Protein AF-0000000072264069 (afdb_homodimer)

Secondary structure (DSSP, 8-state):
--EEEEEEEEEETTEEEEEEEEEEE-TT-EEEEE--TTSSHHHHHHHHHTSS--SEEEEEETTEE-TT--HHHHTEEEE-TTTT--TTS-HHHHHHHHHHTS-GGGPPPHHHHHHHHHHHHHHTT-TT-TT--GGGS-HHHHHHHHHHHHHHT--SEEEEESTTTTS-HHHHHHHHHHHHHHHHHH--EEEEEES-HHHHHHH-SEEEEEETTEEEEEE-HHHHHHS-SSHHHHHHSS--EEEEEEEETTEEEETTEEEEEE-TTS-SEEEEEEE-TTSEEEESS-TT-EEEEEEEEEEETTEEEEEEEETTTTEEEEEEEETT----TT-EEEEEESS-EEEETTS------------/--EEEEEEEEEETTEEEEEEEEEEE-TT-EEEEE--TTSSHHHHHHHHHTSS--SEEEEEETTEE-TT--HHHHTEEEE-TTTT--TTS-HHHHHHHHHHTS-GGGPPPHHHHHHHHHHHHHHTT-TT-TT--GGGS-HHHHHHHHHHHHHHT--SEEEEESTTTTS-HHHHHHHHHHHHHHHHHH--EEEEEES-HHHHHHH-SEEEEEETTEEEEEE-HHHHHHS-SSHHHHHHSS--EEEEEEEETTEEEETTEEEEEE-TTS-SEEEEEEE-TTSEEEESS-TT-EEEEEEEEEEETTEEEEEEEETTTTEEEEEEEETT----TT-EEEEEESS-EEEETTS------------

InterPro domains:
  IPR003439 ABC transporter-like, ATP-binding domain [PF00005] (18-164)
  IPR003439 ABC transporter-like, ATP-binding domain [PS50893] (3-237)
  IPR003593 AAA+ ATPase domain [SM00382] (27-214)
  IPR005666 Sulphate transport system permease protein 1 [TIGR00968] (4-243)
  IPR005666 Sulphate transport system permease protein 1 [cd03296] (1-239)
  IPR008995 Molybdate/tungstate binding, C-terminal [SSF50331] (242-338)
  IPR017871 ABC transporter-like, conserved site [PS00211] (137-151)
  IPR024765 TOBE-like domain [PF12857] (285-338)
  IPR027417 P-loop containing nucleoside triphosphate hydrolase [G3DSA:3.40.50.300] (3-255)
  IPR027417 P-loop containing nucleoside triphosphate hydrolase [SSF52540] (3-246)
  IPR050093 ABC Transporter, Small Molecule Importer [PTHR42781] (2-338)

Foldseek 3Di:
DKKWWAQFWADDPPATQAGGETDIFDQLFEEEEAEDPSLNLVVVLCQQQQVDATPDTFMDDVPDTCRNPHNVRQQEQEAEQQLPFDQPDFLLCSQLVVLCPDDPVRRDDPVVSSVLSQVLCVLLPNHPRRGPGPVPDDLLRSLSSSVSSSPSSPGQEYEYEASCVPDDDVSSVVVLVSVQVSSVVSSHHYYYYDHDLCSRLVRGQKYFYGGSNYTQDIDHSCCLAQPPPAPVSPVSRAHKWKAKWWDDPQFTGHPHDTLQDGRNPDDTDIKMKMAHQAQKAWDPDRPNWWKFFWADWDDDPQWIKTWTQTDPVRDITIHTDGNPDPRDHGDMIIIDGPDMDIDHDVSDDPPDPPDPPDD/DKKWWAQFWADDPPATQAGGETDIFDQLFEEEEAEDPSLNLVVVLCQQQQVDATPDTFMDDVPDTCRNPHNVRQQEQEAEQQLPFDQPDFLLCSQLVVLCPDDPVRRDDPVVSSVLSQVLCVLLPNHPRRGPGPVPDDLLRSLSSSVSSSPSSPGQEYEYEASCVVDDPVSSVVVLVSVQVSSVVSSHHYYYYDHDLCSRLVRGQKYFYGGSNYTQDIDHSCCLAQPPPAPCSPVSRAHKWKAKWWDDPQFTGHPHDTLQDGRNPDDTDIKMKIAHQAQKAWDPDRPNWWKFFWADWDDDPQWIKTWTQTDPVRDITIHTDGNPDPRDHGDMIIIDGPDIDIDHDVSDDPPDPPPPPDD

Solvent-accessible surface area (backbone atoms only — not comparable to full-atom values): 37730 Å² total; per-residue (Å²): 79,32,37,38,36,45,46,29,21,32,58,56,90,90,44,73,40,30,59,53,34,64,49,76,43,54,57,42,34,39,35,20,38,33,35,55,85,80,14,30,54,66,59,52,52,31,39,75,44,26,80,39,68,61,72,36,59,43,33,24,52,61,92,40,78,42,53,84,36,42,35,75,76,61,36,48,15,65,33,47,63,81,39,75,68,57,68,90,32,29,43,36,49,48,21,25,40,65,47,68,70,39,58,75,93,76,33,66,52,73,66,53,39,51,50,50,25,51,52,37,30,48,72,60,70,45,68,89,44,47,80,38,37,55,86,77,44,54,73,68,52,42,45,39,48,29,48,36,26,27,49,60,66,63,38,49,34,39,37,30,39,32,77,56,72,91,53,39,63,67,59,35,53,52,48,50,53,47,51,48,52,51,38,71,72,70,41,49,13,31,40,34,34,40,58,51,62,67,59,37,30,48,62,24,61,30,34,37,36,28,49,81,11,28,74,75,48,74,34,35,41,66,45,48,63,76,56,42,90,43,72,63,46,40,54,66,49,56,69,57,24,65,43,74,30,33,32,52,94,38,30,35,22,48,84,94,36,62,34,69,42,81,32,85,93,49,73,70,40,57,26,35,39,37,32,38,26,72,39,52,42,79,40,99,57,68,82,38,28,51,54,25,36,28,72,40,76,31,50,48,84,84,26,22,38,32,35,26,36,28,67,93,85,50,45,68,36,49,37,45,42,60,56,81,50,76,79,41,77,70,35,77,49,27,29,38,68,75,50,72,48,76,44,53,59,70,73,60,69,80,78,73,83,75,76,79,73,81,121,78,33,37,37,37,45,46,28,22,31,60,55,90,91,45,73,39,31,60,54,34,64,49,76,42,54,57,42,34,40,34,23,37,34,36,56,86,80,13,29,53,68,61,51,53,31,39,74,44,27,80,39,67,61,72,37,58,43,32,25,53,61,91,42,78,41,52,84,36,43,34,76,77,61,36,49,16,66,32,47,65,81,38,75,69,57,69,89,31,30,44,37,50,49,21,26,40,64,48,69,70,38,58,76,91,76,32,65,51,73,67,54,39,51,49,50,26,52,52,38,31,47,74,60,70,46,69,88,45,46,79,38,36,56,87,80,45,53,72,68,52,42,46,40,47,29,49,34,24,27,48,59,67,61,38,50,35,39,39,30,37,32,78,54,72,92,52,41,64,66,58,34,54,52,48,51,52,49,51,49,52,51,38,71,71,69,42,50,12,31,41,34,35,40,57,50,63,65,58,37,32,48,62,26,62,30,34,37,35,28,49,79,12,27,75,76,46,74,34,36,41,65,44,47,64,76,55,42,90,42,72,64,46,39,54,66,48,58,68,56,22,62,43,74,30,35,33,50,95,38,29,36,22,50,84,94,35,63,34,70,41,80,33,85,92,49,74,70,41,56,25,35,40,36,33,39,27,72,39,52,42,79,41,98,58,69,84,38,28,48,55,27,36,28,72,40,76,33,51,47,84,84,26,22,40,32,33,26,36,27,70,92,85,51,44,68,37,50,36,46,42,61,56,79,51,76,80,42,76,70,34,76,48,27,29,39,67,76,52,74,48,78,42,54,58,71,74,58,70,81,78,72,83,74,78,78,74,79,123

Structure (mmCIF, N/CA/C/O backbone):
data_AF-0000000072264069-model_v1
#
loop_
_entity.id
_entity.type
_entity.pdbx_description
1 polymer 'ATP/GTP-binding site motif A (P-loop):ABC transporter:AAA ATPase'
#
loop_
_atom_site.group_PDB
_atom_site.id
_atom_site.type_symbol
_atom_site.label_atom_id
_atom_site.label_alt_id
_atom_site.label_comp_id
_atom_site.label_asym_id
_atom_site.label_entity_id
_atom_site.label_seq_id
_atom_site.pdbx_PDB_ins_code
_atom_site.Cartn_x
_atom_site.Cartn_y
_atom_site.Cartn_z
_atom_site.occupancy
_atom_site.B_iso_or_equiv
_atom_site.auth_seq_id
_atom_site.auth_comp_id
_atom_site.auth_asym_id
_atom_site.auth_atom_id
_atom_site.pdbx_PDB_model_num
ATOM 1 N N . MET A 1 1 ? -9.226 23.768 16.88 1 85.71 1 MET A N 1
ATOM 2 C CA . MET A 1 1 ? -8.175 23.964 17.875 1 85.71 1 MET A CA 1
ATOM 3 C C . MET A 1 1 ? -6.794 23.821 17.244 1 85.71 1 MET A C 1
ATOM 5 O O . MET A 1 1 ? -6.553 22.89 16.473 1 85.71 1 MET A O 1
ATOM 9 N N . GLU A 1 2 ? -6.02 24.771 17.57 1 92.21 2 GLU A N 1
ATOM 10 C CA . GLU A 1 2 ? -4.636 24.765 17.107 1 92.21 2 GLU A CA 1
ATOM 11 C C . GLU A 1 2 ? -3.741 23.971 18.055 1 92.21 2 GLU A C 1
ATOM 13 O O . GLU A 1 2 ? -3.901 24.043 19.275 1 92.21 2 GLU A O 1
ATOM 18 N N . VAL A 1 3 ? -2.882 23.197 17.49 1 95.49 3 VAL A N 1
ATOM 19 C CA . VAL A 1 3 ? -1.9 22.454 18.272 1 95.49 3 VAL A CA 1
ATOM 20 C C . VAL A 1 3 ? -0.491 22.911 17.902 1 95.49 3 VAL A C 1
ATOM 22 O O . VAL A 1 3 ? -0.148 22.991 16.72 1 95.49 3 VAL A O 1
ATOM 25 N N . ARG A 1 4 ? 0.291 23.231 18.936 1 96.54 4 ARG A N 1
ATOM 26 C CA . ARG A 1 4 ? 1.659 23.677 18.693 1 96.54 4 ARG A CA 1
ATOM 27 C C . ARG A 1 4 ? 2.661 22.8 19.436 1 96.54 4 ARG A C 1
ATOM 29 O O . ARG A 1 4 ? 2.582 22.657 20.658 1 96.54 4 ARG A O 1
ATOM 36 N N . VAL A 1 5 ? 3.506 22.169 18.7 1 96.46 5 VAL A N 1
ATOM 37 C CA . VAL A 1 5 ? 4.647 21.429 19.228 1 96.46 5 VAL A CA 1
ATOM 38 C C . VAL A 1 5 ? 5.901 22.297 19.162 1 96.46 5 VAL A C 1
ATOM 40 O O . VAL A 1 5 ? 6.319 22.715 18.08 1 96.46 5 VAL A O 1
ATOM 43 N N . ALA A 1 6 ? 6.504 22.564 20.305 1 96.32 6 ALA A N 1
ATOM 44 C CA . ALA A 1 6 ? 7.615 23.511 20.355 1 96.32 6 ALA A CA 1
ATOM 45 C C . ALA A 1 6 ? 8.886 22.838 20.866 1 96.32 6 ALA A C 1
ATOM 47 O O . ALA A 1 6 ? 9.074 22.69 22.076 1 96.32 6 ALA A O 1
ATOM 48 N N . GLY A 1 7 ? 9.794 22.523 19.903 1 95.85 7 GLY A N 1
ATOM 49 C CA . GLY A 1 7 ? 11.113 22.015 20.246 1 95.85 7 GLY A CA 1
ATOM 50 C C . GLY A 1 7 ? 11.066 20.725 21.044 1 95.85 7 GLY A C 1
ATOM 51 O O . GLY A 1 7 ? 11.791 20.572 22.029 1 95.85 7 GLY A O 1
ATOM 52 N N . VAL A 1 8 ? 10.308 19.853 20.713 1 94.25 8 VAL A N 1
ATOM 53 C CA . VAL A 1 8 ? 10.065 18.655 21.51 1 94.25 8 VAL A CA 1
ATOM 54 C C . VAL A 1 8 ? 11.159 17.624 21.238 1 94.25 8 VAL A C 1
ATOM 56 O O . VAL A 1 8 ? 11.508 17.369 20.083 1 94.25 8 VAL A O 1
ATOM 59 N N . ARG A 1 9 ? 11.713 17.174 22.257 1 94.31 9 ARG A N 1
ATOM 60 C CA . ARG A 1 9 ? 12.675 16.076 22.255 1 94.31 9 ARG A CA 1
ATOM 61 C C . ARG A 1 9 ? 12.186 14.917 23.116 1 94.31 9 ARG A C 1
ATOM 63 O O . ARG A 1 9 ? 11.58 15.13 24.168 1 94.31 9 ARG A O 1
ATOM 70 N N . LYS A 1 10 ? 12.361 13.731 22.627 1 92.29 10 LYS A N 1
ATOM 71 C CA . LYS A 1 10 ? 12.005 12.541 23.393 1 92.29 10 LYS A CA 1
ATOM 72 C C . LYS A 1 10 ? 13.122 11.502 23.347 1 92.29 10 LYS A C 1
ATOM 74 O O . LYS A 1 10 ? 13.594 11.138 22.268 1 92.29 10 LYS A O 1
ATOM 79 N N . GLU A 1 11 ? 13.526 11.127 24.432 1 89.25 11 GLU A N 1
ATOM 80 C CA . GLU A 1 11 ? 14.53 10.078 24.584 1 89.25 11 GLU A CA 1
ATOM 81 C C . GLU A 1 11 ? 14 8.926 25.433 1 89.25 11 GLU A C 1
ATOM 83 O O . GLU A 1 11 ? 13.406 9.149 26.49 1 89.25 11 GLU A O 1
ATOM 88 N N . PHE A 1 12 ? 14.008 7.726 24.781 1 82.92 12 PHE A N 1
ATOM 89 C CA . PHE A 1 12 ? 13.738 6.53 25.57 1 82.92 12 PHE A CA 1
ATOM 90 C C . PHE A 1 12 ? 15.036 5.909 26.073 1 82.92 12 PHE A C 1
ATOM 92 O O . PHE A 1 12 ? 15.819 5.372 25.287 1 82.92 12 PHE A O 1
ATOM 99 N N . ALA A 1 13 ? 15.16 5.922 27.29 1 75.39 13 ALA A N 1
ATOM 100 C CA . ALA A 1 13 ? 16.434 5.479 27.85 1 75.39 13 ALA A CA 1
ATOM 101 C C . ALA A 1 13 ? 17.609 6.08 27.083 1 75.39 13 ALA A C 1
ATOM 103 O O . ALA A 1 13 ? 17.791 7.299 27.071 1 75.39 13 ALA A O 1
ATOM 104 N N . ARG A 1 14 ? 18.302 5.331 26.197 1 63.97 14 ARG A N 1
ATOM 105 C CA . ARG A 1 14 ? 19.476 5.852 25.504 1 63.97 14 ARG A CA 1
ATOM 106 C C . ARG A 1 14 ? 19.208 6.002 24.01 1 63.97 14 ARG A C 1
ATOM 108 O O . ARG A 1 14 ? 20.112 6.339 23.242 1 63.97 14 ARG A O 1
ATOM 115 N N . PHE A 1 15 ? 17.88 5.879 23.71 1 76.22 15 PHE A N 1
ATOM 116 C CA . PHE A 1 15 ? 17.599 5.962 22.281 1 76.22 15 PHE A CA 1
ATOM 117 C C . PHE A 1 15 ? 16.747 7.186 21.967 1 76.22 15 PHE A C 1
ATOM 119 O O . PHE A 1 15 ? 15.603 7.283 22.415 1 76.22 15 PHE A O 1
ATOM 126 N N . PRO A 1 16 ? 17.398 8.187 21.393 1 81.42 16 PRO A N 1
ATOM 127 C CA . PRO A 1 16 ? 16.607 9.353 20.992 1 81.42 16 PRO A CA 1
ATOM 128 C C . PRO A 1 16 ? 15.593 9.03 19.897 1 81.42 16 PRO A C 1
ATOM 130 O O . PRO A 1 16 ? 15.96 8.484 18.853 1 81.42 16 PRO A O 1
ATOM 133 N N . ALA A 1 17 ? 14.348 9.321 20.205 1 88.39 17 ALA A N 1
ATOM 134 C CA . ALA A 1 17 ? 13.285 9.053 19.24 1 88.39 17 ALA A CA 1
ATOM 135 C C . ALA A 1 17 ? 12.931 10.31 18.451 1 88.39 17 ALA A C 1
ATOM 137 O O . ALA A 1 17 ? 12.661 10.241 17.25 1 88.39 17 ALA A O 1
ATOM 138 N N . LEU A 1 18 ? 12.979 11.494 19.084 1 94.1 18 LEU A N 1
ATOM 139 C CA . LEU A 1 18 ? 12.693 12.772 18.442 1 94.1 18 LEU A CA 1
ATOM 140 C C . LEU A 1 18 ? 13.769 13.8 18.775 1 94.1 18 LEU A C 1
ATOM 142 O O . LEU A 1 18 ? 14.227 13.878 19.917 1 94.1 18 LEU A O 1
ATOM 146 N N . HIS A 1 19 ? 14.178 14.556 17.763 1 94.21 19 HIS A N 1
ATOM 147 C CA . HIS A 1 19 ? 15.268 15.517 17.891 1 94.21 19 HIS A CA 1
ATOM 148 C C . HIS A 1 19 ? 14.784 16.938 17.626 1 94.21 19 HIS A C 1
ATOM 150 O O . HIS A 1 19 ? 14.954 17.461 16.522 1 94.21 19 HIS A O 1
ATOM 156 N N . ASN A 1 20 ? 14.194 17.58 18.624 1 93.23 20 ASN A N 1
ATOM 157 C CA . ASN A 1 20 ? 13.813 18.987 18.572 1 93.23 20 ASN A CA 1
ATOM 158 C C . ASN A 1 20 ? 12.796 19.252 17.465 1 93.23 20 ASN A C 1
ATOM 160 O O . ASN A 1 20 ? 13.029 20.087 16.589 1 93.23 20 ASN A O 1
ATOM 164 N N . VAL A 1 21 ? 11.687 18.656 17.592 1 95.87 21 VAL A N 1
ATOM 165 C CA . VAL A 1 21 ? 10.637 18.729 16.582 1 95.87 21 VAL A CA 1
ATOM 166 C C . VAL A 1 21 ? 9.694 19.888 16.9 1 95.87 21 VAL A C 1
ATOM 168 O O . VAL A 1 21 ? 9.217 20.016 18.03 1 95.87 21 VAL A O 1
ATOM 171 N N . SER A 1 22 ? 9.503 20.783 15.961 1 97.73 22 SER A N 1
ATOM 172 C CA . SER A 1 22 ? 8.531 21.867 16.061 1 97.73 22 SER A CA 1
ATOM 173 C C . SER A 1 22 ? 7.515 21.805 14.926 1 97.73 22 SER A C 1
ATOM 175 O O . SER A 1 22 ? 7.879 21.577 13.771 1 97.73 22 SER A O 1
ATOM 177 N N . LEU A 1 23 ? 6.285 21.946 15.272 1 97.37 23 LEU A N 1
ATOM 178 C CA . LEU A 1 23 ? 5.206 21.816 14.299 1 97.37 23 LEU A CA 1
ATOM 179 C C . LEU A 1 23 ? 3.956 22.55 14.772 1 97.37 23 LEU A C 1
ATOM 181 O O . LEU A 1 23 ? 3.596 22.478 15.949 1 97.37 23 LEU A O 1
ATOM 185 N N . THR A 1 24 ? 3.361 23.297 13.942 1 97.46 24 THR A N 1
ATOM 186 C CA . THR A 1 24 ? 2.083 23.94 14.226 1 97.46 24 THR A CA 1
ATOM 187 C C . THR A 1 24 ? 0.975 23.347 13.361 1 97.46 24 THR A C 1
ATOM 189 O O . THR A 1 24 ? 1.097 23.295 12.135 1 97.46 24 THR A O 1
ATOM 192 N N . ILE A 1 25 ? -0.011 22.885 13.965 1 96.82 25 ILE A N 1
ATOM 193 C CA . ILE A 1 25 ? -1.193 22.348 13.298 1 96.82 25 ILE A CA 1
ATOM 194 C C . ILE A 1 25 ? -2.346 23.342 13.413 1 96.82 25 ILE A C 1
ATOM 196 O O . ILE A 1 25 ? -2.756 23.702 14.519 1 96.82 25 ILE A O 1
ATOM 200 N N . GLN A 1 26 ? -2.88 23.715 12.32 1 96.41 26 GLN A N 1
ATOM 201 C CA . GLN A 1 26 ? -3.927 24.73 12.299 1 96.41 26 GLN A CA 1
ATOM 202 C C . GLN A 1 26 ? -5.279 24.134 12.684 1 96.41 26 GLN A C 1
ATOM 204 O O . GLN A 1 26 ? -5.509 22.937 12.504 1 96.41 26 GLN A O 1
ATOM 209 N N . SER A 1 27 ? -6.145 25.037 13.199 1 95.23 27 SER A N 1
ATOM 210 C CA . SER A 1 27 ? -7.495 24.611 13.554 1 95.23 27 SER A CA 1
ATOM 211 C C . SER A 1 27 ? -8.247 24.086 12.336 1 95.23 27 SER A C 1
ATOM 213 O O . SER A 1 27 ? -8.274 24.735 11.289 1 95.23 27 SER A O 1
ATOM 215 N N . GLY A 1 28 ? -8.774 22.877 12.491 1 95.04 28 GLY A N 1
ATOM 216 C CA . GLY A 1 28 ? -9.583 22.294 11.433 1 95.04 28 GLY A CA 1
ATOM 217 C C . GLY A 1 28 ? -8.756 21.676 10.321 1 95.04 28 GLY A C 1
ATOM 218 O O . GLY A 1 28 ? -9.301 21.235 9.307 1 95.04 28 GLY A O 1
ATOM 219 N N . GLU A 1 29 ? -7.502 21.574 10.555 1 96.57 29 GLU A N 1
ATOM 220 C CA . GLU A 1 29 ? -6.593 21.035 9.548 1 96.57 29 GLU A CA 1
ATOM 221 C C . GLU A 1 29 ? -6.521 19.513 9.628 1 96.57 29 GLU A C 1
ATOM 223 O O . GLU A 1 29 ? -6.588 18.939 10.717 1 96.57 29 GLU A O 1
ATOM 228 N N . LEU A 1 30 ? -6.456 18.869 8.476 1 96.75 30 LEU A N 1
ATOM 229 C CA . LEU A 1 30 ? -6.118 17.453 8.378 1 96.75 30 LEU A CA 1
ATOM 230 C C . LEU A 1 30 ? -4.657 17.27 7.982 1 96.75 30 LEU A C 1
ATOM 232 O O . LEU A 1 30 ? -4.296 17.465 6.819 1 96.75 30 LEU A O 1
ATOM 236 N N . ILE A 1 31 ? -3.828 16.897 8.952 1 97.79 31 ILE A N 1
ATOM 237 C CA . ILE A 1 31 ? -2.391 16.852 8.706 1 97.79 31 ILE A CA 1
ATOM 238 C C . ILE A 1 31 ? -1.89 15.415 8.831 1 97.79 31 ILE A C 1
ATOM 240 O O . ILE A 1 31 ? -2.334 14.67 9.708 1 97.79 31 ILE A O 1
ATOM 244 N N . ALA A 1 32 ? -0.949 15.002 7.966 1 97.75 32 ALA A N 1
ATOM 245 C CA . ALA A 1 32 ? -0.39 13.653 7.961 1 97.75 32 ALA A CA 1
ATOM 246 C C . ALA A 1 32 ? 1.064 13.66 8.424 1 97.75 32 ALA A C 1
ATOM 248 O O . ALA A 1 32 ? 1.866 14.473 7.959 1 97.75 32 ALA A O 1
ATOM 249 N N . LEU A 1 33 ? 1.369 12.885 9.368 1 97.76 33 LEU A N 1
ATOM 250 C CA . LEU A 1 33 ? 2.753 12.552 9.686 1 97.76 33 LEU A CA 1
ATOM 251 C C . LEU A 1 33 ? 3.226 11.355 8.867 1 97.76 33 LEU A C 1
ATOM 253 O O . LEU A 1 33 ? 2.755 10.234 9.07 1 97.76 33 LEU A O 1
ATOM 257 N N . LEU A 1 34 ? 4.122 11.615 7.988 1 95.96 34 LEU A N 1
ATOM 258 C CA . LEU A 1 34 ? 4.578 10.621 7.023 1 95.96 34 LEU A CA 1
ATOM 259 C C . LEU A 1 34 ? 6.069 10.346 7.19 1 95.96 34 LEU A C 1
ATOM 261 O O . LEU A 1 34 ? 6.858 11.274 7.382 1 95.96 34 LEU A O 1
ATOM 265 N N . GLY A 1 35 ? 6.444 9.122 7.14 1 92.76 35 GLY A N 1
ATOM 266 C CA . GLY A 1 35 ? 7.839 8.727 7.255 1 92.76 35 GLY A CA 1
ATOM 267 C C . GLY A 1 35 ? 8.029 7.225 7.341 1 92.76 35 GLY A C 1
ATOM 268 O O . GLY A 1 35 ? 7.061 6.48 7.503 1 92.76 35 GLY A O 1
ATOM 269 N N . PRO A 1 36 ? 9.28 6.813 7.203 1 88.74 36 PRO A N 1
ATOM 270 C CA . PRO A 1 36 ? 9.575 5.385 7.339 1 88.74 36 PRO A CA 1
ATOM 271 C C . PRO A 1 36 ? 9.35 4.868 8.758 1 88.74 36 PRO A C 1
ATOM 273 O O . PRO A 1 36 ? 9.099 5.657 9.673 1 88.74 36 PRO A O 1
ATOM 276 N N . SER A 1 37 ? 9.337 3.568 8.83 1 82.66 37 SER A N 1
ATOM 277 C CA . SER A 1 37 ? 9.233 2.976 10.16 1 82.66 37 SER A CA 1
ATOM 278 C C . SER A 1 37 ? 10.363 3.452 11.067 1 82.66 37 SER A C 1
ATOM 280 O O . SER A 1 37 ? 11.513 3.552 10.634 1 82.66 37 SER A O 1
ATOM 282 N N . GLY A 1 38 ? 10.047 3.784 12.207 1 81.72 38 GLY A N 1
ATOM 283 C CA . GLY A 1 38 ? 11.053 4.195 13.174 1 81.72 38 GLY A CA 1
ATOM 284 C C . GLY A 1 38 ? 11.41 5.666 13.075 1 81.72 38 GLY A C 1
ATOM 285 O O . GLY A 1 38 ? 12.354 6.125 13.721 1 81.72 38 GLY A O 1
ATOM 286 N N . SER A 1 39 ? 10.671 6.418 12.318 1 90.23 39 SER A N 1
ATOM 287 C CA . SER A 1 39 ? 11.028 7.817 12.106 1 90.23 39 SER A CA 1
ATOM 288 C C . SER A 1 39 ? 10.534 8.693 13.253 1 90.23 39 SER A C 1
ATOM 290 O O . SER A 1 39 ? 10.833 9.888 13.302 1 90.23 39 SER A O 1
ATOM 292 N N . GLY A 1 40 ? 9.713 8.157 14.11 1 92.27 40 GLY A N 1
ATOM 293 C CA . GLY A 1 40 ? 9.269 8.907 15.274 1 92.27 40 GLY A CA 1
ATOM 294 C C . GLY A 1 40 ? 7.829 9.375 15.169 1 92.27 40 GLY A C 1
ATOM 295 O O . GLY A 1 40 ? 7.336 10.086 16.047 1 92.27 40 GLY A O 1
ATOM 296 N N . LYS A 1 41 ? 7.114 8.994 14.122 1 94.57 41 LYS A N 1
ATOM 297 C CA . LYS A 1 41 ? 5.749 9.449 13.874 1 94.57 41 LYS A CA 1
ATOM 298 C C . LYS A 1 41 ? 4.832 9.098 15.042 1 94.57 41 LYS A C 1
ATOM 300 O O . LYS A 1 41 ? 4.14 9.966 15.577 1 94.57 41 LYS A O 1
ATOM 305 N N . THR A 1 42 ? 4.878 7.806 15.463 1 90.99 42 THR A N 1
ATOM 306 C CA . THR A 1 42 ? 4.023 7.329 16.545 1 90.99 42 THR A CA 1
ATOM 307 C C . THR A 1 42 ? 4.402 7.992 17.866 1 90.99 42 THR A C 1
ATOM 309 O O . THR A 1 42 ? 3.53 8.341 18.664 1 90.99 42 THR A O 1
ATOM 312 N N . THR A 1 43 ? 5.649 8.155 18.101 1 93.61 43 THR A N 1
ATOM 313 C CA . THR A 1 43 ? 6.102 8.84 19.306 1 93.61 43 THR A CA 1
ATOM 314 C C . THR A 1 43 ? 5.554 10.264 19.357 1 93.61 43 THR A C 1
ATOM 316 O O . THR A 1 43 ? 5.039 10.7 20.388 1 93.61 43 THR A O 1
ATOM 319 N N . LEU A 1 44 ? 5.668 10.951 18.246 1 95.93 44 LEU A N 1
ATOM 320 C CA . LEU A 1 44 ? 5.156 12.316 18.192 1 95.93 44 LEU A CA 1
ATOM 321 C C . LEU A 1 44 ? 3.651 12.342 18.431 1 95.93 44 LEU A C 1
ATOM 323 O O . LEU A 1 44 ? 3.152 13.176 19.19 1 95.93 44 LEU A O 1
ATOM 327 N N . LEU A 1 45 ? 2.935 11.418 17.796 1 95.75 45 LEU A N 1
ATOM 328 C CA . LEU A 1 45 ? 1.488 11.333 17.963 1 95.75 45 LEU A CA 1
ATOM 329 C C . LEU A 1 45 ? 1.124 11.082 19.423 1 95.75 45 LEU A C 1
ATOM 331 O O . LEU A 1 45 ? 0.205 11.71 19.954 1 95.75 45 LEU A O 1
ATOM 335 N N . ARG A 1 46 ? 1.835 10.224 20.099 1 94.77 46 ARG A N 1
ATOM 336 C CA . ARG A 1 46 ? 1.583 9.883 21.495 1 94.77 46 ARG A CA 1
ATOM 337 C C . ARG A 1 46 ? 1.907 11.057 22.413 1 94.77 46 ARG A C 1
ATOM 339 O O . ARG A 1 46 ? 1.257 11.244 23.444 1 94.77 46 ARG A O 1
ATOM 346 N N . LEU A 1 47 ? 2.891 11.796 22.074 1 95.51 47 LEU A N 1
ATOM 347 C CA . LEU A 1 47 ? 3.221 12.998 22.831 1 95.51 47 LEU A CA 1
ATOM 348 C C . LEU A 1 47 ? 2.099 14.027 22.733 1 95.51 47 LEU A C 1
ATOM 350 O O . LEU A 1 47 ? 1.717 14.632 23.737 1 95.51 47 LEU A O 1
ATOM 354 N N . ILE A 1 48 ? 1.559 14.202 21.537 1 95.79 48 ILE A N 1
ATOM 355 C CA . ILE A 1 48 ? 0.456 15.137 21.345 1 95.79 48 ILE A CA 1
ATOM 356 C C . ILE A 1 48 ? -0.765 14.664 22.132 1 95.79 48 ILE A C 1
ATOM 358 O O . ILE A 1 48 ? -1.454 15.468 22.764 1 95.79 48 ILE A O 1
ATOM 362 N N . ALA A 1 49 ? -0.958 13.387 22.153 1 94.59 49 ALA A N 1
ATOM 363 C CA . ALA A 1 49 ? -2.118 12.795 22.815 1 94.59 49 ALA A CA 1
ATOM 364 C C . ALA A 1 49 ? -1.981 12.87 24.333 1 94.59 49 ALA A C 1
ATOM 366 O O . ALA A 1 49 ? -2.975 12.782 25.058 1 94.59 49 ALA A O 1
ATOM 367 N N . GLY A 1 50 ? -0.754 12.92 24.821 1 93.92 50 GLY A N 1
ATOM 368 C CA . GLY A 1 50 ? -0.5 12.887 26.252 1 93.92 50 GLY A CA 1
ATOM 369 C C . GLY A 1 50 ? -0.266 11.486 26.784 1 93.92 50 GLY A C 1
ATOM 370 O O . GLY A 1 50 ? -0.302 11.262 27.996 1 93.92 50 GLY A O 1
ATOM 371 N N . LEU A 1 51 ? -0.066 10.511 25.92 1 92.84 51 LEU A N 1
ATOM 372 C CA . LEU A 1 51 ? 0.246 9.136 26.291 1 92.84 51 LEU A CA 1
ATOM 373 C C . LEU A 1 51 ? 1.729 8.983 26.612 1 92.84 51 LEU A C 1
ATOM 375 O O . LEU A 1 51 ? 2.145 7.971 27.182 1 92.84 51 LEU A O 1
ATOM 379 N N . GLU A 1 52 ? 2.531 9.96 26.192 1 91.04 52 GLU A N 1
ATOM 380 C CA . GLU A 1 52 ? 3.955 10.087 26.487 1 91.04 52 GLU A CA 1
ATOM 381 C C . GLU A 1 52 ? 4.307 11.512 26.902 1 91.04 52 GLU A C 1
ATOM 383 O O . GLU A 1 52 ? 3.628 12.464 26.512 1 91.04 52 GLU A O 1
ATOM 388 N N . THR A 1 53 ? 5.319 11.67 27.734 1 92.37 53 THR A N 1
ATOM 389 C CA . THR A 1 53 ? 5.783 12.984 28.164 1 92.37 53 THR A CA 1
ATOM 390 C C . THR A 1 53 ? 7.089 13.352 27.466 1 92.37 53 THR A C 1
ATOM 392 O O . THR A 1 53 ? 8 12.527 27.369 1 92.37 53 THR A O 1
ATOM 395 N N . PRO A 1 54 ? 7.118 14.494 26.997 1 93.41 54 PRO A N 1
ATOM 396 C CA . PRO A 1 54 ? 8.367 14.917 26.359 1 93.41 54 PRO A CA 1
ATOM 397 C C . PRO A 1 54 ? 9.525 15.033 27.348 1 93.41 54 PRO A C 1
ATOM 399 O O . PRO A 1 54 ? 9.313 15.366 28.517 1 93.41 54 PRO A O 1
ATOM 402 N N . THR A 1 55 ? 10.727 14.706 26.857 1 93.16 55 THR A N 1
ATOM 403 C CA . THR A 1 55 ? 11.926 14.941 27.652 1 93.16 55 THR A CA 1
ATOM 404 C C . THR A 1 55 ? 12.249 16.431 27.717 1 93.16 55 THR A C 1
ATOM 406 O O . THR A 1 55 ? 12.62 16.947 28.773 1 93.16 55 THR A O 1
ATOM 409 N N . GLU A 1 56 ? 12.107 17.064 26.618 1 94.47 56 GLU A N 1
ATOM 410 C CA . GLU A 1 56 ? 12.259 18.511 26.489 1 94.47 56 GLU A CA 1
ATOM 411 C C . GLU A 1 56 ? 11.23 19.089 25.521 1 94.47 56 GLU A C 1
ATOM 413 O O . GLU A 1 56 ? 10.659 18.362 24.706 1 94.47 56 GLU A O 1
ATOM 418 N N . GLY A 1 57 ? 10.957 20.311 25.719 1 95.16 57 GLY A N 1
ATOM 419 C CA . GLY A 1 57 ? 10.015 20.987 24.841 1 95.16 57 GLY A CA 1
ATOM 420 C C . GLY A 1 57 ? 8.609 21.047 25.408 1 95.16 57 GLY A C 1
ATOM 421 O O . GLY A 1 57 ? 8.375 20.637 26.547 1 95.16 57 GLY A O 1
ATOM 422 N N . MET A 1 58 ? 7.708 21.689 24.571 1 96.47 58 MET A N 1
ATOM 423 C CA . MET A 1 58 ? 6.351 21.909 25.063 1 96.47 58 MET A CA 1
ATOM 424 C C . MET A 1 58 ? 5.326 21.659 23.962 1 96.47 58 MET A C 1
ATOM 426 O O . MET A 1 58 ? 5.641 21.777 22.777 1 96.47 58 MET A O 1
ATOM 430 N N . ILE A 1 59 ? 4.186 21.317 24.408 1 96.18 59 ILE A N 1
ATOM 431 C CA . ILE A 1 59 ? 3.045 21.133 23.517 1 96.18 59 ILE A CA 1
ATOM 432 C C . ILE A 1 59 ? 1.884 22.012 23.978 1 96.18 59 ILE A C 1
ATOM 434 O O . ILE A 1 59 ? 1.524 22.008 25.157 1 96.18 59 ILE A O 1
ATOM 438 N N . PHE A 1 60 ? 1.318 22.689 23.032 1 96.04 60 PHE A N 1
ATOM 439 C CA . PHE A 1 60 ? 0.252 23.627 23.364 1 96.04 60 PHE A CA 1
ATOM 440 C C . PHE A 1 60 ? -1.029 23.279 22.614 1 96.04 60 PHE A C 1
ATOM 442 O O . PHE A 1 60 ? -0.984 22.898 21.442 1 96.04 60 PHE A O 1
ATOM 449 N N . PHE A 1 61 ? -2.119 23.336 23.264 1 94.49 61 PHE A N 1
ATOM 450 C CA . PHE A 1 61 ? -3.454 23.376 22.68 1 94.49 61 PHE A CA 1
ATOM 451 C C . PHE A 1 61 ? -4.044 24.778 22.774 1 94.49 61 PHE A C 1
ATOM 453 O O . PHE A 1 61 ? -4.461 25.211 23.851 1 94.49 61 PHE A O 1
ATOM 460 N N . GLY A 1 62 ? -4.016 25.415 21.648 1 91.73 62 GLY A N 1
ATOM 461 C CA . GLY A 1 62 ? -4.243 26.847 21.762 1 91.73 62 GLY A CA 1
ATOM 462 C C . GLY A 1 62 ? -3.18 27.556 22.581 1 91.73 62 GLY A C 1
ATOM 463 O O . GLY A 1 62 ? -1.985 27.407 22.318 1 91.73 62 GLY A O 1
ATOM 464 N N . ASP A 1 63 ? -3.659 28.231 23.607 1 91 63 ASP A N 1
ATOM 465 C CA . ASP A 1 63 ? -2.732 28.963 24.464 1 91 63 ASP A CA 1
ATOM 466 C C . ASP A 1 63 ? -2.415 28.173 25.732 1 91 63 ASP A C 1
ATOM 468 O O . ASP A 1 63 ? -1.596 28.6 26.548 1 91 63 ASP A O 1
ATOM 472 N N . GLU A 1 64 ? -2.918 27 25.833 1 92.74 64 GLU A N 1
ATOM 473 C CA . GLU A 1 64 ? -2.765 26.215 27.054 1 92.74 64 GLU A CA 1
ATOM 474 C C . GLU A 1 64 ? -1.621 25.212 26.925 1 92.74 64 GLU A C 1
ATOM 476 O O . GLU A 1 64 ? -1.559 24.456 25.954 1 92.74 64 GLU A O 1
ATOM 481 N N . ASP A 1 65 ? -0.79 25.247 27.871 1 94.12 65 ASP A N 1
ATOM 482 C CA . ASP A 1 65 ? 0.285 24.262 27.938 1 94.12 65 ASP A CA 1
ATOM 483 C C . ASP A 1 65 ? -0.253 22.888 28.333 1 94.12 65 ASP A C 1
ATOM 485 O O . ASP A 1 65 ? -0.702 22.693 29.464 1 94.12 65 ASP A O 1
ATOM 489 N N . ALA A 1 66 ? -0.195 21.994 27.415 1 92.68 66 ALA A N 1
ATOM 490 C CA . ALA A 1 66 ? -0.735 20.655 27.634 1 92.68 66 ALA A CA 1
ATOM 491 C C . ALA A 1 66 ? 0.384 19.642 27.86 1 92.68 66 ALA A C 1
ATOM 493 O O . ALA A 1 66 ? 0.135 18.435 27.916 1 92.68 66 ALA A O 1
ATOM 494 N N . SER A 1 67 ? 1.567 20.062 28.084 1 92.02 67 SER A N 1
ATOM 495 C CA . SER A 1 67 ? 2.749 19.206 28.107 1 92.02 67 SER A CA 1
ATOM 496 C C . SER A 1 67 ? 2.638 18.139 29.192 1 92.02 67 SER A C 1
ATOM 498 O O . SER A 1 67 ? 3.173 17.038 29.044 1 92.02 67 SER A O 1
ATOM 500 N N . GLN A 1 68 ? 1.94 18.46 30.238 1 89.96 68 GLN A N 1
ATOM 501 C CA . GLN A 1 68 ? 1.868 17.527 31.357 1 89.96 68 GLN A CA 1
ATOM 502 C C . GLN A 1 68 ? 0.439 17.038 31.576 1 89.96 68 GLN A C 1
ATOM 504 O O . GLN A 1 68 ? 0.145 16.393 32.584 1 89.96 68 GLN A O 1
ATOM 509 N N . LYS A 1 69 ? -0.369 17.368 30.704 1 90.77 69 LYS A N 1
ATOM 510 C CA . LYS A 1 69 ? -1.761 16.946 30.826 1 90.77 69 LYS A CA 1
ATOM 511 C C . LYS A 1 69 ? -1.966 15.551 30.242 1 90.77 69 LYS A C 1
ATOM 513 O O . LYS A 1 69 ? -1.323 15.185 29.255 1 90.77 69 LYS A O 1
ATOM 518 N N . SER A 1 70 ? -2.861 14.824 30.828 1 87.64 70 SER A N 1
ATOM 519 C CA . SER A 1 70 ? -3.213 13.492 30.348 1 87.64 70 SER A CA 1
ATOM 520 C C . SER A 1 70 ? -4.128 13.567 29.13 1 87.64 70 SER A C 1
ATOM 522 O O . SER A 1 70 ? -4.544 14.654 28.726 1 87.64 70 SER A O 1
ATOM 524 N N . VAL A 1 71 ? -4.39 12.435 28.544 1 85.42 71 VAL A N 1
ATOM 525 C CA . VAL A 1 71 ? -5.243 12.32 27.366 1 85.42 71 VAL A CA 1
ATOM 526 C C . VAL A 1 71 ? -6.634 12.866 27.679 1 85.42 71 VAL A C 1
ATOM 528 O O . VAL A 1 71 ? -7.213 13.603 26.878 1 85.42 71 VAL A O 1
ATOM 531 N N . GLN A 1 72 ? -7.086 12.548 28.832 1 82.13 72 GLN A N 1
ATOM 532 C CA . GLN A 1 72 ? -8.421 12.964 29.248 1 82.13 72 GLN A CA 1
ATOM 533 C C . GLN A 1 72 ? -8.488 14.475 29.451 1 82.13 72 GLN A C 1
ATOM 535 O O . GLN A 1 72 ? -9.457 15.119 29.044 1 82.13 72 GLN A O 1
ATOM 540 N N . GLU A 1 73 ? -7.417 14.999 30.014 1 86.98 73 GLU A N 1
ATOM 541 C CA . GLU A 1 73 ? -7.374 16.432 30.286 1 86.98 73 GLU A CA 1
ATOM 542 C C . GLU A 1 73 ? -7.245 17.236 28.995 1 86.98 73 GLU A C 1
ATOM 544 O O . GLU A 1 73 ? -7.723 18.369 28.912 1 86.98 73 GLU A O 1
ATOM 549 N N . ARG A 1 74 ? -6.696 16.584 27.991 1 90.28 74 ARG A N 1
ATOM 550 C CA . ARG A 1 74 ? -6.495 17.24 26.703 1 90.28 74 ARG A CA 1
ATOM 551 C C . ARG A 1 74 ? -7.747 17.144 25.838 1 90.28 74 ARG A C 1
ATOM 553 O O . ARG A 1 74 ? -7.875 17.856 24.84 1 90.28 74 ARG A O 1
ATOM 560 N N . ASN A 1 75 ? -8.655 16.301 26.257 1 88.98 75 ASN A N 1
ATOM 561 C CA . ASN A 1 75 ? -9.86 16.025 25.481 1 88.98 75 ASN A CA 1
ATOM 562 C C . ASN A 1 75 ? -9.525 15.635 24.045 1 88.98 75 ASN A C 1
ATOM 564 O O . ASN A 1 75 ? -10.044 16.23 23.098 1 88.98 75 ASN A O 1
ATOM 568 N N . VAL A 1 76 ? -8.667 14.689 23.927 1 91.56 76 VAL A N 1
ATOM 569 C CA . VAL A 1 76 ? -8.223 14.219 22.619 1 91.56 76 VAL A CA 1
ATOM 570 C C . VAL A 1 76 ? -8.89 12.883 22.296 1 91.56 76 VAL A C 1
ATOM 572 O O . VAL A 1 76 ? -9.085 12.049 23.183 1 91.56 76 VAL A O 1
ATOM 575 N N . GLY A 1 77 ? -9.357 12.746 21.043 1 92.25 77 GLY A N 1
ATOM 576 C CA . GLY A 1 77 ? -9.766 11.449 20.527 1 92.25 77 GLY A CA 1
ATOM 577 C C . GLY A 1 77 ? -8.631 10.68 19.878 1 92.25 77 GLY A C 1
ATOM 578 O O . GLY A 1 77 ? -7.884 11.231 19.067 1 92.25 77 GLY A O 1
ATOM 579 N N . PHE A 1 78 ? -8.498 9.436 20.276 1 92.52 78 PHE A N 1
ATOM 580 C CA . PHE A 1 78 ? -7.385 8.635 19.781 1 92.52 78 PHE A CA 1
ATOM 581 C C . PHE A 1 78 ? -7.885 7.325 19.183 1 92.52 78 PHE A C 1
ATOM 583 O O . PHE A 1 78 ? -8.669 6.61 19.809 1 92.52 78 PHE A O 1
ATOM 590 N N . VAL A 1 79 ? -7.442 7.141 17.923 1 91.49 79 VAL A N 1
ATOM 591 C CA . VAL A 1 79 ? -7.703 5.86 17.275 1 91.49 79 VAL A CA 1
ATOM 592 C C . VAL A 1 79 ? -6.396 5.088 17.109 1 91.49 79 VAL A C 1
ATOM 594 O O . VAL A 1 79 ? -5.494 5.529 16.392 1 91.49 79 VAL A O 1
ATOM 597 N N . PHE A 1 80 ? -6.372 3.886 17.669 1 86.84 80 PHE A N 1
ATOM 598 C CA . PHE A 1 80 ? -5.174 3.055 17.648 1 86.84 80 PHE A CA 1
ATOM 599 C C . PHE A 1 80 ? -5.091 2.256 16.353 1 86.84 80 PHE A C 1
ATOM 601 O O . PHE A 1 80 ? -6.104 2.044 15.683 1 86.84 80 PHE A O 1
ATOM 608 N N . GLN A 1 81 ? -3.91 1.749 16.017 1 79.98 81 GLN A N 1
ATOM 609 C CA . GLN A 1 81 ? -3.648 0.973 14.809 1 79.98 81 GLN A CA 1
ATOM 610 C C . GLN A 1 81 ? -4.533 -0.268 14.749 1 79.98 81 GLN A C 1
ATOM 612 O O . GLN A 1 81 ? -5.067 -0.605 13.69 1 79.98 81 GLN A O 1
ATOM 617 N N . HIS A 1 82 ? -4.812 -0.967 15.751 1 80.63 82 HIS A N 1
ATOM 618 C CA . HIS A 1 82 ? -5.664 -2.15 15.778 1 80.63 82 HIS A CA 1
ATOM 619 C C . HIS A 1 82 ? -7.046 -1.822 16.333 1 80.63 82 HIS A C 1
ATOM 621 O O . HIS A 1 82 ? -7.775 -2.719 16.763 1 80.63 82 HIS A O 1
ATOM 627 N N . TYR A 1 83 ? -7.413 -0.569 16.341 1 85.98 83 TYR A N 1
ATOM 628 C CA . TYR A 1 83 ? -8.718 0.009 16.641 1 85.98 83 TYR A CA 1
ATOM 629 C C . TYR A 1 83 ? -9.052 -0.136 18.12 1 85.98 83 TYR A C 1
ATOM 631 O O . TYR A 1 83 ? -9.796 0.674 18.678 1 85.98 83 TYR A O 1
ATOM 639 N N . ALA A 1 84 ? -8.508 -1.181 18.758 1 86.69 84 ALA A N 1
ATOM 640 C CA . ALA A 1 84 ? -8.654 -1.393 20.196 1 86.69 84 ALA A CA 1
ATOM 641 C C . ALA A 1 84 ? -10.121 -1.337 20.613 1 86.69 84 ALA A C 1
ATOM 643 O O . ALA A 1 84 ? -10.47 -0.67 21.589 1 86.69 84 ALA A O 1
ATOM 644 N N . LEU A 1 85 ? -10.996 -1.943 19.845 1 92.45 85 LEU A N 1
ATOM 645 C CA . LEU A 1 85 ? -12.4 -2.012 20.232 1 92.45 85 LEU A CA 1
ATOM 646 C C . LEU A 1 85 ? -12.605 -3.018 21.359 1 92.45 85 LEU A C 1
ATOM 648 O O . LEU A 1 85 ? -11.93 -4.049 21.407 1 92.45 85 LEU A O 1
ATOM 652 N N . PHE A 1 86 ? -13.526 -2.665 22.257 1 93.22 86 PHE A N 1
ATOM 653 C CA . PHE A 1 86 ? -13.87 -3.605 23.317 1 93.22 86 PHE A CA 1
ATOM 654 C C . PHE A 1 86 ? -14.67 -4.778 22.761 1 93.22 86 PHE A C 1
ATOM 656 O O . PHE A 1 86 ? -15.822 -4.613 22.354 1 93.22 86 PHE A O 1
ATOM 663 N N . ARG A 1 87 ? -14.137 -5.913 22.829 1 92.04 87 ARG A N 1
ATOM 664 C CA . ARG A 1 87 ? -14.687 -7.094 22.17 1 92.04 87 ARG A CA 1
ATOM 665 C C . ARG A 1 87 ? -16.008 -7.511 22.807 1 92.04 87 ARG A C 1
ATOM 667 O O . ARG A 1 87 ? -16.852 -8.127 22.152 1 92.04 87 ARG A O 1
ATOM 674 N N . HIS A 1 88 ? -16.194 -7.171 24.044 1 93.39 88 HIS A N 1
ATOM 675 C CA . HIS A 1 88 ? -17.351 -7.647 24.794 1 93.39 88 HIS A CA 1
ATOM 676 C C . HIS A 1 88 ? -18.463 -6.604 24.812 1 93.39 88 HIS A C 1
ATOM 678 O O . HIS A 1 88 ? -19.459 -6.764 25.522 1 93.39 88 HIS A O 1
ATOM 684 N N . MET A 1 89 ? -18.302 -5.527 24.12 1 95.51 89 MET A N 1
ATOM 685 C CA . MET A 1 89 ? -19.311 -4.474 24.033 1 95.51 89 MET A CA 1
ATOM 686 C C . MET A 1 89 ? -19.89 -4.39 22.625 1 95.51 89 MET A C 1
ATOM 688 O O . MET A 1 89 ? -19.205 -4.697 21.648 1 95.51 89 MET A O 1
ATOM 692 N N . THR A 1 90 ? -21.1 -4.019 22.638 1 96.28 90 THR A N 1
ATOM 693 C CA . THR A 1 90 ? -21.727 -3.78 21.343 1 96.28 90 THR A CA 1
ATOM 694 C C . THR A 1 90 ? -21.121 -2.553 20.667 1 96.28 90 THR A C 1
ATOM 696 O O . THR A 1 90 ? -20.39 -1.787 21.299 1 96.28 90 THR A O 1
ATOM 699 N N . VAL A 1 91 ? -21.435 -2.454 19.455 1 96.44 91 VAL A N 1
ATOM 700 C CA . VAL A 1 91 ? -20.968 -1.305 18.687 1 96.44 91 VAL A CA 1
ATOM 701 C C . VAL A 1 91 ? -21.428 -0.013 19.359 1 96.44 91 VAL A C 1
ATOM 703 O O . VAL A 1 91 ? -20.628 0.901 19.574 1 96.44 91 VAL A O 1
ATOM 706 N N . ALA A 1 92 ? -22.685 0.046 19.729 1 96.28 92 ALA A N 1
ATOM 707 C CA . ALA A 1 92 ? -23.229 1.237 20.375 1 96.28 92 ALA A CA 1
ATOM 708 C C . ALA A 1 92 ? -22.541 1.499 21.712 1 96.28 92 ALA A C 1
ATOM 710 O O . ALA A 1 92 ? -22.243 2.647 22.05 1 96.28 92 ALA A O 1
ATOM 711 N N . ASP A 1 93 ? -22.257 0.473 22.435 1 95.54 93 ASP A N 1
ATOM 712 C CA . ASP A 1 93 ? -21.6 0.611 23.731 1 95.54 93 ASP A CA 1
ATOM 713 C C . ASP A 1 93 ? -20.154 1.074 23.568 1 95.54 93 ASP A C 1
ATOM 715 O O . ASP A 1 93 ? -19.641 1.828 24.398 1 95.54 93 ASP A O 1
ATOM 719 N N . ASN A 1 94 ? -19.548 0.519 22.572 1 96.53 94 ASN A N 1
ATOM 720 C CA . ASN A 1 94 ? -18.196 0.976 22.269 1 96.53 94 ASN A CA 1
ATOM 721 C C . ASN A 1 94 ? -18.153 2.483 22.037 1 96.53 94 ASN A C 1
ATOM 723 O O . ASN A 1 94 ? -17.322 3.182 22.62 1 96.53 94 ASN A O 1
ATOM 727 N N . ILE A 1 95 ? -19.054 2.946 21.252 1 95.75 95 ILE A N 1
ATOM 728 C CA . ILE A 1 95 ? -19.086 4.352 20.865 1 95.75 95 ILE A CA 1
ATOM 729 C C . ILE A 1 95 ? -19.428 5.213 22.079 1 95.75 95 ILE A C 1
ATOM 731 O O . ILE A 1 95 ? -18.845 6.282 22.273 1 95.75 95 ILE A O 1
ATOM 735 N N . GLY A 1 96 ? -20.322 4.737 22.918 1 94.25 96 GLY A N 1
ATOM 736 C CA . GLY A 1 96 ? -20.775 5.521 24.056 1 94.25 96 GLY A CA 1
ATOM 737 C C . GLY A 1 96 ? -19.868 5.396 25.266 1 94.25 96 GLY A C 1
ATOM 738 O O . GLY A 1 96 ? -20.074 6.072 26.276 1 94.25 96 GLY A O 1
ATOM 739 N N . PHE A 1 97 ? -18.87 4.625 25.175 1 92.02 97 PHE A N 1
ATOM 740 C CA . PHE A 1 97 ? -18.064 4.273 26.338 1 92.02 97 PHE A CA 1
ATOM 741 C C . PHE A 1 97 ? -17.439 5.517 26.96 1 92.02 97 PHE A C 1
ATOM 743 O O . PHE A 1 97 ? -17.481 5.695 28.179 1 92.02 97 PHE A O 1
ATOM 750 N N . GLY A 1 98 ? -16.873 6.346 26.136 1 89.22 98 GLY A N 1
ATOM 751 C CA . GLY A 1 98 ? -16.219 7.547 26.628 1 89.22 98 GLY A CA 1
ATOM 752 C C . GLY A 1 98 ? -17.154 8.467 27.39 1 89.22 98 GLY A C 1
ATOM 753 O O . GLY A 1 98 ? -16.738 9.142 28.334 1 89.22 98 GLY A O 1
ATOM 754 N N . LEU A 1 99 ? -18.373 8.478 26.998 1 91.31 99 LEU A N 1
ATOM 755 C CA . LEU A 1 99 ? -19.372 9.294 27.681 1 91.31 99 LEU A CA 1
ATOM 756 C C . LEU A 1 99 ? -19.81 8.638 28.986 1 91.31 99 LEU A C 1
ATOM 758 O O . LEU A 1 99 ? -20.048 9.325 29.981 1 91.31 99 LEU A O 1
ATOM 762 N N . LYS A 1 100 ? -19.809 7.354 28.983 1 90.22 100 LYS A N 1
ATOM 763 C CA . LYS A 1 100 ? -20.269 6.587 30.137 1 90.22 100 LYS A CA 1
ATOM 764 C C . LYS A 1 100 ? -19.283 6.693 31.296 1 90.22 100 LYS A C 1
ATOM 766 O O . LYS A 1 100 ? -19.676 6.618 32.462 1 90.22 100 LYS A O 1
ATOM 771 N N . VAL A 1 101 ? -18.046 6.912 30.961 1 87.39 101 VAL A N 1
ATOM 772 C CA . VAL A 1 101 ? -17.025 6.843 32.002 1 87.39 101 VAL A CA 1
ATOM 773 C C . VAL A 1 101 ? -16.709 8.248 32.51 1 87.39 101 VAL A C 1
ATOM 775 O O . VAL A 1 101 ? -15.832 8.426 33.358 1 87.39 101 VAL A O 1
ATOM 778 N N . ARG A 1 102 ? -17.377 9.256 32.03 1 86.59 102 ARG A N 1
ATOM 779 C CA . ARG A 1 102 ? -17.208 10.612 32.543 1 86.59 102 ARG A CA 1
ATOM 780 C C . ARG A 1 102 ? -17.652 10.705 33.999 1 86.59 102 ARG A C 1
ATOM 782 O O . ARG A 1 102 ? -18.478 9.91 34.454 1 86.59 102 ARG A O 1
ATOM 789 N N . PRO A 1 103 ? -17.046 11.685 34.622 1 82.92 103 PRO A N 1
ATOM 790 C CA . PRO A 1 103 ? -17.498 11.891 36 1 82.92 103 PRO A CA 1
ATOM 791 C C . PRO A 1 103 ? -18.984 12.232 36.088 1 82.92 103 PRO A C 1
ATOM 793 O O . PRO A 1 103 ? -19.543 12.821 35.159 1 82.92 103 PRO A O 1
ATOM 796 N N . GLY A 1 104 ? -19.571 11.794 37.182 1 78.67 104 GLY A N 1
ATOM 797 C CA . GLY A 1 104 ? -21.003 11.886 37.417 1 78.67 104 GLY A CA 1
ATOM 798 C C . GLY A 1 104 ? -21.576 13.251 37.085 1 78.67 104 GLY A C 1
ATOM 799 O O . GLY A 1 104 ? -22.629 13.351 36.453 1 78.67 104 GLY A O 1
ATOM 800 N N . GLY A 1 105 ? -20.917 14.261 37.481 1 81.36 105 GLY A N 1
ATOM 801 C CA . GLY A 1 105 ? -21.436 15.601 37.261 1 81.36 105 GLY A CA 1
ATOM 802 C C . GLY A 1 105 ? -21.468 15.996 35.796 1 81.36 105 GLY A C 1
ATOM 803 O O . GLY A 1 105 ? -22.245 16.866 35.399 1 81.36 105 GLY A O 1
ATOM 804 N N . THR A 1 106 ? -20.736 15.4 34.946 1 83.9 106 THR A N 1
ATOM 805 C CA . THR A 1 106 ? -20.636 15.785 33.543 1 83.9 106 THR A CA 1
ATOM 806 C C . THR A 1 106 ? -21.086 14.644 32.636 1 83.9 106 THR A C 1
ATOM 808 O O . THR A 1 106 ? -21.099 14.785 31.411 1 83.9 106 THR A O 1
ATOM 811 N N . ARG A 1 107 ? -21.537 13.569 33.281 1 88.98 107 ARG A N 1
ATOM 812 C CA . ARG A 1 107 ? -21.968 12.403 32.516 1 88.98 107 ARG A CA 1
ATOM 813 C C . ARG A 1 107 ? -23.38 12.595 31.973 1 88.98 107 ARG A C 1
ATOM 815 O O . ARG A 1 107 ? -24.303 12.911 32.726 1 88.98 107 ARG A O 1
ATOM 822 N N . PRO A 1 108 ? -23.516 12.451 30.764 1 91.51 108 PRO A N 1
ATOM 823 C CA . PRO A 1 108 ? -24.867 12.533 30.204 1 91.51 108 PRO A CA 1
ATOM 824 C C . PRO A 1 108 ? -25.751 11.359 30.619 1 91.51 108 PRO A C 1
ATOM 826 O O . PRO A 1 108 ? -25.248 10.352 31.125 1 91.51 108 PRO A O 1
ATOM 829 N N . SER A 1 109 ? -27.021 11.539 30.452 1 92.92 109 SER A N 1
ATOM 830 C CA . SER A 1 109 ? -27.964 10.466 30.753 1 92.92 109 SER A CA 1
ATOM 831 C C . SER A 1 109 ? -27.788 9.292 29.796 1 92.92 109 SER A C 1
ATOM 833 O O . SER A 1 109 ? -27.205 9.442 28.721 1 92.92 109 SER A O 1
ATOM 835 N N . THR A 1 110 ? -28.258 8.169 30.239 1 92.11 110 THR A N 1
ATOM 836 C CA . THR A 1 110 ? -28.189 6.964 29.42 1 92.11 110 THR A CA 1
ATOM 837 C C . THR A 1 110 ? -28.882 7.181 28.078 1 92.11 110 THR A C 1
ATOM 839 O O . THR A 1 110 ? -28.399 6.721 27.042 1 92.11 110 THR A O 1
ATOM 842 N N . ALA A 1 111 ? -29.916 7.899 28.113 1 93.64 111 ALA A N 1
ATOM 843 C CA . ALA A 1 111 ? -30.667 8.182 26.893 1 93.64 111 ALA A CA 1
ATOM 844 C C . ALA A 1 111 ? -29.863 9.068 25.946 1 93.64 111 ALA A C 1
ATOM 846 O O . ALA A 1 111 ? -29.875 8.86 24.73 1 93.64 111 ALA A O 1
ATOM 847 N N . GLU A 1 112 ? -29.205 9.974 26.545 1 93.43 112 GLU A N 1
ATOM 848 C CA . GLU A 1 112 ? -28.393 10.885 25.743 1 93.43 112 GLU A CA 1
ATOM 849 C C . GLU A 1 112 ? -27.195 10.163 25.133 1 93.43 112 GLU A C 1
ATOM 851 O O . GLU A 1 112 ? -26.817 10.433 23.991 1 93.43 112 GLU A O 1
ATOM 856 N N . ILE A 1 113 ? -26.616 9.313 25.884 1 94.72 113 ILE A N 1
ATOM 857 C CA . ILE A 1 113 ? -25.479 8.536 25.401 1 94.72 113 ILE A CA 1
ATOM 858 C C . ILE A 1 113 ? -25.909 7.672 24.218 1 94.72 113 ILE A C 1
ATOM 860 O O . ILE A 1 113 ? -25.215 7.613 23.2 1 94.72 113 ILE A O 1
ATOM 864 N N . ARG A 1 114 ? -27.042 7.063 24.337 1 93.62 114 ARG A N 1
ATOM 865 C CA . ARG A 1 114 ? -27.56 6.216 23.268 1 93.62 114 ARG A CA 1
ATOM 866 C C . ARG A 1 114 ? -27.878 7.038 22.024 1 93.62 114 ARG A C 1
ATOM 868 O O . ARG A 1 114 ? -27.578 6.621 20.903 1 93.62 114 ARG A O 1
ATOM 875 N N . ARG A 1 115 ? -28.471 8.122 22.26 1 94.28 115 ARG A N 1
ATOM 876 C CA . ARG A 1 115 ? -28.796 9.006 21.145 1 94.28 115 ARG A CA 1
ATOM 877 C C . ARG A 1 115 ? -27.536 9.432 20.399 1 94.28 115 ARG A C 1
ATOM 879 O O . ARG A 1 115 ? -27.487 9.373 19.169 1 94.28 115 ARG A O 1
ATOM 886 N N . ARG A 1 116 ? -26.588 9.845 21.178 1 93.99 116 ARG A N 1
ATOM 887 C CA . ARG A 1 116 ? -25.326 10.28 20.587 1 93.99 116 ARG A CA 1
ATOM 888 C C . ARG A 1 116 ? -24.662 9.143 19.817 1 93.99 116 ARG A C 1
ATOM 890 O O . ARG A 1 116 ? -24.135 9.353 18.722 1 93.99 116 ARG A O 1
ATOM 897 N N . ALA A 1 117 ? -24.653 7.986 20.361 1 94.69 117 ALA A N 1
ATOM 898 C CA . ALA A 1 117 ? -24.07 6.813 19.714 1 94.69 117 ALA A CA 1
ATOM 899 C C . ALA A 1 117 ? -24.756 6.525 18.381 1 94.69 117 ALA A C 1
ATOM 901 O O . ALA A 1 117 ? -24.09 6.251 17.38 1 94.69 117 ALA A O 1
ATOM 902 N N . LEU A 1 118 ? -26.056 6.64 18.359 1 94.57 118 LEU A N 1
ATOM 903 C CA . LEU A 1 118 ? -26.819 6.362 17.147 1 94.57 118 LEU A CA 1
ATOM 904 C C . LEU A 1 118 ? -26.566 7.43 16.088 1 94.57 118 LEU A C 1
ATOM 906 O O . LEU A 1 118 ? -26.462 7.12 14.899 1 94.57 118 LEU A O 1
ATOM 910 N N . GLU A 1 119 ? -26.461 8.635 16.544 1 93.98 119 GLU A N 1
ATOM 911 C CA . GLU A 1 119 ? -26.148 9.733 15.634 1 93.98 119 GLU A CA 1
ATOM 912 C C . GLU A 1 119 ? -24.796 9.522 14.959 1 93.98 119 GLU A C 1
ATOM 914 O O . GLU A 1 119 ? -24.661 9.724 13.75 1 93.98 119 GLU A O 1
ATOM 919 N N . LEU A 1 120 ? -23.875 9.135 15.716 1 93.38 120 LEU A N 1
ATOM 920 C CA . LEU A 1 120 ? -22.529 8.929 15.194 1 93.38 120 LEU A CA 1
ATOM 921 C C . LEU A 1 120 ? -22.483 7.715 14.273 1 93.38 120 LEU A C 1
ATOM 923 O O . LEU A 1 120 ? -21.76 7.715 13.274 1 93.38 120 LEU A O 1
ATOM 927 N N . LEU A 1 121 ? -23.229 6.71 14.609 1 94.44 121 LEU A N 1
ATOM 928 C CA . LEU A 1 121 ? -23.319 5.54 13.743 1 94.44 121 LEU A CA 1
ATOM 929 C C . LEU A 1 121 ? -23.858 5.922 12.368 1 94.44 121 LEU A C 1
ATOM 931 O O . LEU A 1 121 ? -23.392 5.408 11.349 1 94.44 121 LEU A O 1
ATOM 935 N N . ASP A 1 122 ? -24.781 6.782 12.422 1 93 122 ASP A N 1
ATOM 936 C CA . ASP A 1 122 ? -25.337 7.28 11.168 1 93 122 ASP A CA 1
ATOM 937 C C . ASP A 1 122 ? -24.301 8.091 10.392 1 93 122 ASP A C 1
ATOM 939 O O . ASP A 1 122 ? -24.165 7.933 9.177 1 93 122 ASP A O 1
ATOM 943 N N . LEU A 1 123 ? -23.619 8.861 11.101 1 89.2 123 LEU A N 1
ATOM 944 C CA . LEU A 1 123 ? -22.596 9.706 10.495 1 89.2 123 LEU A CA 1
ATOM 945 C C . LEU A 1 123 ? -21.528 8.861 9.809 1 89.2 123 LEU A C 1
ATOM 947 O O . LEU A 1 123 ? -21.059 9.208 8.723 1 89.2 123 LEU A O 1
ATOM 951 N N . VAL A 1 124 ? -21.176 7.7 10.441 1 89.06 124 VAL A N 1
ATOM 952 C CA . VAL A 1 124 ? -20.116 6.866 9.884 1 89.06 124 VAL A CA 1
ATOM 953 C C . VAL A 1 124 ? -20.722 5.792 8.983 1 89.06 124 VAL A C 1
ATOM 955 O O . VAL A 1 124 ? -20.057 4.811 8.643 1 89.06 124 VAL A O 1
ATOM 958 N N . GLN A 1 125 ? -22.009 5.812 8.703 1 89.07 125 GLN A N 1
ATOM 959 C CA . GLN A 1 125 ? -22.73 4.985 7.74 1 89.07 125 GLN A CA 1
ATOM 960 C C . GLN A 1 125 ? -22.776 3.528 8.192 1 89.07 125 GLN A C 1
ATOM 962 O O . GLN A 1 125 ? -22.502 2.62 7.405 1 89.07 125 GLN A O 1
ATOM 967 N N . LEU A 1 126 ? -23.045 3.321 9.435 1 91.97 126 LEU A N 1
ATOM 968 C CA . LEU A 1 126 ? -23.163 1.977 9.988 1 91.97 126 LEU A CA 1
ATOM 969 C C . LEU A 1 126 ? -24.494 1.8 10.711 1 91.97 126 LEU A C 1
ATOM 971 O O . LEU A 1 126 ? -24.594 1.009 11.652 1 91.97 126 LEU A O 1
ATOM 975 N N . SER A 1 127 ? -25.457 2.597 10.236 1 92.54 127 SER A N 1
ATOM 976 C CA . SER A 1 127 ? -26.783 2.487 10.836 1 92.54 127 SER A CA 1
ATOM 977 C C . SER A 1 127 ? -27.291 1.05 10.793 1 92.54 127 SER A C 1
ATOM 979 O O . SER A 1 127 ? -27.12 0.355 9.789 1 92.54 127 SER A O 1
ATOM 981 N N . GLY A 1 128 ? -27.84 0.57 11.893 1 91.06 128 GLY A N 1
ATOM 982 C CA . GLY A 1 128 ? -28.399 -0.772 11.941 1 91.06 128 GLY A CA 1
ATOM 983 C C . GLY A 1 128 ? -27.455 -1.79 12.553 1 91.06 128 GLY A C 1
ATOM 984 O O . GLY A 1 128 ? -27.846 -2.929 12.813 1 91.06 128 GLY A O 1
ATOM 985 N N . LEU A 1 129 ? -26.293 -1.431 12.848 1 93.46 129 LEU A N 1
ATOM 986 C CA . LEU A 1 129 ? -25.316 -2.385 13.361 1 93.46 129 LEU A CA 1
ATOM 987 C C . LEU A 1 129 ? -25.048 -2.146 14.843 1 93.46 129 LEU A C 1
ATOM 989 O O . LEU A 1 129 ? -24.066 -2.651 15.391 1 93.46 129 LEU A O 1
ATOM 993 N N . GLU A 1 130 ? -25.899 -1.389 15.478 1 94.6 130 GLU A N 1
ATOM 994 C CA . GLU A 1 130 ? -25.687 -0.915 16.842 1 94.6 130 GLU A CA 1
ATOM 995 C C . GLU A 1 130 ? -25.521 -2.081 17.813 1 94.6 130 GLU A C 1
ATOM 997 O O . GLU A 1 130 ? -24.757 -1.99 18.776 1 94.6 130 GLU A O 1
ATOM 1002 N N . LYS A 1 131 ? -26.179 -3.152 17.517 1 94.94 131 LYS A N 1
ATOM 1003 C CA . LYS A 1 131 ? -26.22 -4.256 18.472 1 94.94 131 LYS A CA 1
ATOM 1004 C C . LYS A 1 131 ? -25.16 -5.304 18.148 1 94.94 131 LYS A C 1
ATOM 1006 O O . LYS A 1 131 ? -24.981 -6.266 18.897 1 94.94 131 LYS A O 1
ATOM 1011 N N . ARG A 1 132 ? -24.439 -5.095 17.144 1 94.82 132 ARG A N 1
ATOM 1012 C CA . ARG A 1 132 ? -23.406 -6.048 16.751 1 94.82 132 ARG A CA 1
ATOM 1013 C C . ARG A 1 132 ? -22.161 -5.893 17.617 1 94.82 132 ARG A C 1
ATOM 1015 O O . ARG A 1 132 ? -21.977 -4.865 18.271 1 94.82 132 ARG A O 1
ATOM 1022 N N . TYR A 1 133 ? -21.432 -6.94 17.644 1 94.9 133 TYR A N 1
ATOM 1023 C CA . TYR A 1 133 ? -20.138 -6.929 18.317 1 94.9 133 TYR A CA 1
ATOM 1024 C C . TYR A 1 133 ? -19.002 -6.778 17.312 1 94.9 133 TYR A C 1
ATOM 1026 O O . TYR A 1 133 ? -19.163 -7.093 16.131 1 94.9 133 TYR A O 1
ATOM 1034 N N . PRO A 1 134 ? -17.816 -6.288 17.742 1 92.21 134 PRO A N 1
ATOM 1035 C CA . PRO A 1 134 ? -16.691 -6.034 16.838 1 92.21 134 PRO A CA 1
ATOM 1036 C C . PRO A 1 134 ? -16.318 -7.256 16.002 1 92.21 134 PRO A C 1
ATOM 1038 O O . PRO A 1 134 ? -15.956 -7.12 14.831 1 92.21 134 PRO A O 1
ATOM 1041 N N . ALA A 1 135 ? -16.447 -8.372 16.498 1 88.26 135 ALA A N 1
ATOM 1042 C CA . ALA A 1 135 ? -16.081 -9.598 15.794 1 88.26 135 ALA A CA 1
ATOM 1043 C C . ALA A 1 135 ? -16.99 -9.831 14.591 1 88.26 135 ALA A C 1
ATOM 1045 O O . ALA A 1 135 ? -16.649 -10.597 13.686 1 88.26 135 ALA A O 1
ATOM 1046 N N . GLN A 1 136 ? -18.1 -9.224 14.563 1 89.35 136 GLN A N 1
ATOM 1047 C CA . GLN A 1 136 ? -19.097 -9.411 13.514 1 89.35 136 GLN A CA 1
ATOM 1048 C C . GLN A 1 136 ? -18.969 -8.339 12.436 1 89.35 136 GLN A C 1
ATOM 1050 O O . GLN A 1 136 ? -19.792 -8.27 11.521 1 89.35 136 GLN A O 1
ATOM 1055 N N . LEU A 1 137 ? -17.987 -7.519 12.62 1 88.83 137 LEU A N 1
ATOM 1056 C CA . LEU A 1 137 ? -17.806 -6.399 11.702 1 88.83 137 LEU A CA 1
ATOM 1057 C C . LEU A 1 137 ? -16.627 -6.649 10.767 1 88.83 137 LEU A C 1
ATOM 1059 O O . LEU A 1 137 ? -15.693 -7.372 11.119 1 88.83 137 LEU A O 1
ATOM 1063 N N . SER A 1 138 ? -16.702 -6.09 9.56 1 82.43 138 SER A N 1
ATOM 1064 C CA . SER A 1 138 ? -15.55 -6.064 8.664 1 82.43 138 SER A CA 1
ATOM 1065 C C . SER A 1 138 ? -14.478 -5.104 9.169 1 82.43 138 SER A C 1
ATOM 1067 O O . SER A 1 138 ? -14.726 -4.313 10.081 1 82.43 138 SER A O 1
ATOM 1069 N N . GLY A 1 139 ? -13.268 -5.22 8.67 1 81.07 139 GLY A N 1
ATOM 1070 C CA . GLY A 1 139 ? -12.182 -4.324 9.035 1 81.07 139 GLY A CA 1
ATOM 1071 C C . GLY A 1 139 ? -12.542 -2.858 8.885 1 81.07 139 GLY A C 1
ATOM 1072 O O . GLY A 1 139 ? -12.297 -2.058 9.79 1 81.07 139 GLY A O 1
ATOM 1073 N N . GLY A 1 140 ? -13.145 -2.563 7.729 1 84.97 140 GLY A N 1
ATOM 1074 C CA . GLY A 1 140 ? -13.565 -1.192 7.488 1 84.97 140 GLY A CA 1
ATOM 1075 C C . GLY A 1 140 ? -14.625 -0.713 8.462 1 84.97 140 GLY A C 1
ATOM 1076 O O . GLY A 1 140 ? -14.607 0.444 8.889 1 84.97 140 GLY A O 1
ATOM 1077 N N . GLN A 1 141 ? -15.511 -1.611 8.794 1 89.04 141 GLN A N 1
ATOM 1078 C CA . GLN A 1 141 ? -16.554 -1.274 9.757 1 89.04 141 GLN A CA 1
ATOM 1079 C C . GLN A 1 141 ? -15.965 -1.028 11.143 1 89.04 141 GLN A C 1
ATOM 1081 O O . GLN A 1 141 ? -16.361 -0.086 11.833 1 89.04 141 GLN A O 1
ATOM 1086 N N . ARG A 1 142 ? -15.031 -1.82 11.499 1 91.52 142 ARG A N 1
ATOM 1087 C CA . ARG A 1 142 ? -14.381 -1.639 12.793 1 91.52 142 ARG A CA 1
ATOM 1088 C C . ARG A 1 142 ? -13.692 -0.281 12.874 1 91.52 142 ARG A C 1
ATOM 1090 O O . ARG A 1 142 ? -13.749 0.389 13.907 1 91.52 142 ARG A O 1
ATOM 1097 N N . GLN A 1 143 ? -13.071 0.077 11.8 1 89.19 143 GLN A N 1
ATOM 1098 C CA . GLN A 1 143 ? -12.403 1.374 11.762 1 89.19 143 GLN A CA 1
ATOM 1099 C C . GLN A 1 143 ? -13.401 2.513 11.952 1 89.19 143 GLN A C 1
ATOM 1101 O O . GLN A 1 143 ? -13.13 3.467 12.683 1 89.19 143 GLN A O 1
ATOM 1106 N N . ARG A 1 144 ? -14.48 2.371 11.258 1 90.62 144 ARG A N 1
ATOM 1107 C CA . ARG A 1 144 ? -15.504 3.405 11.355 1 90.62 144 ARG A CA 1
ATOM 1108 C C . ARG A 1 144 ? -16.069 3.485 12.769 1 90.62 144 ARG A C 1
ATOM 1110 O O . ARG A 1 144 ? -16.315 4.578 13.284 1 90.62 144 ARG A O 1
ATOM 1117 N N . VAL A 1 145 ? -16.21 2.362 13.407 1 93.83 145 VAL A N 1
ATOM 1118 C CA . VAL A 1 145 ? -16.679 2.335 14.788 1 93.83 145 VAL A CA 1
ATOM 1119 C C . VAL A 1 145 ? -15.649 3.003 15.697 1 93.83 145 VAL A C 1
ATOM 1121 O O . VAL A 1 145 ? -16.008 3.781 16.585 1 93.83 145 VAL A O 1
ATOM 1124 N N . ALA A 1 146 ? -14.412 2.695 15.443 1 93.38 146 ALA A N 1
ATOM 1125 C CA . ALA A 1 146 ? -13.342 3.283 16.244 1 93.38 146 ALA A CA 1
ATOM 1126 C C . ALA A 1 146 ? -13.331 4.803 16.113 1 93.38 146 ALA A C 1
ATOM 1128 O O . ALA A 1 146 ? -13.133 5.516 17.099 1 93.38 146 ALA A O 1
ATOM 1129 N N . LEU A 1 147 ? -13.528 5.268 14.948 1 92.04 147 LEU A N 1
ATOM 1130 C CA . LEU A 1 147 ? -13.581 6.708 14.716 1 92.04 147 LEU A CA 1
ATOM 1131 C C . LEU A 1 147 ? -14.776 7.33 15.431 1 92.04 147 LEU A C 1
ATOM 1133 O O . LEU A 1 147 ? -14.647 8.377 16.07 1 92.04 147 LEU A O 1
ATOM 1137 N N . ALA A 1 148 ? -15.91 6.687 15.308 1 93.36 148 ALA A N 1
ATOM 1138 C CA . ALA A 1 148 ? -17.108 7.17 15.99 1 93.36 148 ALA A CA 1
ATOM 1139 C C . ALA A 1 148 ? -16.884 7.257 17.497 1 93.36 148 ALA A C 1
ATOM 1141 O O . ALA A 1 148 ? -17.284 8.233 18.135 1 93.36 148 ALA A O 1
ATOM 1142 N N . ARG A 1 149 ? -16.282 6.281 17.974 1 94.55 149 ARG A N 1
ATOM 1143 C CA . ARG A 1 149 ? -15.983 6.27 19.403 1 94.55 149 ARG A CA 1
ATOM 1144 C C . ARG A 1 149 ? -15.104 7.455 19.787 1 94.55 149 ARG A C 1
ATOM 1146 O O . ARG A 1 149 ? -15.362 8.127 20.788 1 94.55 149 ARG A O 1
ATOM 1153 N N . ALA A 1 150 ? -14.124 7.66 18.995 1 92.21 150 ALA A N 1
ATOM 1154 C CA . ALA A 1 150 ? -13.206 8.764 19.262 1 92.21 150 ALA A CA 1
ATOM 1155 C C . ALA A 1 150 ? -13.925 10.108 19.177 1 92.21 150 ALA A C 1
ATOM 1157 O O . ALA A 1 150 ? -13.591 11.045 19.906 1 92.21 150 ALA A O 1
ATOM 1158 N N . MET A 1 151 ? -14.952 10.225 18.384 1 93.08 151 MET A N 1
ATOM 1159 C CA . MET A 1 151 ? -15.661 11.48 18.154 1 93.08 151 MET A CA 1
ATOM 1160 C C . MET A 1 151 ? -16.744 11.694 19.208 1 93.08 151 MET A C 1
ATOM 1162 O O . MET A 1 151 ? -17.226 12.813 19.39 1 93.08 151 MET A O 1
ATOM 1166 N N . ALA A 1 152 ? -17.117 10.638 19.809 1 92.27 152 ALA A N 1
ATOM 1167 C CA . ALA A 1 152 ? -18.248 10.68 20.732 1 92.27 152 ALA A CA 1
ATOM 1168 C C . ALA A 1 152 ? -18.003 11.685 21.854 1 92.27 152 ALA A C 1
ATOM 1170 O O . ALA A 1 152 ? -18.934 12.35 22.314 1 92.27 152 ALA A O 1
ATOM 1171 N N . ILE A 1 153 ? -16.83 11.832 22.236 1 89.01 153 ILE A N 1
ATOM 1172 C CA . ILE A 1 153 ? -16.522 12.691 23.374 1 89.01 153 ILE A CA 1
ATOM 1173 C C . ILE A 1 153 ? -16.312 14.126 22.895 1 89.01 153 ILE A C 1
ATOM 1175 O O . ILE A 1 153 ? -15.9 14.992 23.67 1 89.01 153 ILE A O 1
ATOM 1179 N N . GLU A 1 154 ? -16.481 14.329 21.573 1 87.69 154 GLU A N 1
ATOM 1180 C CA . GLU A 1 154 ? -16.326 15.656 20.985 1 87.69 154 GLU A CA 1
ATOM 1181 C C . GLU A 1 154 ? -14.929 16.214 21.243 1 87.69 154 GLU A C 1
ATOM 1183 O O . GLU A 1 154 ? -14.783 17.286 21.833 1 87.69 154 GLU A O 1
ATOM 1188 N N . PRO A 1 155 ? -14.01 15.57 20.766 1 90.88 155 PRO A N 1
ATOM 1189 C CA . PRO A 1 155 ? -12.615 15.927 21.036 1 90.88 155 PRO A CA 1
ATOM 1190 C C . PRO A 1 155 ? -12.199 17.233 20.362 1 90.88 155 PRO A C 1
ATOM 1192 O O . PRO A 1 155 ? -12.814 17.646 19.376 1 90.88 155 PRO A O 1
ATOM 1195 N N . ARG A 1 156 ? -11.155 17.846 20.963 1 90.04 156 ARG A N 1
ATOM 1196 C CA . ARG A 1 156 ? -10.559 19.031 20.354 1 90.04 156 ARG A CA 1
ATOM 1197 C C . ARG A 1 156 ? -9.725 18.657 19.133 1 90.04 156 ARG A C 1
ATOM 1199 O O . ARG A 1 156 ? -9.661 19.415 18.163 1 90.04 156 ARG A O 1
ATOM 1206 N N . VAL A 1 157 ? -9.149 17.521 19.303 1 94.05 157 VAL A N 1
ATOM 1207 C CA . VAL A 1 157 ? -8.259 17.031 18.255 1 94.05 157 VAL A CA 1
ATOM 1208 C C . VAL A 1 157 ? -8.435 15.523 18.091 1 94.05 157 VAL A C 1
ATOM 1210 O O . VAL A 1 157 ? -8.602 14.801 19.076 1 94.05 157 VAL A O 1
ATOM 1213 N N . LEU A 1 158 ? -8.458 15.095 16.852 1 95.21 158 LEU A N 1
ATOM 1214 C CA . LEU A 1 158 ? -8.513 13.673 16.532 1 95.21 158 LEU A CA 1
ATOM 1215 C C . LEU A 1 158 ? -7.144 13.159 16.097 1 95.21 158 LEU A C 1
ATOM 1217 O O . LEU A 1 158 ? -6.505 13.748 15.222 1 95.21 158 LEU A O 1
ATOM 1221 N N . LEU A 1 159 ? -6.676 12.126 16.757 1 96.58 159 LEU A N 1
ATOM 1222 C CA . LEU A 1 159 ? -5.392 11.502 16.457 1 96.58 159 LEU A CA 1
ATOM 1223 C C . LEU A 1 159 ? -5.583 10.07 15.97 1 96.58 159 LEU A C 1
ATOM 1225 O O . LEU A 1 159 ? -6.199 9.253 16.659 1 96.58 159 LEU A O 1
ATOM 1229 N N . LEU A 1 160 ? -5.06 9.78 14.776 1 95.68 160 LEU A N 1
ATOM 1230 C CA . LEU A 1 160 ? -5.231 8.466 14.166 1 95.68 160 LEU A CA 1
ATOM 1231 C C . LEU A 1 160 ? -3.88 7.81 13.901 1 95.68 160 LEU A C 1
ATOM 1233 O O . LEU A 1 160 ? -3.058 8.35 13.157 1 95.68 160 LEU A O 1
ATOM 1237 N N . ASP A 1 161 ? -3.681 6.699 14.45 1 93.53 161 ASP A N 1
ATOM 1238 C CA . ASP A 1 161 ? -2.427 5.973 14.271 1 93.53 161 ASP A CA 1
ATOM 1239 C C . ASP A 1 161 ? -2.577 4.866 13.23 1 93.53 161 ASP A C 1
ATOM 1241 O O . ASP A 1 161 ? -3.064 3.777 13.541 1 93.53 161 ASP A O 1
ATOM 1245 N N . GLU A 1 162 ? -2.124 5.107 12.016 1 89.87 162 GLU A N 1
ATOM 1246 C CA . GLU A 1 162 ? -2.172 4.189 10.882 1 89.87 162 GLU A CA 1
ATOM 1247 C C . GLU A 1 162 ? -3.578 3.63 10.684 1 89.87 162 GLU A C 1
ATOM 1249 O O . GLU A 1 162 ? -3.765 2.412 10.628 1 89.87 162 GLU A O 1
ATOM 1254 N N . PRO A 1 163 ? -4.5 4.461 10.405 1 89.12 163 PRO A N 1
ATOM 1255 C CA . PRO A 1 163 ? -5.91 4.065 10.376 1 89.12 163 PRO A CA 1
ATOM 1256 C C . PRO A 1 163 ? -6.23 3.107 9.231 1 89.12 163 PRO A C 1
ATOM 1258 O O . PRO A 1 163 ? -7.254 2.419 9.265 1 89.12 163 PRO A O 1
ATOM 1261 N N . PHE A 1 164 ? -5.32 2.948 8.272 1 86.85 164 PHE A N 1
ATOM 1262 C CA . PHE A 1 164 ? -5.652 2.153 7.096 1 86.85 164 PHE A CA 1
ATOM 1263 C C . PHE A 1 164 ? -4.7 0.972 6.955 1 86.85 164 PHE A C 1
ATOM 1265 O O . PHE A 1 164 ? -4.724 0.266 5.944 1 86.85 164 PHE A O 1
ATOM 1272 N N . GLY A 1 165 ? -3.857 0.669 7.82 1 75.63 165 GLY A N 1
ATOM 1273 C CA . GLY A 1 165 ? -2.752 -0.27 7.712 1 75.63 165 GLY A CA 1
ATOM 1274 C C . GLY A 1 165 ? -3.205 -1.707 7.536 1 75.63 165 GLY A C 1
ATOM 1275 O O . GLY A 1 165 ? -2.534 -2.498 6.871 1 75.63 165 GLY A O 1
ATOM 1276 N N . ALA A 1 166 ? -4.235 -2.163 8.04 1 69.57 166 ALA A N 1
ATOM 1277 C CA . ALA A 1 166 ? -4.603 -3.576 8.078 1 69.57 166 ALA A CA 1
ATOM 1278 C C . ALA A 1 166 ? -5.66 -3.896 7.024 1 69.57 166 ALA A C 1
ATOM 1280 O O . ALA A 1 166 ? -6.216 -4.996 7.008 1 69.57 166 ALA A O 1
ATOM 1281 N N . LEU A 1 167 ? -5.871 -2.949 6.113 1 74.52 167 LEU A N 1
ATOM 1282 C CA . LEU A 1 167 ? -7.004 -3.089 5.205 1 74.52 167 LEU A CA 1
ATOM 1283 C C . LEU A 1 167 ? -6.529 -3.302 3.772 1 74.52 167 LEU A C 1
ATOM 1285 O O . LEU A 1 167 ? -5.386 -2.981 3.438 1 74.52 167 LEU A O 1
ATOM 1289 N N . ASP A 1 168 ? -7.325 -3.917 2.934 1 76.07 168 ASP A N 1
ATOM 1290 C CA . ASP A 1 168 ? -7.004 -4.102 1.522 1 76.07 168 ASP A CA 1
ATOM 1291 C C . ASP A 1 168 ? -7.158 -2.794 0.748 1 76.07 168 ASP A C 1
ATOM 1293 O O . ASP A 1 168 ? -7.683 -1.812 1.277 1 76.07 168 ASP A O 1
ATOM 1297 N N . ALA A 1 169 ? -6.707 -2.816 -0.474 1 75.03 169 ALA A N 1
ATOM 1298 C CA . ALA A 1 169 ? -6.575 -1.607 -1.283 1 75.03 169 ALA A CA 1
ATOM 1299 C C . ALA A 1 169 ? -7.935 -0.956 -1.522 1 75.03 169 ALA A C 1
ATOM 1301 O O . ALA A 1 169 ? 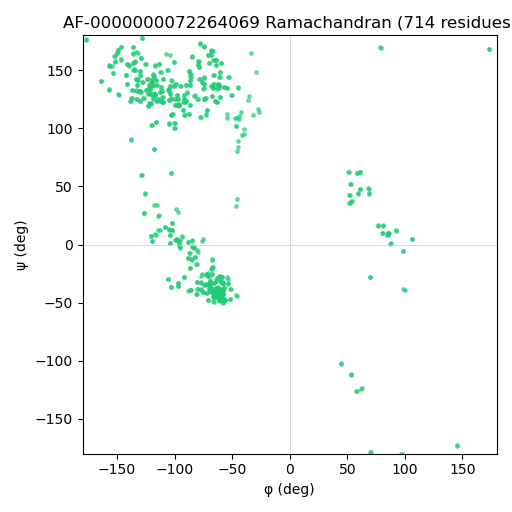-8.068 0.267 -1.433 1 75.03 169 ALA A O 1
ATOM 1302 N N . GLN A 1 170 ? -8.896 -1.73 -1.771 1 76.47 170 GLN A N 1
ATOM 1303 C CA . GLN A 1 170 ? -10.206 -1.177 -2.1 1 76.47 170 GLN A CA 1
ATOM 1304 C C . GLN A 1 170 ? -10.86 -0.547 -0.874 1 76.47 170 GLN A C 1
ATOM 1306 O O . GLN A 1 170 ? -11.382 0.568 -0.947 1 76.47 170 GLN A O 1
ATOM 1311 N N . VAL A 1 171 ? -10.833 -1.261 0.188 1 79.3 171 VAL A N 1
ATOM 1312 C CA . VAL A 1 171 ? -11.413 -0.754 1.428 1 79.3 171 VAL A CA 1
ATOM 1313 C C . VAL A 1 171 ? -10.667 0.502 1.872 1 79.3 171 VAL A C 1
ATOM 1315 O O . VAL A 1 171 ? -11.282 1.471 2.321 1 79.3 171 VAL A O 1
ATOM 1318 N N . ARG A 1 172 ? -9.378 0.471 1.644 1 84.75 172 ARG A N 1
ATOM 1319 C CA . ARG A 1 172 ? -8.568 1.634 1.994 1 84.75 172 ARG A CA 1
ATOM 1320 C C . ARG A 1 172 ? -9.025 2.871 1.228 1 84.75 172 ARG A C 1
ATOM 1322 O O . ARG A 1 172 ? -9.194 3.943 1.812 1 84.75 172 ARG A O 1
ATOM 1329 N N . LYS A 1 173 ? -9.18 2.664 -0.016 1 82.86 173 LYS A N 1
ATOM 1330 C CA . LYS A 1 173 ? -9.597 3.777 -0.865 1 82.86 173 LYS A CA 1
ATOM 1331 C C . LYS A 1 173 ? -10.939 4.343 -0.41 1 82.86 173 LYS A C 1
ATOM 1333 O O . LYS A 1 173 ? -11.101 5.56 -0.302 1 82.86 173 LYS A O 1
ATOM 1338 N N . GLU A 1 174 ? -11.81 3.488 -0.125 1 82.58 174 GLU A N 1
ATOM 1339 C CA . GLU A 1 174 ? -13.137 3.905 0.316 1 82.58 174 GLU A CA 1
ATOM 1340 C C . GLU A 1 174 ? -13.068 4.645 1.649 1 82.58 174 GLU A C 1
ATOM 1342 O O . GLU A 1 174 ? -13.727 5.671 1.831 1 82.58 174 GLU A O 1
ATOM 1347 N N . LEU A 1 175 ? -12.302 4.137 2.49 1 87.29 175 LEU A N 1
ATOM 1348 C CA . LEU A 1 175 ? -12.212 4.716 3.826 1 87.29 175 LEU A CA 1
ATOM 1349 C C . LEU A 1 175 ? -11.506 6.067 3.787 1 87.29 175 LEU A C 1
ATOM 1351 O O . LEU A 1 175 ? -11.829 6.964 4.569 1 87.29 175 LEU A O 1
ATOM 1355 N N . ARG A 1 176 ? -10.531 6.19 2.898 1 89.35 176 ARG A N 1
ATOM 1356 C CA . ARG A 1 176 ? -9.878 7.485 2.742 1 89.35 176 ARG A CA 1
ATOM 1357 C C . ARG A 1 176 ? -10.877 8.555 2.313 1 89.35 176 ARG A C 1
ATOM 1359 O O . ARG A 1 176 ? -10.892 9.656 2.867 1 89.35 176 ARG A O 1
ATOM 1366 N N . ARG A 1 177 ? -11.667 8.191 1.4 1 85.31 177 ARG A N 1
ATOM 1367 C CA . ARG A 1 177 ? -12.707 9.112 0.953 1 85.31 177 ARG A CA 1
ATOM 1368 C C . ARG A 1 177 ? -13.669 9.445 2.088 1 85.31 177 ARG A C 1
ATOM 1370 O O . ARG A 1 177 ? -14.019 10.61 2.29 1 85.31 177 ARG A O 1
ATOM 1377 N N . TRP A 1 178 ? -13.99 8.466 2.736 1 86.79 178 TRP A N 1
ATOM 1378 C CA . TRP A 1 178 ? -14.917 8.619 3.852 1 86.79 178 TRP A CA 1
ATOM 1379 C C . TRP A 1 178 ? -14.328 9.523 4.929 1 86.79 178 TRP A C 1
ATOM 1381 O O . TRP A 1 178 ? -15.009 10.415 5.441 1 86.79 178 TRP A O 1
ATOM 1391 N N . LEU A 1 179 ? -13.137 9.314 5.269 1 90.98 179 LEU A N 1
ATOM 1392 C CA . LEU A 1 179 ? -12.493 10.128 6.295 1 90.98 179 LEU A CA 1
ATOM 1393 C C . LEU A 1 179 ? -12.44 11.593 5.873 1 90.98 179 LEU A C 1
ATOM 1395 O O . LEU A 1 179 ? -12.668 12.487 6.691 1 90.98 179 LEU A O 1
ATOM 1399 N N . ARG A 1 180 ? -12.115 11.841 4.658 1 90.62 180 ARG A N 1
ATOM 1400 C CA . ARG A 1 180 ? -12.097 13.208 4.148 1 90.62 180 ARG A CA 1
ATOM 1401 C C . ARG A 1 180 ? -13.478 13.848 4.249 1 90.62 180 ARG A C 1
ATOM 1403 O O . ARG A 1 180 ? -13.604 15.003 4.662 1 90.62 180 ARG A O 1
ATOM 1410 N N . GLU A 1 181 ? -14.457 13.088 3.887 1 87.96 181 GLU A N 1
ATOM 1411 C CA . GLU A 1 181 ? -15.827 13.588 3.956 1 87.96 181 GLU A CA 1
ATOM 1412 C C . GLU A 1 181 ? -16.217 13.932 5.391 1 87.96 181 GLU A C 1
ATOM 1414 O O . GLU A 1 181 ? -16.817 14.979 5.643 1 87.96 181 GLU A O 1
ATOM 1419 N N . ILE A 1 182 ? -15.899 13.066 6.237 1 88.96 182 ILE A N 1
ATOM 1420 C CA . ILE A 1 182 ? -16.231 13.287 7.64 1 88.96 182 ILE A CA 1
ATOM 1421 C C . ILE A 1 182 ? -15.487 14.515 8.159 1 88.96 182 ILE A C 1
ATOM 1423 O O . ILE A 1 182 ? -16.05 15.322 8.902 1 88.96 182 ILE A O 1
ATOM 1427 N N . HIS A 1 183 ? -14.261 14.648 7.828 1 91.41 183 HIS A N 1
ATOM 1428 C CA . HIS A 1 183 ? -13.476 15.81 8.227 1 91.41 183 HIS A CA 1
ATOM 1429 C C . HIS A 1 183 ? -14.101 17.101 7.707 1 91.41 183 HIS A C 1
ATOM 1431 O O . HIS A 1 183 ? -14.207 18.085 8.444 1 91.41 183 HIS A O 1
ATOM 1437 N N . ASP A 1 184 ? -14.469 17.104 6.52 1 89.58 184 ASP A N 1
ATOM 1438 C CA . ASP A 1 184 ? -15.055 18.296 5.915 1 89.58 184 ASP A CA 1
ATOM 1439 C C . ASP A 1 184 ? -16.374 18.664 6.591 1 89.58 184 ASP A C 1
ATOM 1441 O O . ASP A 1 184 ? -16.699 19.845 6.728 1 89.58 184 ASP A O 1
ATOM 1445 N N . LYS A 1 185 ? -17.057 17.671 7.05 1 88.27 185 LYS A N 1
ATOM 1446 C CA . LYS A 1 185 ? -18.354 17.889 7.685 1 88.27 185 LYS A CA 1
ATOM 1447 C C . LYS A 1 185 ? -18.188 18.357 9.128 1 88.27 185 LYS A C 1
ATOM 1449 O O . LYS A 1 185 ? -18.951 19.199 9.605 1 88.27 185 LYS A O 1
ATOM 1454 N N . THR A 1 186 ? -17.252 17.835 9.83 1 90.1 186 THR A N 1
ATOM 1455 C CA . THR A 1 186 ? -17.143 18.084 11.264 1 90.1 186 THR A CA 1
ATOM 1456 C C . THR A 1 186 ? -16.142 19.202 11.544 1 90.1 186 THR A C 1
ATOM 1458 O O . THR A 1 186 ? -16.232 19.881 12.569 1 90.1 186 THR A O 1
ATOM 1461 N N . GLY A 1 187 ? -15.09 19.313 10.711 1 90.62 187 GLY A N 1
ATOM 1462 C CA . GLY A 1 187 ? -14.099 20.367 10.86 1 90.62 187 GLY A CA 1
ATOM 1463 C C . GLY A 1 187 ? -13.125 20.115 11.996 1 90.62 187 GLY A C 1
ATOM 1464 O O . GLY A 1 187 ? -12.452 21.037 12.46 1 90.62 187 GLY A O 1
ATOM 1465 N N . HIS A 1 188 ? -13.053 18.939 12.479 1 92.14 188 HIS A N 1
ATOM 1466 C CA . HIS A 1 188 ? -12.139 18.615 13.569 1 92.14 188 HIS A CA 1
ATOM 1467 C C . HIS A 1 188 ? -10.686 18.702 13.115 1 92.14 188 HIS A C 1
ATOM 1469 O O . HIS A 1 188 ? -10.356 18.302 11.996 1 92.14 188 HIS A O 1
ATOM 1475 N N . THR A 1 189 ? -9.879 19.311 13.993 1 95.59 189 THR A N 1
ATOM 1476 C CA . THR A 1 189 ? -8.442 19.189 13.776 1 95.59 189 THR A CA 1
ATOM 1477 C C . THR A 1 189 ? -8.002 17.731 13.878 1 95.59 189 THR A C 1
ATOM 1479 O O . THR A 1 189 ? -8.281 17.061 14.874 1 95.59 189 THR A O 1
ATOM 1482 N N . THR A 1 190 ? -7.373 17.227 12.8 1 96.51 190 THR A N 1
ATOM 1483 C CA . THR A 1 190 ? -7.066 15.802 12.742 1 96.51 190 THR A CA 1
ATOM 1484 C C . THR A 1 190 ? -5.61 15.579 12.342 1 96.51 190 THR A C 1
ATOM 1486 O O . THR A 1 190 ? -5.11 16.22 11.415 1 96.51 190 THR A O 1
ATOM 1489 N N . VAL A 1 191 ? -4.939 14.711 13.089 1 97.41 191 VAL A N 1
ATOM 1490 C CA . VAL A 1 191 ? -3.584 14.271 12.775 1 97.41 191 VAL A CA 1
ATOM 1491 C C . VAL A 1 191 ? -3.57 12.761 12.55 1 97.41 191 VAL A C 1
ATOM 1493 O O . VAL A 1 191 ? -4.073 11.999 13.379 1 97.41 191 VAL A O 1
ATOM 1496 N N . PHE A 1 192 ? -3.062 12.361 11.409 1 96.01 192 PHE A N 1
ATOM 1497 C CA . PHE A 1 192 ? -2.953 10.916 11.253 1 96.01 192 PHE A CA 1
ATOM 1498 C C . PHE A 1 192 ? -1.552 10.524 10.798 1 96.01 192 PHE A C 1
ATOM 1500 O O . PHE A 1 192 ? -0.885 11.287 10.097 1 96.01 192 PHE A O 1
ATOM 1507 N N . VAL A 1 193 ? -1.152 9.407 11.285 1 95.58 193 VAL A N 1
ATOM 1508 C CA . VAL A 1 193 ? 0.158 8.837 10.986 1 95.58 193 VAL A CA 1
ATOM 1509 C C . VAL A 1 193 ? 0.023 7.772 9.899 1 95.58 193 VAL A C 1
ATOM 1511 O O . VAL A 1 193 ? -0.916 6.972 9.919 1 95.58 193 VAL A O 1
ATOM 1514 N N . THR A 1 194 ? 0.967 7.812 8.997 1 92.09 194 THR A N 1
ATOM 1515 C CA . THR A 1 194 ? 0.981 6.779 7.966 1 92.09 194 THR A CA 1
ATOM 1516 C C . THR A 1 194 ? 2.38 6.625 7.374 1 92.09 194 THR A C 1
ATOM 1518 O O . THR A 1 194 ? 3.188 7.554 7.429 1 92.09 194 THR A O 1
ATOM 1521 N N . HIS A 1 195 ? 2.609 5.506 6.903 1 87.76 195 HIS A N 1
ATOM 1522 C CA . HIS A 1 195 ? 3.816 5.296 6.111 1 87.76 195 HIS A CA 1
ATOM 1523 C C . HIS A 1 195 ? 3.494 5.229 4.622 1 87.76 195 HIS A C 1
ATOM 1525 O O . HIS A 1 195 ? 4.396 5.083 3.793 1 87.76 195 HIS A O 1
ATOM 1531 N N . ASP A 1 196 ? 2.243 5.391 4.295 1 88.1 196 ASP A N 1
ATOM 1532 C CA . ASP A 1 196 ? 1.788 5.302 2.911 1 88.1 196 ASP A CA 1
ATOM 1533 C C . ASP A 1 196 ? 1.701 6.686 2.272 1 88.1 196 ASP A C 1
ATOM 1535 O O . ASP A 1 196 ? 0.884 7.514 2.68 1 88.1 196 ASP A O 1
ATOM 1539 N N . GLN A 1 197 ? 2.438 6.871 1.239 1 90.97 197 GLN A N 1
ATOM 1540 C CA . GLN A 1 197 ? 2.525 8.186 0.614 1 90.97 197 GLN A CA 1
ATOM 1541 C C . GLN A 1 197 ? 1.206 8.568 -0.051 1 90.97 197 GLN A C 1
ATOM 1543 O O . GLN A 1 197 ? 0.797 9.73 -0.009 1 90.97 197 GLN A O 1
ATOM 1548 N N . ASP A 1 198 ? 0.561 7.576 -0.632 1 88.2 198 ASP A N 1
ATOM 1549 C CA . ASP A 1 198 ? -0.689 7.868 -1.328 1 88.2 198 ASP A CA 1
ATOM 1550 C C . ASP A 1 198 ? -1.753 8.374 -0.356 1 88.2 198 ASP A C 1
ATOM 1552 O O . ASP A 1 198 ? -2.486 9.315 -0.665 1 88.2 198 ASP A O 1
ATOM 1556 N N . GLU A 1 199 ? -1.762 7.774 0.751 1 91.22 199 GLU A N 1
ATOM 1557 C CA . GLU A 1 199 ? -2.707 8.186 1.784 1 91.22 199 GLU A CA 1
ATOM 1558 C C . GLU A 1 199 ? -2.471 9.634 2.203 1 91.22 199 GLU A C 1
ATOM 1560 O O . GLU A 1 199 ? -3.41 10.431 2.258 1 91.22 199 GLU A O 1
ATOM 1565 N N . ALA A 1 200 ? -1.263 9.923 2.447 1 94.3 200 ALA A N 1
ATOM 1566 C CA . ALA A 1 200 ? -0.903 11.258 2.918 1 94.3 200 ALA A CA 1
ATOM 1567 C C . ALA A 1 200 ? -1.195 12.312 1.854 1 94.3 200 ALA A C 1
ATOM 1569 O O . ALA A 1 200 ? -1.802 13.346 2.145 1 94.3 200 ALA A O 1
ATOM 1570 N N . LEU A 1 201 ? -0.855 12.037 0.643 1 92.45 201 LEU A N 1
ATOM 1571 C CA . LEU A 1 201 ? -0.971 13.015 -0.433 1 92.45 201 LEU A CA 1
ATOM 1572 C C . LEU A 1 201 ? -2.431 13.232 -0.816 1 92.45 201 LEU A C 1
ATOM 1574 O O . LEU A 1 201 ? -2.83 14.349 -1.153 1 92.45 201 LEU A O 1
ATOM 1578 N N . GLU A 1 202 ? -3.17 12.182 -0.712 1 89.98 202 GLU A N 1
ATOM 1579 C CA . GLU A 1 202 ? -4.565 12.251 -1.139 1 89.98 202 GLU A CA 1
ATOM 1580 C C . GLU A 1 202 ? -5.44 12.89 -0.065 1 89.98 202 GLU A C 1
ATOM 1582 O O . GLU A 1 202 ? -6.38 13.624 -0.378 1 89.98 202 GLU A O 1
ATOM 1587 N N . LEU A 1 203 ? -5.104 12.702 1.159 1 93.04 203 LEU A N 1
ATOM 1588 C CA . LEU A 1 203 ? -6.038 13.025 2.232 1 93.04 203 LEU A CA 1
ATOM 1589 C C . LEU A 1 203 ? -5.652 14.334 2.913 1 93.04 203 LEU A C 1
ATOM 1591 O O . LEU A 1 203 ? -6.52 15.14 3.255 1 93.04 203 LEU A O 1
ATOM 1595 N N . ALA A 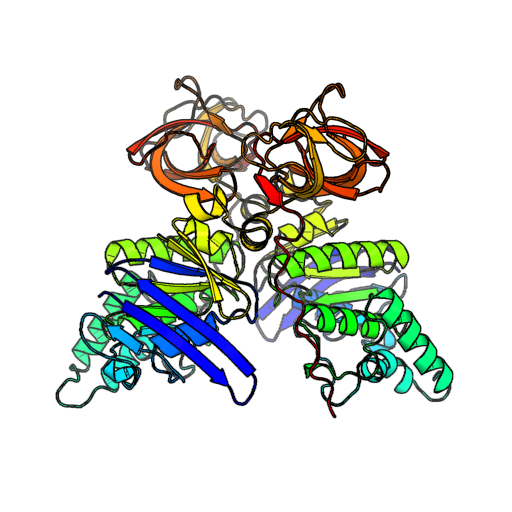1 204 ? -4.452 14.607 3.057 1 96.15 204 ALA A N 1
ATOM 1596 C CA . ALA A 1 204 ? -3.991 15.633 3.988 1 96.15 204 ALA A CA 1
ATOM 1597 C C . ALA A 1 204 ? -3.979 17.008 3.327 1 96.15 204 ALA A C 1
ATOM 1599 O O . ALA A 1 204 ? -3.743 17.123 2.121 1 96.15 204 ALA A O 1
ATOM 1600 N N . ASP A 1 205 ? -4.203 18.003 4.14 1 95.99 205 ASP A N 1
ATOM 1601 C CA . ASP A 1 205 ? -3.978 19.383 3.723 1 95.99 205 ASP A CA 1
ATOM 1602 C C . ASP A 1 205 ? -2.487 19.71 3.684 1 95.99 205 ASP A C 1
ATOM 1604 O O . ASP A 1 205 ? -2.022 20.406 2.779 1 95.99 205 ASP A O 1
ATOM 1608 N N . ARG A 1 206 ? -1.872 19.223 4.663 1 97.56 206 ARG A N 1
ATOM 1609 C CA . ARG A 1 206 ? -0.419 19.33 4.755 1 97.56 206 ARG A CA 1
ATOM 1610 C C . ARG A 1 206 ? 0.201 18.003 5.181 1 97.56 206 ARG A C 1
ATOM 1612 O O . ARG A 1 206 ? -0.437 17.207 5.873 1 97.56 206 ARG A O 1
ATOM 1619 N N . VAL A 1 207 ? 1.401 17.801 4.74 1 97.64 207 VAL A N 1
ATOM 1620 C CA . VAL A 1 207 ? 2.158 16.587 5.031 1 97.64 207 VAL A CA 1
ATOM 1621 C C . VAL A 1 207 ? 3.45 16.946 5.762 1 97.64 207 VAL A C 1
ATOM 1623 O O . VAL A 1 207 ? 4.169 17.859 5.351 1 97.64 207 VAL A O 1
ATOM 1626 N N . VAL A 1 208 ? 3.688 16.277 6.873 1 98.24 208 VAL A N 1
ATOM 1627 C CA . VAL A 1 208 ? 4.939 16.378 7.616 1 98.24 208 VAL A CA 1
ATOM 1628 C C . VAL A 1 208 ? 5.803 15.148 7.344 1 98.24 208 VAL A C 1
ATOM 1630 O O . VAL A 1 208 ? 5.467 14.04 7.768 1 98.24 208 VAL A O 1
ATOM 1633 N N . VAL A 1 209 ? 6.874 15.33 6.676 1 97.42 209 VAL A N 1
ATOM 1634 C CA . VAL A 1 209 ? 7.788 14.231 6.383 1 97.42 209 VAL A CA 1
ATOM 1635 C C . VAL A 1 209 ? 8.843 14.13 7.482 1 97.42 209 VAL A C 1
ATOM 1637 O O . VAL A 1 209 ? 9.585 15.083 7.729 1 97.42 209 VAL A O 1
ATOM 1640 N N . MET A 1 210 ? 8.89 12.99 8.059 1 96.12 210 MET A N 1
ATOM 1641 C CA . MET A 1 210 ? 9.808 12.797 9.177 1 96.12 210 MET A CA 1
ATOM 1642 C C . MET A 1 210 ? 10.829 11.709 8.862 1 96.12 210 MET A C 1
ATOM 1644 O O . MET A 1 210 ? 10.516 10.741 8.167 1 96.12 210 MET A O 1
ATOM 1648 N N . SER A 1 211 ? 12.001 11.878 9.369 1 92.92 211 SER A N 1
ATOM 1649 C CA . SER A 1 211 ? 13.081 10.901 9.269 1 92.92 211 SER A CA 1
ATOM 1650 C C . SER A 1 211 ? 13.997 10.962 10.487 1 92.92 211 SER A C 1
ATOM 1652 O O . SER A 1 211 ? 14.406 12.045 10.908 1 92.92 211 SER A O 1
ATOM 1654 N N . GLN A 1 212 ? 14.248 9.804 11.095 1 89.78 212 GLN A N 1
ATOM 1655 C CA . GLN A 1 212 ? 15.194 9.667 12.198 1 89.78 212 GLN A CA 1
ATOM 1656 C C . GLN A 1 212 ? 14.878 10.652 13.32 1 89.78 212 GLN A C 1
ATOM 1658 O O . GLN A 1 212 ? 15.771 11.336 13.823 1 89.78 212 GLN A O 1
ATOM 1663 N N . GLY A 1 213 ? 13.639 10.848 13.526 1 93.68 213 GLY A N 1
ATOM 1664 C CA . GLY A 1 213 ? 13.205 11.642 14.665 1 93.68 213 GLY A CA 1
ATOM 1665 C C . GLY A 1 213 ? 13.175 13.132 14.377 1 93.68 213 GLY A C 1
ATOM 1666 O O . GLY A 1 213 ? 13.017 13.943 15.291 1 93.68 213 GLY A O 1
ATOM 1667 N N . ARG A 1 214 ? 13.33 13.517 13.104 1 95.63 214 ARG A N 1
ATOM 1668 C CA . ARG A 1 214 ? 13.325 14.921 12.705 1 95.63 214 ARG A CA 1
ATOM 1669 C C . ARG A 1 214 ? 12.293 15.175 11.611 1 95.63 214 ARG A C 1
ATOM 1671 O O . ARG A 1 214 ? 11.93 14.261 10.868 1 95.63 214 ARG A O 1
ATOM 1678 N N . ILE A 1 215 ? 11.868 16.414 11.557 1 96.54 215 ILE A N 1
ATOM 1679 C CA . ILE A 1 215 ? 11.014 16.835 10.452 1 96.54 215 ILE A CA 1
ATOM 1680 C C . ILE A 1 215 ? 11.877 17.269 9.269 1 96.54 215 ILE A C 1
ATOM 1682 O O . ILE A 1 215 ? 12.692 18.186 9.39 1 96.54 215 ILE A O 1
ATOM 1686 N N . GLU A 1 216 ? 11.718 16.631 8.174 1 96.16 216 GLU A N 1
ATOM 1687 C CA . GLU A 1 216 ? 12.486 16.929 6.969 1 96.16 216 GLU A CA 1
ATOM 1688 C C . GLU A 1 216 ? 11.828 18.04 6.156 1 96.16 216 GLU A C 1
ATOM 1690 O O . GLU A 1 216 ? 12.516 18.878 5.569 1 96.16 216 GLU A O 1
ATOM 1695 N N . GLN A 1 217 ? 10.56 18.017 6.096 1 97.29 217 GLN A N 1
ATOM 1696 C CA . GLN A 1 217 ? 9.815 18.995 5.311 1 97.29 217 GLN A CA 1
ATOM 1697 C C . GLN A 1 217 ? 8.341 19.009 5.706 1 97.29 217 GLN A C 1
ATOM 1699 O O . GLN A 1 217 ? 7.769 17.966 6.028 1 97.29 217 GLN A O 1
ATOM 1704 N N . VAL A 1 218 ? 7.799 20.163 5.742 1 97.66 218 VAL A N 1
ATOM 1705 C CA . VAL A 1 218 ? 6.365 20.36 5.93 1 97.66 218 VAL A CA 1
ATOM 1706 C C . VAL A 1 218 ? 5.799 21.176 4.77 1 97.66 218 VAL A C 1
ATOM 1708 O O . VAL A 1 218 ? 6.367 22.203 4.39 1 97.66 218 VAL A O 1
ATOM 1711 N N . GLY A 1 219 ? 4.729 20.703 4.175 1 97.13 219 GLY A N 1
ATOM 1712 C CA . GLY A 1 219 ? 4.092 21.434 3.091 1 97.13 219 GLY A CA 1
ATOM 1713 C C . GLY A 1 219 ? 2.835 20.761 2.575 1 97.13 219 GLY A C 1
ATOM 1714 O O . GLY A 1 219 ? 2.424 19.72 3.093 1 97.13 219 GLY A O 1
ATOM 1715 N N . THR A 1 220 ? 2.203 21.414 1.663 1 96.11 220 THR A N 1
ATOM 1716 C CA . THR A 1 220 ? 1.07 20.798 0.982 1 96.11 220 THR A CA 1
ATOM 1717 C C . THR A 1 220 ? 1.518 19.581 0.178 1 96.11 220 THR A C 1
ATOM 1719 O O . THR A 1 220 ? 2.704 19.431 -0.122 1 96.11 220 THR A O 1
ATOM 1722 N N . PRO A 1 221 ? 0.613 18.697 -0.126 1 94.46 221 PRO A N 1
ATOM 1723 C CA . PRO A 1 221 ? 0.965 17.551 -0.967 1 94.46 221 PRO A CA 1
ATOM 1724 C C . PRO A 1 221 ? 1.671 17.962 -2.257 1 94.46 221 PRO A C 1
ATOM 1726 O O . PRO A 1 221 ? 2.654 17.331 -2.656 1 94.46 221 PRO A O 1
ATOM 1729 N N . ASP A 1 222 ? 1.257 19.054 -2.871 1 92.87 222 ASP A N 1
ATOM 1730 C CA . ASP A 1 222 ? 1.88 19.533 -4.101 1 92.87 222 ASP A CA 1
ATOM 1731 C C . ASP A 1 222 ? 3.311 19.999 -3.846 1 92.87 222 ASP A C 1
ATOM 1733 O O . ASP A 1 222 ? 4.22 19.678 -4.615 1 92.87 222 ASP A O 1
ATOM 1737 N N . GLU A 1 223 ? 3.512 20.691 -2.767 1 94.08 223 GLU A N 1
ATOM 1738 C CA . GLU A 1 223 ? 4.833 21.216 -2.436 1 94.08 223 GLU A CA 1
ATOM 1739 C C . GLU A 1 223 ? 5.815 20.088 -2.134 1 94.08 223 GLU A C 1
ATOM 1741 O O . GLU A 1 223 ? 6.939 20.084 -2.639 1 94.08 223 GLU A O 1
ATOM 1746 N N . VAL A 1 224 ? 5.341 19.137 -1.348 1 94.63 224 VAL A N 1
ATOM 1747 C CA . VAL A 1 224 ? 6.222 18.059 -0.912 1 94.63 224 VAL A CA 1
ATOM 1748 C C . VAL A 1 224 ? 6.577 17.169 -2.102 1 94.63 224 VAL A C 1
ATOM 1750 O O . VAL A 1 224 ? 7.695 16.654 -2.188 1 94.63 224 VAL A O 1
ATOM 1753 N N . TYR A 1 225 ? 5.662 17.021 -3.047 1 93.6 225 TYR A N 1
ATOM 1754 C CA . TYR A 1 225 ? 5.902 16.168 -4.206 1 93.6 225 TYR A CA 1
ATOM 1755 C C . TYR A 1 225 ? 6.733 16.896 -5.256 1 93.6 225 TYR A C 1
ATOM 1757 O O . TYR A 1 225 ? 7.693 16.338 -5.793 1 93.6 225 TYR A O 1
ATOM 1765 N N . ASP A 1 226 ? 6.451 18.157 -5.516 1 92.21 226 ASP A N 1
ATOM 1766 C CA . ASP A 1 226 ? 7.026 18.872 -6.652 1 92.21 226 ASP A CA 1
ATOM 1767 C C . ASP A 1 226 ? 8.309 19.596 -6.252 1 92.21 226 ASP A C 1
ATOM 1769 O O . ASP A 1 226 ? 9.17 19.857 -7.096 1 92.21 226 ASP A O 1
ATOM 1773 N N . LYS A 1 227 ? 8.358 19.946 -4.975 1 93.13 227 LYS A N 1
ATOM 1774 C CA . LYS A 1 227 ? 9.509 20.718 -4.514 1 93.13 227 LYS A CA 1
ATOM 1775 C C . LYS A 1 227 ? 10.136 20.083 -3.277 1 93.13 227 LYS A C 1
ATOM 1777 O O . LYS A 1 227 ? 10.266 20.733 -2.237 1 93.13 227 LYS A O 1
ATOM 1782 N N . PRO A 1 228 ? 10.561 18.852 -3.488 1 94.21 228 PRO A N 1
ATOM 1783 C CA . PRO A 1 228 ? 11.268 18.244 -2.358 1 94.21 228 PRO A CA 1
ATOM 1784 C C . PRO A 1 228 ? 12.536 19.006 -1.977 1 94.21 228 PRO A C 1
ATOM 1786 O O . PRO A 1 228 ? 13.314 19.394 -2.852 1 94.21 228 PRO A O 1
ATOM 1789 N N . ASN A 1 229 ? 12.772 19.187 -0.695 1 93.24 229 ASN A N 1
ATOM 1790 C CA . ASN A 1 229 ? 13.841 20.085 -0.271 1 93.24 229 ASN A CA 1
ATOM 1791 C C . ASN A 1 229 ? 15.133 19.325 0.012 1 93.24 229 ASN A C 1
ATOM 1793 O O . ASN A 1 229 ? 16.153 19.929 0.348 1 93.24 229 ASN A O 1
ATOM 1797 N N . SER A 1 230 ? 15.108 17.973 -0.097 1 93.88 230 SER A N 1
ATOM 1798 C CA . SER A 1 230 ? 16.281 17.144 0.164 1 93.88 230 SER A CA 1
ATOM 1799 C C . SER A 1 230 ? 16.234 15.851 -0.644 1 93.88 230 SER A C 1
ATOM 1801 O O . SER A 1 230 ? 15.172 15.451 -1.124 1 93.88 230 SER A O 1
ATOM 1803 N N . PRO A 1 231 ? 17.392 15.197 -0.773 1 93.2 231 PRO A N 1
ATOM 1804 C CA . PRO A 1 231 ? 17.42 13.889 -1.432 1 93.2 231 PRO A CA 1
ATOM 1805 C C . PRO A 1 231 ? 16.518 12.864 -0.749 1 93.2 231 PRO A C 1
ATOM 1807 O O . PRO A 1 231 ? 15.878 12.053 -1.423 1 93.2 231 PRO A O 1
ATOM 1810 N N . PHE A 1 232 ? 16.417 12.982 0.52 1 91.94 232 PHE A N 1
ATOM 1811 C CA . PHE A 1 232 ? 15.584 12.038 1.255 1 91.94 232 PHE A CA 1
ATOM 1812 C C . PHE A 1 232 ? 14.116 12.206 0.881 1 91.94 232 PHE A C 1
ATOM 1814 O O . PHE A 1 232 ? 13.437 11.23 0.556 1 91.94 232 PHE A O 1
ATOM 1821 N N . VAL A 1 233 ? 13.619 13.453 0.913 1 94.63 233 VAL A N 1
ATOM 1822 C CA . VAL A 1 233 ? 12.213 13.709 0.621 1 94.63 233 VAL A CA 1
ATOM 1823 C C . VAL A 1 233 ? 11.904 13.319 -0.823 1 94.63 233 VAL A C 1
ATOM 1825 O O . VAL A 1 233 ? 10.867 12.712 -1.1 1 94.63 233 VAL A O 1
ATOM 1828 N N . TYR A 1 234 ? 12.873 13.634 -1.727 1 93.68 234 TYR A N 1
ATOM 1829 C CA . TYR A 1 234 ? 12.672 13.286 -3.129 1 93.68 234 TYR A CA 1
ATOM 1830 C C . TYR A 1 234 ? 12.569 11.776 -3.307 1 93.68 234 TYR A C 1
ATOM 1832 O O . TYR A 1 234 ? 11.719 11.29 -4.056 1 93.68 234 TYR A O 1
ATOM 1840 N N . GLY A 1 235 ? 13.414 11.072 -2.646 1 91.26 235 GLY A N 1
ATOM 1841 C CA . GLY A 1 235 ? 13.44 9.624 -2.779 1 91.26 235 GLY A CA 1
ATOM 1842 C C . GLY A 1 235 ? 12.318 8.935 -2.025 1 91.26 235 GLY A C 1
ATOM 1843 O O . GLY A 1 235 ? 11.875 7.853 -2.414 1 91.26 235 GLY A O 1
ATOM 1844 N N . PHE A 1 236 ? 11.826 9.564 -1.026 1 89.67 236 PHE A N 1
ATOM 1845 C CA . PHE A 1 236 ? 10.833 8.943 -0.157 1 89.67 236 PHE A CA 1
ATOM 1846 C C . PHE A 1 236 ? 9.424 9.183 -0.688 1 89.67 236 PHE A C 1
ATOM 1848 O O . PHE A 1 236 ? 8.558 8.313 -0.578 1 89.67 236 PHE A O 1
ATOM 1855 N N . ILE A 1 237 ? 9.199 10.401 -1.179 1 91.46 237 ILE A N 1
ATOM 1856 C CA . ILE A 1 237 ? 7.883 10.744 -1.705 1 91.46 237 ILE A CA 1
ATOM 1857 C C . ILE A 1 237 ? 7.826 10.429 -3.198 1 91.46 237 ILE A C 1
ATOM 1859 O O . ILE A 1 237 ? 8.479 11.095 -4.005 1 91.46 237 ILE A O 1
ATOM 1863 N N . GLY A 1 238 ? 7.07 9.461 -3.552 1 88.22 238 GLY A N 1
ATOM 1864 C CA . GLY A 1 238 ? 6.984 9.042 -4.942 1 88.22 238 GLY A CA 1
ATOM 1865 C C . GLY A 1 238 ? 8.156 8.183 -5.379 1 88.22 238 GLY A C 1
ATOM 1866 O O . GLY A 1 238 ? 9.16 8.086 -4.67 1 88.22 238 GLY A O 1
ATOM 1867 N N . GLU A 1 239 ? 8.048 7.626 -6.48 1 88 239 GLU A N 1
ATOM 1868 C CA . GLU A 1 239 ? 9.156 6.877 -7.066 1 88 239 GLU A CA 1
ATOM 1869 C C . GLU A 1 239 ? 10.193 7.815 -7.678 1 88 239 GLU A C 1
ATOM 1871 O O . GLU A 1 239 ? 9.848 8.883 -8.187 1 88 239 GLU A O 1
ATOM 1876 N N . SER A 1 240 ? 11.432 7.422 -7.511 1 92.29 240 SER A N 1
ATOM 1877 C CA . SER A 1 240 ? 12.482 8.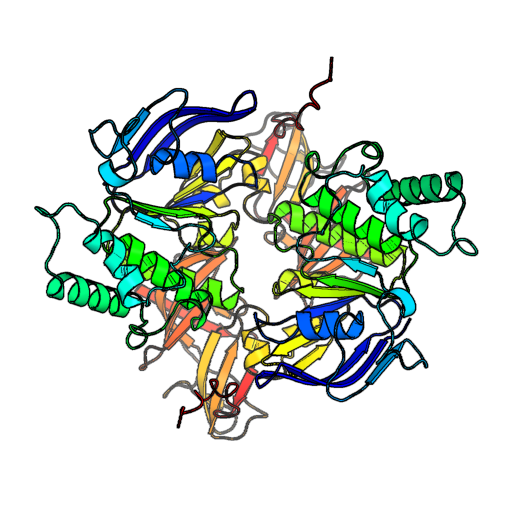291 -8.031 1 92.29 240 SER A CA 1
ATOM 1878 C C . SER A 1 240 ? 13.628 7.479 -8.627 1 92.29 240 SER A C 1
ATOM 1880 O O . SER A 1 240 ? 13.847 6.329 -8.24 1 92.29 240 SER A O 1
ATOM 1882 N N . SER A 1 241 ? 14.189 7.999 -9.627 1 94.52 241 SER A N 1
ATOM 1883 C CA . SER A 1 241 ? 15.445 7.527 -10.2 1 94.52 241 SER A CA 1
ATOM 1884 C C . SER A 1 241 ? 16.577 8.517 -9.945 1 94.52 241 SER A C 1
ATOM 1886 O O . SER A 1 241 ? 16.36 9.73 -9.953 1 94.52 241 SER A O 1
ATOM 1888 N N . THR A 1 242 ? 17.715 7.974 -9.7 1 93.86 242 THR A N 1
ATOM 1889 C CA . THR A 1 242 ? 18.851 8.827 -9.369 1 93.86 242 THR A CA 1
ATOM 1890 C C . THR A 1 242 ? 20.081 8.428 -10.18 1 93.86 242 THR A C 1
ATOM 1892 O O . THR A 1 242 ? 20.331 7.24 -10.395 1 93.86 242 THR A O 1
ATOM 1895 N N . LEU A 1 243 ? 20.83 9.431 -10.593 1 93.92 243 LEU A N 1
ATOM 1896 C CA . LEU A 1 243 ? 22.076 9.223 -11.323 1 93.92 243 LEU A CA 1
ATOM 1897 C C . LEU A 1 243 ? 23.17 10.153 -10.809 1 93.92 243 LEU A C 1
ATOM 1899 O O . LEU A 1 243 ? 22.925 11.341 -10.584 1 93.92 243 LEU A O 1
ATOM 1903 N N . PRO A 1 244 ? 24.319 9.59 -10.578 1 93.84 244 PRO A N 1
ATOM 1904 C CA . PRO A 1 244 ? 25.45 10.486 -10.324 1 93.84 244 PRO A CA 1
ATOM 1905 C C . PRO A 1 244 ? 25.843 11.303 -11.552 1 93.84 244 PRO A C 1
ATOM 1907 O O . PRO A 1 244 ? 26.037 10.744 -12.634 1 93.84 244 PRO A O 1
ATOM 1910 N N . VAL A 1 245 ? 25.925 12.621 -11.339 1 93.85 245 VAL A N 1
ATOM 1911 C CA . VAL A 1 245 ? 26.246 13.482 -12.472 1 93.85 245 VAL A CA 1
ATOM 1912 C C . VAL A 1 245 ? 27.283 14.521 -12.054 1 93.85 245 VAL A C 1
ATOM 1914 O O . VAL A 1 245 ? 27.68 14.577 -10.888 1 93.85 245 VAL A O 1
ATOM 1917 N N . ARG A 1 246 ? 27.766 15.185 -13.051 1 94.5 246 ARG A N 1
ATOM 1918 C CA . ARG A 1 246 ? 28.659 16.322 -12.856 1 94.5 246 ARG A CA 1
ATOM 1919 C C . ARG A 1 246 ? 28.091 17.581 -13.502 1 94.5 246 ARG A C 1
ATOM 1921 O O . ARG A 1 246 ? 27.549 17.527 -14.608 1 94.5 246 ARG A O 1
ATOM 1928 N N . VAL A 1 247 ? 28.174 18.623 -12.72 1 95.55 247 VAL A N 1
ATOM 1929 C CA . VAL A 1 247 ? 27.741 19.912 -13.248 1 95.55 247 VAL A CA 1
ATOM 1930 C C . VAL A 1 247 ? 28.957 20.726 -13.686 1 95.55 247 VAL A C 1
ATOM 1932 O O . VAL A 1 247 ? 29.92 20.871 -12.93 1 95.55 247 VAL A O 1
ATOM 1935 N N . GLU A 1 248 ? 28.925 21.163 -14.936 1 93.98 248 GLU A N 1
ATOM 1936 C CA . GLU A 1 248 ? 29.976 22.014 -15.486 1 93.98 248 GLU A CA 1
ATOM 1937 C C . GLU A 1 248 ? 29.39 23.126 -16.352 1 93.98 248 GLU A C 1
ATOM 1939 O O . GLU A 1 248 ? 28.695 22.855 -17.333 1 93.98 248 GLU A O 1
ATOM 1944 N N . ASN A 1 249 ? 29.713 24.359 -16.009 1 92.19 249 ASN A N 1
ATOM 1945 C CA . ASN A 1 249 ? 29.281 25.527 -16.77 1 92.19 249 ASN A CA 1
ATOM 1946 C C . ASN A 1 249 ? 27.772 25.522 -16.995 1 92.19 249 ASN A C 1
ATOM 1948 O O . ASN A 1 249 ? 2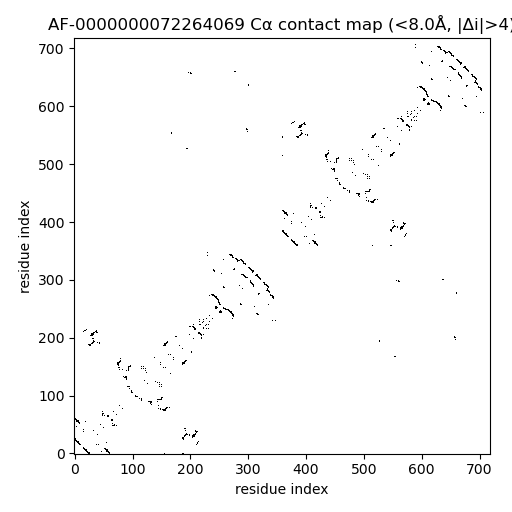7.307 25.714 -18.12 1 92.19 249 ASN A O 1
ATOM 1952 N N . GLY A 1 250 ? 27.082 25.028 -15.99 1 92.54 250 GLY A N 1
ATOM 1953 C CA . GLY A 1 250 ? 25.63 25.087 -16.034 1 92.54 250 GLY A CA 1
ATOM 1954 C C . GLY A 1 250 ? 25.008 23.926 -16.787 1 92.54 250 GLY A C 1
ATOM 1955 O O . GLY A 1 250 ? 23.802 23.92 -17.044 1 92.54 250 GLY A O 1
ATOM 1956 N N . GLU A 1 251 ? 25.89 22.997 -17.1 1 93.82 251 GLU A N 1
ATOM 1957 C CA . GLU A 1 251 ? 25.411 21.824 -17.825 1 93.82 251 GLU A CA 1
ATOM 1958 C C . GLU A 1 251 ? 25.608 20.551 -17.008 1 93.82 251 GLU A C 1
ATOM 1960 O O . GLU A 1 251 ? 26.522 20.471 -16.184 1 93.82 251 GLU A O 1
ATOM 1965 N N . VAL A 1 252 ? 24.746 19.55 -17.313 1 94.66 252 VAL A N 1
ATOM 1966 C CA . VAL A 1 252 ? 24.794 18.298 -16.567 1 94.66 252 VAL A CA 1
ATOM 1967 C C . VAL A 1 252 ? 25.466 17.218 -17.411 1 94.66 252 VAL A C 1
ATOM 1969 O O . VAL A 1 252 ? 25.108 17.018 -18.574 1 94.66 252 VAL A O 1
ATOM 1972 N N . TRP A 1 253 ? 26.404 16.587 -16.813 1 92.64 253 TRP A N 1
ATOM 1973 C CA . TRP A 1 253 ? 27.175 15.559 -17.503 1 92.64 253 TRP A CA 1
ATOM 1974 C C . TRP A 1 253 ? 27.042 14.213 -16.798 1 92.64 253 TRP A C 1
ATOM 1976 O O . TRP A 1 253 ? 27.115 14.139 -15.57 1 92.64 253 TRP A O 1
ATOM 1986 N N . LEU A 1 254 ? 26.723 13.189 -17.511 1 92.05 254 LEU A N 1
ATOM 1987 C CA . LEU A 1 254 ? 26.783 11.806 -17.051 1 92.05 254 LEU A CA 1
ATOM 1988 C C . LEU A 1 254 ? 28.023 11.104 -17.594 1 92.05 254 LEU A C 1
ATOM 1990 O O . LEU A 1 254 ? 28.101 10.81 -18.789 1 92.05 254 LEU A O 1
ATOM 1994 N N . ALA A 1 255 ? 28.866 10.833 -16.635 1 86.96 255 ALA A N 1
ATOM 1995 C CA . ALA A 1 255 ? 30.187 10.394 -17.077 1 86.96 255 ALA A CA 1
ATOM 1996 C C . ALA A 1 255 ? 30.798 11.392 -18.057 1 86.96 255 ALA A C 1
ATOM 1998 O O . ALA A 1 255 ? 30.995 12.561 -17.72 1 86.96 255 ALA A O 1
ATOM 1999 N N . ASP A 1 256 ? 30.952 11.023 -19.322 1 82.81 256 ASP A N 1
ATOM 2000 C CA . ASP A 1 256 ? 31.621 11.904 -20.274 1 82.81 256 ASP A CA 1
ATOM 2001 C C . ASP A 1 256 ? 30.65 12.396 -21.344 1 82.81 256 ASP A C 1
ATOM 2003 O O . ASP A 1 256 ? 31.07 12.843 -22.413 1 82.81 256 ASP A O 1
ATOM 2007 N N . ARG A 1 257 ? 29.409 12.402 -20.932 1 88.64 257 ARG A N 1
ATOM 2008 C CA . ARG A 1 257 ? 28.422 12.792 -21.934 1 88.64 257 ARG A CA 1
ATOM 2009 C C . ARG A 1 257 ? 27.487 13.867 -21.391 1 88.64 257 ARG A C 1
ATOM 2011 O O . ARG A 1 257 ? 26.978 13.749 -20.274 1 88.64 257 ARG A O 1
ATOM 2018 N N . ASN A 1 258 ? 27.348 14.888 -22.228 1 91.22 258 ASN A N 1
ATOM 2019 C CA . ASN A 1 258 ? 26.334 15.891 -21.919 1 91.22 258 ASN A CA 1
ATOM 2020 C C . ASN A 1 258 ? 24.926 15.362 -22.172 1 91.22 258 ASN A C 1
ATOM 2022 O O . ASN A 1 258 ? 24.609 14.934 -23.284 1 91.22 258 ASN A O 1
ATOM 2026 N N . ILE A 1 259 ? 24.089 15.453 -21.167 1 90.9 259 ILE A N 1
ATOM 2027 C CA . ILE A 1 259 ? 22.789 14.808 -21.314 1 90.9 259 ILE A CA 1
ATOM 2028 C C . ILE A 1 259 ? 21.718 15.862 -21.585 1 90.9 259 ILE A C 1
ATOM 2030 O O . ILE A 1 259 ? 20.521 15.583 -21.477 1 90.9 259 ILE A O 1
ATOM 2034 N N . GLY A 1 260 ? 22.126 17.076 -21.802 1 89.52 260 GLY A N 1
ATOM 2035 C CA . GLY A 1 260 ? 21.243 18.11 -22.317 1 89.52 260 GLY A CA 1
ATOM 2036 C C . GLY A 1 260 ? 20.368 18.736 -21.247 1 89.52 260 GLY A C 1
ATOM 2037 O O . GLY A 1 260 ? 19.307 19.286 -21.549 1 89.52 260 GLY A O 1
ATOM 2038 N N . LEU A 1 261 ? 20.675 18.564 -19.966 1 92.65 261 LEU A N 1
ATOM 2039 C CA . LEU A 1 261 ? 19.914 19.177 -18.883 1 92.65 261 LEU A CA 1
ATOM 2040 C C . LEU A 1 261 ? 20.645 20.396 -18.327 1 92.65 261 LEU A C 1
ATOM 2042 O O . LEU A 1 261 ? 21.875 20.401 -18.24 1 92.65 261 LEU A O 1
ATOM 2046 N N . GLY A 1 262 ? 19.822 21.398 -18.024 1 92.17 262 GLY A N 1
ATOM 2047 C CA . GLY A 1 262 ? 20.389 22.604 -17.442 1 92.17 262 GLY A CA 1
ATOM 2048 C C . GLY A 1 262 ? 20.538 22.526 -15.934 1 92.17 262 GLY A C 1
ATOM 2049 O O . GLY A 1 262 ? 19.756 21.849 -15.262 1 92.17 262 GLY A O 1
ATOM 2050 N N . ALA A 1 263 ? 21.637 23.15 -15.386 1 90.46 263 ALA A N 1
ATOM 2051 C CA . ALA A 1 263 ? 21.89 23.218 -13.949 1 90.46 263 ALA A CA 1
ATOM 2052 C C . ALA A 1 263 ? 22.094 24.66 -13.495 1 90.46 263 ALA A C 1
ATOM 2054 O O . ALA A 1 263 ? 23.063 24.966 -12.795 1 90.46 263 ALA A O 1
ATOM 2055 N N . GLU A 1 264 ? 21.386 25.616 -13.875 1 79.41 264 GLU A N 1
ATOM 2056 C CA . GLU A 1 264 ? 21.626 27.047 -13.716 1 79.41 264 GLU A CA 1
ATOM 2057 C C . GLU A 1 264 ? 21.879 27.406 -12.255 1 79.41 264 GLU A C 1
ATOM 2059 O O . GLU A 1 264 ? 22.703 28.272 -11.956 1 79.41 264 GLU A O 1
ATOM 2064 N N . ASN A 1 265 ? 21.37 26.752 -11.239 1 80.15 265 ASN A N 1
ATOM 2065 C CA . ASN A 1 265 ? 21.525 27.148 -9.843 1 80.15 265 ASN A CA 1
ATOM 2066 C C . ASN A 1 265 ? 22.317 26.111 -9.051 1 80.15 265 ASN A C 1
ATOM 2068 O O . ASN A 1 265 ? 22.184 26.023 -7.829 1 80.15 265 ASN A O 1
ATOM 2072 N N . MET A 1 266 ? 23.252 25.551 -9.83 1 87.55 266 MET A N 1
ATOM 2073 C CA . MET A 1 266 ? 24.073 24.538 -9.173 1 87.55 266 MET A CA 1
ATOM 2074 C C . MET A 1 266 ? 25.556 24.798 -9.415 1 87.55 266 MET A C 1
ATOM 2076 O O . MET A 1 266 ? 25.968 25.06 -10.546 1 87.55 266 MET A O 1
ATOM 2080 N N . PRO A 1 267 ? 26.335 24.939 -8.392 1 90.33 267 PRO A N 1
ATOM 2081 C CA . PRO A 1 267 ? 27.78 25.093 -8.574 1 90.33 267 PRO A CA 1
ATOM 2082 C C . PRO A 1 267 ? 28.414 23.902 -9.29 1 90.33 267 PRO A C 1
ATOM 2084 O O . PRO A 1 267 ? 27.878 22.792 -9.243 1 90.33 267 PRO A O 1
ATOM 2087 N N . ASP A 1 268 ? 29.539 24.238 -9.874 1 94.38 268 ASP A N 1
ATOM 2088 C CA . ASP A 1 268 ? 30.272 23.166 -10.541 1 94.38 268 ASP A CA 1
ATOM 2089 C C . ASP A 1 268 ? 30.712 22.098 -9.542 1 94.38 268 ASP A C 1
ATOM 2091 O O . ASP A 1 268 ? 31.09 22.415 -8.412 1 94.38 268 ASP A O 1
ATOM 2095 N N . GLY A 1 269 ? 30.565 20.861 -9.986 1 93.86 269 GLY A N 1
ATOM 2096 C CA . GLY A 1 269 ? 30.987 19.767 -9.126 1 93.86 269 GLY A CA 1
ATOM 2097 C C . GLY A 1 269 ? 30.107 18.537 -9.25 1 93.86 269 GLY A C 1
ATOM 2098 O O . GLY A 1 269 ? 29.278 18.45 -10.159 1 93.86 269 GLY A O 1
ATOM 2099 N N . ASP A 1 270 ? 30.378 17.623 -8.385 1 94.59 270 ASP A N 1
ATOM 2100 C CA . ASP A 1 270 ? 29.61 16.382 -8.377 1 94.59 270 ASP A CA 1
ATOM 2101 C C . ASP A 1 270 ? 28.218 16.602 -7.788 1 94.59 270 ASP A C 1
ATOM 2103 O O . ASP A 1 270 ? 28.058 17.35 -6.822 1 94.59 270 ASP A O 1
ATOM 2107 N N . ALA A 1 271 ? 27.249 15.98 -8.445 1 94.77 271 ALA A N 1
ATOM 2108 C CA . ALA A 1 271 ? 25.861 16.111 -8.01 1 94.77 271 ALA A CA 1
ATOM 2109 C C . ALA A 1 271 ? 25.081 14.826 -8.27 1 94.77 271 ALA A C 1
ATOM 2111 O O . ALA A 1 271 ? 25.621 13.867 -8.827 1 94.77 271 ALA A O 1
ATOM 2112 N N . GLN A 1 272 ? 23.923 14.771 -7.746 1 94.65 272 GLN A N 1
ATOM 2113 C CA . GLN A 1 272 ? 22.969 13.696 -7.998 1 94.65 272 GLN A CA 1
ATOM 2114 C C . GLN A 1 272 ? 21.733 14.215 -8.727 1 94.65 272 GLN A C 1
ATOM 2116 O O . GLN A 1 272 ? 21.118 15.193 -8.297 1 94.65 272 GLN A O 1
ATOM 2121 N N . LEU A 1 273 ? 21.487 13.564 -9.832 1 94.8 273 LEU A N 1
ATOM 2122 C CA . LEU A 1 273 ? 20.301 13.893 -10.614 1 94.8 273 LEU A CA 1
ATOM 2123 C C . LEU A 1 273 ? 19.109 13.048 -10.176 1 94.8 273 LEU A C 1
ATOM 2125 O O . LEU A 1 273 ? 19.198 11.819 -10.13 1 94.8 273 LEU A O 1
ATOM 2129 N N . TYR A 1 274 ? 18.056 13.752 -9.795 1 95.69 274 TYR A N 1
ATOM 2130 C CA . TYR A 1 274 ? 16.815 13.077 -9.43 1 95.69 274 TYR A CA 1
ATOM 2131 C C . TYR A 1 274 ? 15.715 13.374 -10.441 1 95.69 274 TYR A C 1
ATOM 2133 O O . TYR A 1 274 ? 15.542 14.521 -10.861 1 95.69 274 TYR A O 1
ATOM 2141 N N . PHE A 1 275 ? 15.05 12.339 -10.884 1 95.29 275 PHE A N 1
ATOM 2142 C CA . PHE A 1 275 ? 13.856 12.503 -11.705 1 95.29 275 PHE A CA 1
ATOM 2143 C C . PHE A 1 275 ? 12.856 11.386 -11.435 1 95.29 275 PHE A C 1
ATOM 2145 O O . PHE A 1 275 ? 13.199 10.373 -10.822 1 95.29 275 PHE A O 1
ATOM 2152 N N . ARG A 1 276 ? 11.67 11.607 -11.756 1 95.37 276 ARG A N 1
ATOM 2153 C CA . ARG A 1 276 ? 10.629 10.605 -11.552 1 95.37 276 ARG A CA 1
ATOM 2154 C C . ARG A 1 276 ? 10.487 9.706 -12.775 1 95.37 276 ARG A C 1
ATOM 2156 O O . ARG A 1 276 ? 10.437 10.192 -13.907 1 95.37 276 ARG A O 1
ATOM 2163 N N . PRO A 1 277 ? 10.343 8.416 -12.577 1 94.42 277 PRO A N 1
ATOM 2164 C CA . PRO A 1 277 ? 10.324 7.45 -13.678 1 94.42 277 PRO A CA 1
ATOM 2165 C C . PRO A 1 277 ? 9.212 7.727 -14.687 1 94.42 277 PRO A C 1
ATOM 2167 O O . PRO A 1 277 ? 9.371 7.449 -15.878 1 94.42 277 PRO A O 1
ATOM 2170 N N . HIS A 1 278 ? 8.176 8.305 -14.244 1 90.44 278 HIS A N 1
ATOM 2171 C CA . HIS A 1 278 ? 7.033 8.497 -15.129 1 90.44 278 HIS A CA 1
ATOM 2172 C C . HIS A 1 278 ? 7.149 9.807 -15.902 1 90.44 278 HIS A C 1
ATOM 2174 O O . HIS A 1 278 ? 6.403 10.038 -16.857 1 90.44 278 HIS A O 1
ATOM 2180 N N . ASP A 1 279 ? 8.078 10.643 -15.502 1 90.68 279 ASP A N 1
ATOM 2181 C CA . ASP A 1 279 ? 8.23 11.95 -16.135 1 90.68 279 ASP A CA 1
ATOM 2182 C C . ASP A 1 279 ? 9.415 11.96 -17.097 1 90.68 279 ASP A C 1
ATOM 2184 O O . ASP A 1 279 ? 10.368 12.719 -16.908 1 90.68 279 ASP A O 1
ATOM 2188 N N . VAL A 1 280 ? 9.234 11.077 -18.071 1 93.43 280 VAL A N 1
ATOM 2189 C CA . VAL A 1 280 ? 10.311 10.979 -19.05 1 93.43 280 VAL A CA 1
ATOM 2190 C C . VAL A 1 280 ? 9.735 11.054 -20.462 1 93.43 280 VAL A C 1
ATOM 2192 O O . VAL A 1 280 ? 8.571 10.712 -20.684 1 93.43 280 VAL A O 1
ATOM 2195 N N . GLU A 1 281 ? 10.539 11.576 -21.288 1 92.67 281 GLU A N 1
ATOM 2196 C CA . GLU A 1 281 ? 10.246 11.596 -22.718 1 92.67 281 GLU A CA 1
ATOM 2197 C C . GLU A 1 281 ? 11.169 10.653 -23.484 1 92.67 281 GLU A C 1
ATOM 2199 O O . GLU A 1 281 ? 12.393 10.753 -23.378 1 92.67 281 GLU A O 1
ATOM 2204 N N . LEU A 1 282 ? 10.511 9.733 -24.178 1 92.05 282 LEU A N 1
ATOM 2205 C CA . LEU A 1 282 ? 11.295 8.808 -24.989 1 92.05 282 LEU A CA 1
ATOM 2206 C C . LEU A 1 282 ? 11.788 9.485 -26.263 1 92.05 282 LEU A C 1
ATOM 2208 O O . LEU A 1 282 ? 11.055 10.256 -26.885 1 92.05 282 LEU A O 1
ATOM 2212 N N . LEU A 1 283 ? 13.009 9.129 -26.538 1 90.81 283 LEU A N 1
ATOM 2213 C CA . LEU A 1 283 ? 13.615 9.761 -27.705 1 90.81 283 LEU A CA 1
ATOM 2214 C C . LEU A 1 283 ? 14.106 8.712 -28.697 1 90.81 283 LEU A C 1
ATOM 2216 O O . LEU A 1 283 ? 14.513 7.618 -28.299 1 90.81 283 LEU A O 1
ATOM 2220 N N . ASP A 1 284 ? 14.01 8.865 -29.999 1 80.66 284 ASP A N 1
ATOM 2221 C CA . ASP A 1 284 ? 14.533 7.99 -31.043 1 80.66 284 ASP A CA 1
ATOM 2222 C C . ASP A 1 284 ? 16.025 8.231 -31.264 1 80.66 284 ASP A C 1
ATOM 2224 O O . ASP A 1 284 ? 16.74 7.342 -31.733 1 80.66 284 ASP A O 1
ATOM 2228 N N . GLY A 1 285 ? 16.7 9.255 -30.643 1 70.84 285 GLY A N 1
ATOM 2229 C CA . GLY A 1 285 ? 18.098 9.584 -30.872 1 70.84 285 GLY A CA 1
ATOM 2230 C C . GLY A 1 285 ? 18.745 10.291 -29.697 1 70.84 285 GLY A C 1
ATOM 2231 O O . GLY A 1 285 ? 18.063 10.671 -28.742 1 70.84 285 GLY A O 1
ATOM 2232 N N . CYS A 1 286 ? 20.092 10.133 -29.594 1 66 286 CYS A N 1
ATOM 2233 C CA . CYS A 1 286 ? 20.763 10.433 -28.335 1 66 286 CYS A CA 1
ATOM 2234 C C . CYS A 1 286 ? 21.388 11.823 -28.368 1 66 286 CYS A C 1
ATOM 2236 O O . CYS A 1 286 ? 22.31 12.112 -27.603 1 66 286 CYS A O 1
ATOM 2238 N N . GLY A 1 287 ? 20.776 12.819 -29.139 1 69.02 287 GLY A N 1
ATOM 2239 C CA . GLY A 1 287 ? 21.397 14.093 -28.813 1 69.02 287 GLY A CA 1
ATOM 2240 C C . GLY A 1 287 ? 20.899 14.684 -27.508 1 69.02 287 GLY A C 1
ATOM 2241 O O . GLY A 1 287 ? 19.747 15.113 -27.415 1 69.02 287 GLY A O 1
ATOM 2242 N N . GLY A 1 288 ? 21.831 14.703 -26.366 1 83.94 288 GLY A N 1
ATOM 2243 C CA . GLY A 1 288 ? 21.402 15.215 -25.075 1 83.94 288 GLY A CA 1
ATOM 2244 C C . GLY A 1 288 ? 20.356 14.344 -24.404 1 83.94 288 GLY A C 1
ATOM 2245 O O . GLY A 1 288 ? 19.26 14.811 -24.09 1 83.94 288 GLY A O 1
ATOM 2246 N N . CYS A 1 289 ? 20.607 13.111 -24.354 1 90.12 289 CYS A N 1
ATOM 2247 C CA . CYS A 1 289 ? 19.675 12.145 -23.781 1 90.12 289 CYS A CA 1
ATOM 2248 C C . CYS A 1 289 ? 20.392 11.192 -22.833 1 90.12 289 CYS A C 1
ATOM 2250 O O . CYS A 1 289 ? 21.621 11.212 -22.737 1 90.12 289 CYS A O 1
ATOM 2252 N N . ILE A 1 290 ? 19.647 10.555 -22.118 1 92.69 290 ILE A N 1
ATOM 2253 C CA . ILE A 1 290 ? 20.128 9.425 -21.33 1 92.69 290 ILE A CA 1
ATOM 2254 C C . ILE A 1 290 ? 19.785 8.118 -22.041 1 92.69 290 ILE A C 1
ATOM 2256 O O . ILE A 1 290 ? 18.627 7.882 -22.394 1 92.69 290 ILE A O 1
ATOM 2260 N N . ALA A 1 291 ? 20.791 7.362 -22.355 1 91.01 291 ALA A N 1
ATOM 2261 C CA . ALA A 1 291 ? 20.569 6.095 -23.047 1 91.01 291 ALA A CA 1
ATOM 2262 C C . ALA A 1 291 ? 20.997 4.914 -22.182 1 91.01 291 ALA A C 1
ATOM 2264 O O . ALA A 1 291 ? 22.021 4.977 -21.497 1 91.01 291 ALA A O 1
ATOM 2265 N N . GLY A 1 292 ? 20.14 3.902 -22.215 1 90.99 292 GLY A N 1
ATOM 2266 C CA . GLY A 1 292 ? 20.453 2.707 -21.448 1 90.99 292 GLY A CA 1
ATOM 2267 C C . GLY A 1 292 ? 19.904 1.438 -22.071 1 90.99 292 GLY A C 1
ATOM 2268 O O . GLY A 1 292 ? 19.217 1.488 -23.093 1 90.99 292 GLY A O 1
ATOM 2269 N N . THR A 1 293 ? 20.375 0.336 -21.57 1 92.81 293 THR A N 1
ATOM 2270 C CA . THR A 1 293 ? 19.921 -0.982 -22.001 1 92.81 293 THR A CA 1
ATOM 2271 C C . THR A 1 293 ? 18.922 -1.563 -21.004 1 92.81 293 THR A C 1
ATOM 2273 O O . THR A 1 293 ? 19.145 -1.511 -19.792 1 92.81 293 THR A O 1
ATOM 2276 N N . VAL A 1 294 ? 17.872 -2.14 -21.537 1 93.05 294 VAL A N 1
ATOM 2277 C CA . VAL A 1 294 ? 16.82 -2.707 -20.699 1 93.05 294 VAL A CA 1
ATOM 2278 C C . VAL A 1 294 ? 17.299 -4.02 -20.086 1 93.05 294 VAL A C 1
ATOM 2280 O O . VAL A 1 294 ? 17.708 -4.936 -20.804 1 93.05 294 VAL A O 1
ATOM 2283 N N . ILE A 1 295 ? 17.192 -4.024 -18.781 1 89.72 295 ILE A N 1
ATOM 2284 C CA . ILE A 1 295 ? 17.611 -5.234 -18.081 1 89.72 295 ILE A CA 1
ATOM 2285 C C . ILE A 1 295 ? 16.383 -5.999 -17.594 1 89.72 295 ILE A C 1
ATOM 2287 O O . ILE A 1 295 ? 16.427 -7.222 -17.439 1 89.72 295 ILE A O 1
ATOM 2291 N N . ALA A 1 296 ? 15.368 -5.249 -17.329 1 87.62 296 ALA A N 1
ATOM 2292 C CA . ALA A 1 296 ? 14.13 -5.863 -16.854 1 87.62 296 ALA A CA 1
ATOM 2293 C C . ALA A 1 296 ? 12.921 -5 -17.203 1 87.62 296 ALA A C 1
ATOM 2295 O O . ALA A 1 296 ? 13.028 -3.774 -17.283 1 87.62 296 ALA A O 1
ATOM 2296 N N . SER A 1 297 ? 11.885 -5.673 -17.429 1 89.01 297 SER A N 1
ATOM 2297 C CA . SER A 1 297 ? 10.615 -5.029 -17.75 1 89.01 297 SER A CA 1
ATOM 2298 C C . SER A 1 297 ? 9.457 -5.698 -17.017 1 89.01 297 SER A C 1
ATOM 2300 O O . SER A 1 297 ? 9.283 -6.916 -17.1 1 89.01 297 SER A O 1
ATOM 2302 N N . ARG A 1 298 ? 8.768 -4.862 -16.348 1 86.54 298 ARG A N 1
ATOM 2303 C CA . ARG A 1 298 ? 7.664 -5.408 -15.563 1 86.54 298 ARG A CA 1
ATOM 2304 C C . ARG A 1 298 ? 6.413 -4.548 -15.707 1 86.54 298 ARG A C 1
ATOM 2306 O O . ARG A 1 298 ? 6.506 -3.341 -15.938 1 86.54 298 ARG A O 1
ATOM 2313 N N . ARG A 1 299 ? 5.33 -5.229 -15.464 1 88.18 299 ARG A N 1
ATOM 2314 C CA . ARG A 1 299 ? 4.062 -4.507 -15.502 1 88.18 299 ARG A CA 1
ATOM 2315 C C . ARG A 1 299 ? 3.89 -3.637 -14.261 1 88.18 299 ARG A C 1
ATOM 2317 O O . ARG A 1 299 ? 4.22 -4.059 -13.151 1 88.18 299 ARG A O 1
ATOM 2324 N N . SER A 1 300 ? 3.476 -2.416 -14.448 1 86.52 300 SER A N 1
ATOM 2325 C CA . SER A 1 300 ? 3.138 -1.468 -13.392 1 86.52 300 SER A CA 1
ATOM 2326 C C . SER A 1 300 ? 1.869 -0.693 -13.73 1 86.52 300 SER A C 1
ATOM 2328 O O . SER A 1 300 ? 1.936 0.412 -14.273 1 86.52 300 SER A O 1
ATOM 2330 N N . GLY A 1 301 ? 0.782 -1.315 -13.266 1 82.37 301 GLY A N 1
ATOM 2331 C CA . GLY A 1 301 ? -0.486 -0.716 -13.651 1 82.37 301 GLY A CA 1
ATOM 2332 C C . GLY A 1 301 ? -0.67 -0.624 -15.154 1 82.37 301 GLY A C 1
ATOM 2333 O O . GLY A 1 301 ? -0.535 -1.623 -15.864 1 82.37 301 GLY A O 1
ATOM 2334 N N . GLY A 1 302 ? -0.959 0.607 -15.623 1 83.48 302 GLY A N 1
ATOM 2335 C CA . GLY A 1 302 ? -1.186 0.842 -17.04 1 83.48 302 GLY A CA 1
ATOM 2336 C C . GLY A 1 302 ? 0.096 1.07 -17.82 1 83.48 302 GLY A C 1
ATOM 2337 O O . GLY A 1 302 ? 0.061 1.275 -19.035 1 83.48 302 GLY A O 1
ATOM 2338 N N . LYS A 1 303 ? 1.179 0.951 -17.136 1 89.67 303 LYS A N 1
ATOM 2339 C CA . LYS A 1 303 ? 2.477 1.191 -17.761 1 89.67 303 LYS A CA 1
ATOM 2340 C C . LYS A 1 303 ? 3.431 0.027 -17.511 1 89.67 303 LYS A C 1
ATOM 2342 O O . LYS A 1 303 ? 3.014 -1.035 -17.045 1 89.67 303 LYS A O 1
ATOM 2347 N N . ARG A 1 304 ? 4.549 0.197 -18.096 1 91.22 304 ARG A N 1
ATOM 2348 C CA . ARG A 1 304 ? 5.635 -0.752 -17.87 1 91.22 304 ARG A CA 1
ATOM 2349 C C . ARG A 1 304 ? 6.824 -0.075 -17.198 1 91.22 304 ARG A C 1
ATOM 2351 O O . ARG A 1 304 ? 7.227 1.02 -17.595 1 91.22 304 ARG A O 1
ATOM 2358 N N . ARG A 1 305 ? 7.207 -0.679 -16.184 1 91.72 305 ARG A N 1
ATOM 2359 C CA . ARG A 1 305 ? 8.415 -0.21 -15.513 1 91.72 305 ARG A CA 1
ATOM 2360 C C . ARG A 1 305 ? 9.65 -0.935 -16.038 1 91.72 305 ARG A C 1
ATOM 2362 O O . ARG A 1 305 ? 9.718 -2.165 -15.999 1 91.72 305 ARG A O 1
ATOM 2369 N N . VAL A 1 306 ? 10.611 -0.172 -16.521 1 92.94 306 VAL A N 1
ATOM 2370 C CA . VAL A 1 306 ? 11.802 -0.75 -17.135 1 92.94 306 VAL A CA 1
ATOM 2371 C C . VAL A 1 306 ? 13.041 -0.354 -16.334 1 92.94 306 VAL A C 1
ATOM 2373 O O . VAL A 1 306 ? 13.199 0.81 -15.959 1 92.94 306 VAL A O 1
ATOM 2376 N N . GLU A 1 307 ? 13.723 -1.323 -16.069 1 92.62 307 GLU A N 1
ATOM 2377 C CA . GLU A 1 307 ? 15.033 -1.086 -15.468 1 92.62 307 GLU A CA 1
ATOM 2378 C C . GLU A 1 307 ? 16.118 -0.976 -16.535 1 92.62 307 GLU A C 1
ATOM 2380 O O . GLU A 1 307 ? 16.244 -1.853 -17.393 1 92.62 307 GLU A O 1
ATOM 2385 N N . LEU A 1 308 ? 16.889 0.106 -16.429 1 94.33 308 LEU A N 1
ATOM 2386 C CA . LEU A 1 308 ? 17.91 0.371 -17.436 1 94.33 308 LEU A CA 1
ATOM 2387 C C . LEU A 1 308 ? 19.298 0.411 -16.806 1 94.33 308 LEU A C 1
ATOM 2389 O O . LEU A 1 308 ? 19.452 0.836 -15.658 1 94.33 308 LEU A O 1
ATOM 2393 N N . GLU A 1 309 ? 20.168 -0.097 -17.513 1 93.33 309 GLU A N 1
ATOM 2394 C CA . GLU A 1 309 ? 21.574 0.171 -17.228 1 93.33 309 GLU A CA 1
ATOM 2395 C C . GLU A 1 309 ? 22.108 1.305 -18.099 1 93.33 309 GLU A C 1
ATOM 2397 O O . GLU A 1 309 ? 22.04 1.235 -19.328 1 93.33 309 GLU A O 1
ATOM 2402 N N . VAL A 1 310 ? 22.545 2.291 -17.332 1 91.02 310 VAL A N 1
ATOM 2403 C CA . VAL A 1 310 ? 22.932 3.5 -18.05 1 91.02 310 VAL A CA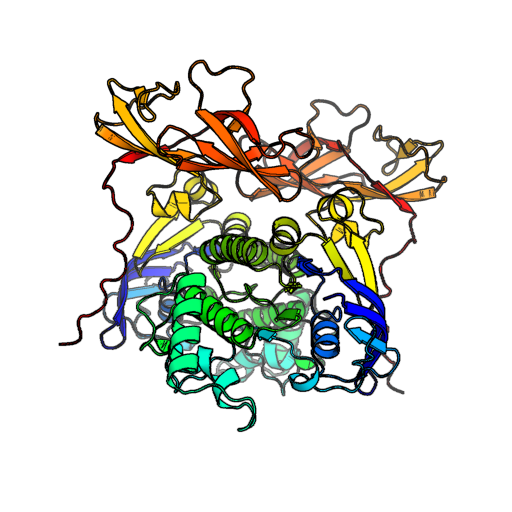 1
ATOM 2404 C C . VAL A 1 310 ? 24.417 3.781 -17.827 1 91.02 310 VAL A C 1
ATOM 2406 O O . VAL A 1 310 ? 24.933 3.583 -16.725 1 91.02 310 VAL A O 1
ATOM 2409 N N . GLY A 1 311 ? 25.052 4.282 -18.812 1 77.05 311 GLY A N 1
ATOM 2410 C CA . GLY A 1 311 ? 26.42 4.769 -18.735 1 77.05 311 GLY A CA 1
ATOM 2411 C C . GLY A 1 311 ? 27.441 3.658 -18.583 1 77.05 311 GLY A C 1
ATOM 2412 O O . GLY A 1 311 ? 27.102 2.477 -18.685 1 77.05 311 GLY A O 1
ATOM 2413 N N . GLY A 1 312 ? 28.72 4.065 -18.473 1 71.07 312 GLY A N 1
ATOM 2414 C CA . GLY A 1 312 ? 29.85 3.159 -18.348 1 71.07 312 GLY A CA 1
ATOM 2415 C C . GLY A 1 312 ? 29.891 2.436 -17.014 1 71.07 312 GLY A C 1
ATOM 2416 O O . GLY A 1 312 ? 30.236 1.254 -16.953 1 71.07 312 GLY A O 1
ATOM 2417 N N . ALA A 1 313 ? 29.396 3.116 -15.969 1 74.35 313 ALA A N 1
ATOM 2418 C CA . ALA A 1 313 ? 29.44 2.535 -14.63 1 74.35 313 ALA A CA 1
ATOM 2419 C C . ALA A 1 313 ? 28.265 1.589 -14.403 1 74.35 313 ALA A C 1
ATOM 2421 O O . ALA A 1 313 ? 28.125 1.011 -13.322 1 74.35 313 ALA A O 1
ATOM 2422 N N . ARG A 1 314 ? 27.405 1.518 -15.425 1 81.38 314 ARG A N 1
ATOM 2423 C CA . ARG A 1 314 ? 26.259 0.615 -15.399 1 81.38 314 ARG A CA 1
ATOM 2424 C C . ARG A 1 314 ? 25.321 0.954 -14.245 1 81.38 314 ARG A C 1
ATOM 2426 O O . ARG A 1 314 ? 24.94 0.075 -13.47 1 81.38 314 ARG A O 1
ATOM 2433 N N . GLU A 1 315 ? 25.058 2.226 -14.194 1 88.03 315 GLU A N 1
ATOM 2434 C CA . GLU A 1 315 ? 24.088 2.674 -13.2 1 88.03 315 GLU A CA 1
ATOM 2435 C C . GLU A 1 315 ? 22.691 2.147 -13.515 1 88.03 315 GLU A C 1
ATOM 2437 O O . GLU A 1 315 ? 22.275 2.133 -14.676 1 88.03 315 GLU A O 1
ATOM 2442 N N . ARG A 1 316 ? 22.034 1.663 -12.51 1 90.74 316 ARG A N 1
ATOM 2443 C CA . ARG A 1 316 ? 20.688 1.132 -12.702 1 90.74 316 ARG A CA 1
ATOM 2444 C C . ARG A 1 316 ? 19.633 2.175 -12.351 1 90.74 316 ARG A C 1
ATOM 2446 O O . ARG A 1 316 ? 19.705 2.808 -11.295 1 90.74 316 ARG A O 1
ATOM 2453 N N . ILE A 1 317 ? 18.708 2.45 -13.32 1 93.78 317 ILE A N 1
ATOM 2454 C CA . ILE A 1 317 ? 17.603 3.371 -13.073 1 93.78 317 ILE A CA 1
ATOM 2455 C C . ILE A 1 317 ? 16.307 2.782 -13.625 1 93.78 317 ILE A C 1
ATOM 2457 O O . ILE A 1 317 ? 16.334 1.827 -14.404 1 93.78 317 ILE A O 1
ATOM 2461 N N . GLU A 1 318 ? 15.26 3.34 -13.195 1 93.84 318 GLU A N 1
ATOM 2462 C CA . GLU A 1 318 ? 13.952 2.887 -13.659 1 93.84 318 GLU A CA 1
ATOM 2463 C C . GLU A 1 318 ? 13.195 4.012 -14.36 1 93.84 318 GLU A C 1
ATOM 2465 O O . GLU A 1 318 ? 13.264 5.169 -13.941 1 93.84 318 GLU A O 1
ATOM 2470 N N . ILE A 1 319 ? 12.542 3.667 -15.434 1 94.92 319 ILE A N 1
ATOM 2471 C CA . ILE A 1 319 ? 11.621 4.586 -16.093 1 94.92 319 ILE A CA 1
ATOM 2472 C C . ILE A 1 319 ? 10.322 3.859 -16.436 1 94.92 319 ILE A C 1
ATOM 2474 O O . ILE A 1 319 ? 10.28 2.627 -16.454 1 94.92 319 ILE A O 1
ATOM 2478 N N . GLU A 1 320 ? 9.336 4.618 -16.586 1 93.23 320 GLU A N 1
ATOM 2479 C CA . GLU A 1 320 ? 8.05 4.062 -16.996 1 93.23 320 GLU A CA 1
ATOM 2480 C C . GLU A 1 320 ? 7.748 4.389 -18.455 1 93.23 320 GLU A C 1
ATOM 2482 O O . GLU A 1 320 ? 7.928 5.528 -18.892 1 93.23 320 GLU A O 1
ATOM 2487 N N . ILE A 1 321 ? 7.329 3.381 -19.177 1 91.69 321 ILE A N 1
ATOM 2488 C CA . ILE A 1 321 ? 6.986 3.539 -20.586 1 91.69 321 ILE A CA 1
ATOM 2489 C C . ILE A 1 321 ? 5.603 2.946 -20.85 1 91.69 321 ILE A C 1
ATOM 2491 O O . ILE A 1 321 ? 5.065 2.214 -20.015 1 91.69 321 ILE A O 1
ATOM 2495 N N . PRO A 1 322 ? 5.013 3.347 -21.913 1 87.26 322 PRO A N 1
ATOM 2496 C CA . PRO A 1 322 ? 3.724 2.731 -22.236 1 87.26 322 PRO A CA 1
ATOM 2497 C C . PRO A 1 322 ? 3.792 1.206 -22.277 1 87.26 322 PRO A C 1
ATOM 2499 O O . PRO A 1 322 ? 4.791 0.641 -22.729 1 87.26 322 PRO A O 1
ATOM 2502 N N . ALA A 1 323 ? 2.744 0.622 -21.84 1 85.21 323 ALA A N 1
ATOM 2503 C CA . ALA A 1 323 ? 2.706 -0.835 -21.74 1 85.21 323 ALA A CA 1
ATOM 2504 C C . ALA A 1 323 ? 2.893 -1.484 -23.108 1 85.21 323 ALA A C 1
ATOM 2506 O O . ALA A 1 323 ? 3.45 -2.579 -23.212 1 85.21 323 ALA A O 1
ATOM 2507 N N . GLU A 1 324 ? 2.531 -0.799 -24.089 1 81.85 324 GLU A N 1
ATOM 2508 C CA . GLU A 1 324 ? 2.564 -1.344 -25.443 1 81.85 324 GLU A CA 1
ATOM 2509 C C . GLU A 1 324 ? 3.931 -1.136 -26.088 1 81.85 324 GLU A C 1
ATOM 2511 O O . GLU A 1 324 ? 4.19 -1.64 -27.183 1 81.85 324 GLU A O 1
ATOM 2516 N N . HIS A 1 325 ? 4.71 -0.395 -25.354 1 82.02 325 HIS A N 1
ATOM 2517 C CA . HIS A 1 325 ? 6.031 -0.156 -25.923 1 82.02 325 HIS A CA 1
ATOM 2518 C C . HIS A 1 325 ? 6.797 -1.462 -26.105 1 82.02 325 HIS A C 1
ATOM 2520 O O . HIS A 1 325 ? 6.824 -2.302 -25.202 1 82.02 325 HIS A O 1
ATOM 2526 N N . PRO A 1 326 ? 7.385 -1.627 -27.122 1 73.16 326 PRO A N 1
ATOM 2527 C CA . PRO A 1 326 ? 8.028 -2.896 -27.468 1 73.16 326 PRO A CA 1
ATOM 2528 C C . PRO A 1 326 ? 9.337 -3.12 -26.714 1 73.16 326 PRO A C 1
ATOM 2530 O O . PRO A 1 326 ? 9.998 -4.143 -26.908 1 73.16 326 PRO A O 1
ATOM 2533 N N . ALA A 1 327 ? 9.602 -2.222 -25.889 1 69.74 327 ALA A N 1
ATOM 2534 C CA . ALA A 1 327 ? 10.887 -2.382 -25.213 1 69.74 327 ALA A CA 1
ATOM 2535 C C . ALA A 1 327 ? 10.993 -3.756 -24.556 1 69.74 327 ALA A C 1
ATOM 2537 O O . ALA A 1 327 ? 10.109 -4.157 -23.796 1 69.74 327 ALA A O 1
ATOM 2538 N N . ALA A 1 328 ? 11.894 -4.542 -25.122 1 71.38 328 ALA A N 1
ATOM 2539 C CA . ALA A 1 328 ? 12.185 -5.876 -24.603 1 71.38 328 ALA A CA 1
ATOM 2540 C C . ALA A 1 328 ? 13.548 -5.912 -23.918 1 71.38 328 ALA A C 1
ATOM 2542 O O . ALA A 1 328 ? 14.332 -4.968 -24.031 1 71.38 328 ALA A O 1
ATOM 2543 N N . GLU A 1 329 ? 13.653 -6.903 -23.22 1 75.14 329 GLU A N 1
ATOM 2544 C CA . GLU A 1 329 ? 14.962 -7.111 -22.606 1 75.14 329 GLU A CA 1
ATOM 2545 C C . GLU A 1 329 ? 16.078 -7.023 -23.643 1 75.14 329 GLU A C 1
ATOM 2547 O O . GLU A 1 329 ? 15.949 -7.554 -24.748 1 75.14 329 GLU A O 1
ATOM 2552 N N . LYS A 1 330 ? 17.119 -6.17 -23.325 1 80.71 330 LYS A N 1
ATOM 2553 C CA . LYS A 1 330 ? 18.338 -5.97 -24.103 1 80.71 330 LYS A CA 1
ATOM 2554 C C . LYS A 1 330 ? 18.14 -4.895 -25.168 1 80.71 330 LYS A C 1
ATOM 2556 O O . LYS A 1 330 ? 19.071 -4.567 -25.906 1 80.71 330 LYS A O 1
ATOM 2561 N N . SER A 1 331 ? 16.958 -4.327 -25.221 1 86.56 331 SER A N 1
ATOM 2562 C CA . SER A 1 331 ? 16.748 -3.203 -26.128 1 86.56 331 SER A CA 1
ATOM 2563 C C . SER A 1 331 ? 17.316 -1.911 -25.548 1 86.56 331 SER A C 1
ATOM 2565 O O . SER A 1 331 ? 17.543 -1.814 -24.34 1 86.56 331 SER A O 1
ATOM 2567 N N . ARG A 1 332 ? 17.668 -1.036 -26.489 1 89.45 332 ARG A N 1
ATOM 2568 C CA . ARG A 1 332 ? 18.175 0.267 -26.072 1 89.45 332 ARG A CA 1
ATOM 2569 C C . ARG A 1 332 ? 17.06 1.308 -26.052 1 89.45 332 ARG A C 1
ATOM 2571 O O . ARG A 1 332 ? 16.218 1.34 -26.952 1 89.45 332 ARG A O 1
ATOM 2578 N N . ILE A 1 333 ? 17.073 2.103 -24.991 1 91.85 333 ILE A N 1
ATOM 2579 C CA . ILE A 1 333 ? 16.082 3.165 -24.852 1 91.85 333 ILE A CA 1
ATOM 2580 C C . ILE A 1 333 ? 16.781 4.485 -24.534 1 91.85 333 ILE A C 1
ATOM 2582 O O . ILE A 1 333 ? 17.725 4.519 -23.742 1 91.85 333 ILE A O 1
ATOM 2586 N N . ALA A 1 334 ? 16.381 5.499 -25.259 1 93.05 334 ALA A N 1
ATOM 2587 C CA . ALA A 1 334 ? 16.846 6.856 -24.985 1 93.05 334 ALA A CA 1
ATOM 2588 C C . ALA A 1 334 ? 15.709 7.732 -24.467 1 93.05 334 ALA A C 1
ATOM 2590 O O . ALA A 1 334 ? 14.581 7.652 -24.96 1 93.05 334 ALA A O 1
ATOM 2591 N N . PHE A 1 335 ? 16.061 8.486 -23.41 1 94.41 335 PHE A N 1
ATOM 2592 C CA . PHE A 1 335 ? 15.012 9.307 -22.818 1 94.41 335 PHE A CA 1
ATOM 2593 C C . PHE A 1 335 ? 15.598 10.568 -22.195 1 94.41 335 PHE A C 1
ATOM 2595 O O . PHE A 1 335 ? 16.818 10.7 -22.078 1 94.41 335 PHE A O 1
ATOM 2602 N N . ARG A 1 336 ? 14.768 11.527 -21.908 1 94.57 336 ARG A N 1
ATOM 2603 C CA . ARG A 1 336 ? 15.086 12.743 -21.166 1 94.57 336 ARG A CA 1
ATOM 2604 C C . ARG A 1 336 ? 14.036 13.022 -20.096 1 94.57 336 ARG A C 1
ATOM 2606 O O . ARG A 1 336 ? 12.835 12.916 -20.354 1 94.57 336 ARG A O 1
ATOM 2613 N N . PRO A 1 337 ? 14.536 13.317 -18.877 1 94.73 337 PRO A N 1
ATOM 2614 C CA . PRO A 1 337 ? 13.547 13.692 -17.863 1 94.73 337 PRO A CA 1
ATOM 2615 C C . PRO A 1 337 ? 12.846 15.01 -18.182 1 94.73 337 PRO A C 1
ATOM 2617 O O . PRO A 1 337 ? 13.48 15.948 -18.674 1 94.73 337 PRO A O 1
ATOM 2620 N N . ARG A 1 338 ? 11.604 15.084 -17.981 1 92.28 338 ARG A N 1
ATOM 2621 C CA . ARG A 1 338 ? 10.852 16.321 -18.165 1 92.28 338 ARG A CA 1
ATOM 2622 C C . ARG A 1 338 ? 11.066 17.272 -16.992 1 92.28 338 ARG A C 1
ATOM 2624 O O . ARG A 1 338 ? 11.111 18.491 -17.174 1 92.28 338 ARG A O 1
ATOM 2631 N N . TYR A 1 339 ? 11.115 16.705 -15.841 1 92.53 339 TYR A N 1
ATOM 2632 C CA . TYR A 1 339 ? 11.417 17.43 -14.612 1 92.53 339 TYR A CA 1
ATOM 2633 C C . TYR A 1 339 ? 12.552 16.759 -13.848 1 92.53 339 TYR A C 1
ATOM 2635 O O . TYR A 1 339 ? 12.671 15.531 -13.852 1 92.53 339 TYR A O 1
ATOM 2643 N N . TRP A 1 340 ? 13.419 17.537 -13.301 1 93.71 340 TRP A N 1
ATOM 2644 C CA . TRP A 1 340 ? 14.559 16.985 -12.576 1 93.71 340 TRP A CA 1
ATOM 2645 C C . TRP A 1 340 ? 15.029 17.945 -11.488 1 93.71 340 TRP A C 1
ATOM 2647 O O . TRP A 1 340 ? 14.67 19.125 -11.495 1 93.71 340 TRP A O 1
ATOM 2657 N N . THR A 1 341 ? 15.668 17.47 -10.555 1 94.18 341 THR A N 1
ATOM 2658 C CA . THR A 1 341 ? 16.302 18.239 -9.49 1 94.18 341 THR A CA 1
ATOM 2659 C C . THR A 1 341 ? 17.728 17.752 -9.247 1 94.18 341 THR A C 1
ATOM 2661 O O . THR A 1 341 ? 18.011 16.559 -9.372 1 94.18 341 THR A O 1
ATOM 2664 N N . LEU A 1 342 ? 18.578 18.683 -8.976 1 94.86 342 LEU A N 1
ATOM 2665 C CA . LEU A 1 342 ? 19.969 18.367 -8.67 1 94.86 342 LEU A CA 1
ATOM 2666 C C . LEU A 1 342 ? 20.281 18.647 -7.204 1 94.86 342 LEU A C 1
ATOM 2668 O O . LEU A 1 342 ? 19.847 19.664 -6.656 1 94.86 342 LEU A O 1
ATOM 2672 N N . PHE A 1 343 ? 20.894 17.712 -6.6 1 94.2 343 PHE A N 1
ATOM 2673 C CA . PHE A 1 343 ? 21.437 17.919 -5.263 1 94.2 343 PHE A CA 1
ATOM 2674 C C . PHE A 1 343 ? 22.947 17.715 -5.254 1 94.2 343 PHE A C 1
ATOM 2676 O O . PHE A 1 343 ? 23.46 16.81 -5.916 1 94.2 343 PHE A O 1
ATOM 2683 N N . ARG A 1 344 ? 23.678 18.55 -4.558 1 91.68 344 ARG A N 1
ATOM 2684 C CA . ARG A 1 344 ? 25.127 18.41 -4.465 1 91.68 344 ARG A CA 1
ATOM 2685 C C . ARG A 1 344 ? 25.509 17.083 -3.816 1 91.68 344 ARG A C 1
ATOM 2687 O O . ARG A 1 344 ? 24.838 16.624 -2.89 1 91.68 344 ARG A O 1
ATOM 2694 N N . ALA A 1 345 ? 26.652 16.656 -4.453 1 82.21 345 ALA A N 1
ATOM 2695 C CA . ALA A 1 345 ? 27.148 15.415 -3.865 1 82.21 345 ALA A CA 1
ATOM 2696 C C . ALA A 1 345 ? 27.552 15.621 -2.408 1 82.21 345 ALA A C 1
ATOM 2698 O O . ALA A 1 345 ? 28.183 16.625 -2.068 1 82.21 345 ALA A O 1
ATOM 2699 N N . GLY A 1 346 ? 27.265 14.909 -1.512 1 69.97 346 GLY A N 1
ATOM 2700 C CA . GLY A 1 346 ? 27.563 15.089 -0.1 1 69.97 346 GLY A CA 1
ATOM 2701 C C . GLY A 1 346 ? 26.391 15.635 0.692 1 69.97 346 GLY A C 1
ATOM 2702 O O . GLY A 1 346 ? 26.411 15.627 1.925 1 69.97 346 GLY A O 1
ATOM 2703 N N . ASP A 1 347 ? 25.738 16.556 -0.033 1 63.63 347 ASP A N 1
ATOM 2704 C CA . ASP A 1 347 ? 24.512 16.989 0.629 1 63.63 347 ASP A CA 1
ATOM 2705 C C . ASP A 1 347 ? 23.719 15.794 1.153 1 63.63 347 ASP A C 1
ATOM 2707 O O . ASP A 1 347 ? 23.082 15.077 0.378 1 63.63 347 ASP A O 1
ATOM 2711 N N . SER A 1 348 ? 24.841 14.916 1.658 1 49.05 348 SER A N 1
ATOM 2712 C CA . SER A 1 348 ? 24.57 13.551 2.099 1 49.05 348 SER A CA 1
ATOM 2713 C C . SER A 1 348 ? 23.154 13.419 2.651 1 49.05 348 SER A C 1
ATOM 2715 O O . SER A 1 348 ? 22.578 14.395 3.135 1 49.05 348 SER A O 1
ATOM 2717 N N . GLU A 1 349 ? 22.75 12.099 2.357 1 48.19 349 GLU A N 1
ATOM 2718 C CA . GLU A 1 349 ? 21.964 10.933 2.749 1 48.19 349 GLU A CA 1
ATOM 2719 C C . GLU A 1 349 ? 21.88 10.809 4.268 1 48.19 349 GLU A C 1
ATOM 2721 O O . GLU A 1 349 ? 22.861 11.059 4.971 1 48.19 349 GLU A O 1
ATOM 2726 N N . LEU A 1 350 ? 21.085 10.924 4.927 1 40.77 350 LEU A N 1
ATOM 2727 C CA . LEU A 1 350 ? 21.064 10.571 6.342 1 40.77 350 LEU A CA 1
ATOM 2728 C C . LEU A 1 350 ? 22.058 9.453 6.638 1 40.77 350 LEU A C 1
ATOM 2730 O O . LEU A 1 350 ? 22.118 8.46 5.909 1 40.77 350 LEU A O 1
ATOM 2734 N N . PRO A 1 351 ? 23.233 9.664 7.469 1 33.96 351 PRO A N 1
ATOM 2735 C CA . PRO A 1 351 ? 24.193 8.637 7.881 1 33.96 351 PRO A CA 1
ATOM 2736 C C . PRO A 1 351 ? 23.534 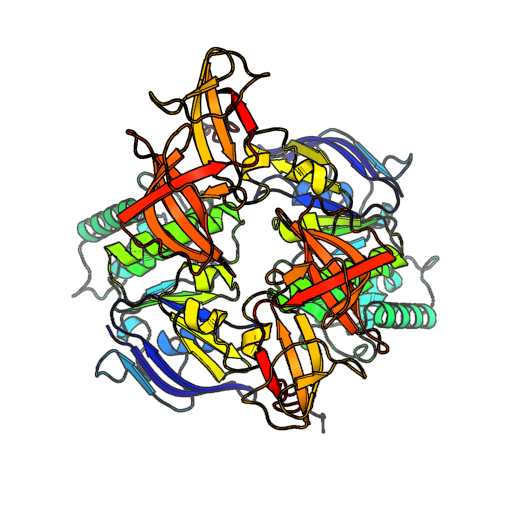7.283 8.138 1 33.96 351 PRO A C 1
ATOM 2738 O O . PRO A 1 351 ? 22.367 7.225 8.532 1 33.96 351 PRO A O 1
ATOM 2741 N N . ALA A 1 352 ? 24.02 6.106 7.526 1 32.58 352 ALA A N 1
ATOM 2742 C CA . ALA A 1 352 ? 23.615 4.795 8.028 1 32.58 352 ALA A CA 1
ATOM 2743 C C . ALA A 1 352 ? 23.687 4.745 9.552 1 32.58 352 ALA A C 1
ATOM 2745 O O . ALA A 1 352 ? 24.574 5.351 10.158 1 32.58 352 ALA A O 1
ATOM 2746 N N . PRO A 1 353 ? 22.754 4.239 10.304 1 28.25 353 PRO A N 1
ATOM 2747 C CA . PRO A 1 353 ? 22.957 4.125 11.75 1 28.25 353 PRO A CA 1
ATOM 2748 C C . PRO A 1 353 ? 24.34 3.587 12.111 1 28.25 353 PRO A C 1
ATOM 2750 O O . PRO A 1 353 ? 24.816 2.632 11.491 1 28.25 353 PRO A O 1
ATOM 2753 N N . LYS A 1 354 ? 25.275 4.333 12.623 1 25.8 354 LYS A N 1
ATOM 2754 C CA . LYS A 1 354 ? 26.486 3.822 13.258 1 25.8 354 LYS A CA 1
ATOM 2755 C C . LYS A 1 354 ? 26.17 2.653 14.186 1 25.8 354 LYS A C 1
ATOM 2757 O O . LYS A 1 354 ? 25.332 2.775 15.083 1 25.8 354 LYS A O 1
ATOM 2762 N N . ALA A 1 355 ? 26.554 1.374 13.892 1 26.08 355 ALA A N 1
ATOM 2763 C CA . ALA A 1 355 ? 26.588 0.286 14.866 1 26.08 355 ALA A CA 1
ATOM 2764 C C . ALA A 1 355 ? 27.272 0.727 16.157 1 26.08 355 ALA A C 1
ATOM 2766 O O . ALA A 1 355 ? 28.415 1.189 16.135 1 26.08 355 ALA A O 1
ATOM 2767 N N . ALA A 1 356 ? 26.553 1.027 17.207 1 25.21 356 ALA A N 1
ATOM 2768 C CA . ALA A 1 356 ? 27.118 1.148 18.549 1 25.21 356 ALA A CA 1
ATOM 2769 C C . ALA A 1 356 ? 28.172 0.074 18.799 1 25.21 356 ALA A C 1
ATOM 2771 O O . ALA A 1 356 ? 27.901 -1.119 18.644 1 25.21 356 ALA A O 1
ATOM 2772 N N . ALA A 1 357 ? 29.457 0.297 18.608 1 23.02 357 ALA A N 1
ATOM 2773 C CA . ALA A 1 357 ? 30.589 -0.448 19.152 1 23.02 357 ALA A CA 1
ATOM 2774 C C . ALA A 1 357 ? 30.359 -0.805 20.617 1 23.02 357 ALA A C 1
ATOM 2776 O O . ALA A 1 357 ? 30.073 0.07 21.438 1 23.02 357 ALA A O 1
ATOM 2777 N N . THR A 1 358 ? 29.842 -1.979 20.909 1 20.7 358 THR A N 1
ATOM 2778 C CA . THR A 1 358 ? 30.021 -2.56 22.235 1 20.7 358 THR A CA 1
ATOM 2779 C C . THR A 1 358 ? 31.472 -2.437 22.689 1 20.7 358 THR A C 1
ATOM 2781 O O . THR A 1 358 ? 32.376 -2.978 22.048 1 20.7 358 THR A O 1
ATOM 2784 N N . THR A 1 359 ? 31.859 -1.226 23.193 1 20.27 359 THR A N 1
ATOM 2785 C CA . THR A 1 359 ? 32.767 -1.488 24.304 1 20.27 359 THR A CA 1
ATOM 2786 C C . THR A 1 359 ? 32.063 -2.276 25.405 1 20.27 359 THR A C 1
ATOM 2788 O O . THR A 1 359 ? 30.918 -1.98 25.752 1 20.27 359 THR A O 1
ATOM 2791 N N . MET B 1 1 ? 9.482 -28.178 -9.207 1 85.82 1 MET B N 1
ATOM 2792 C CA . MET B 1 1 ? 8.389 -29.076 -8.845 1 85.82 1 MET B CA 1
ATOM 2793 C C . MET B 1 1 ? 7.038 -28.447 -9.168 1 85.82 1 MET B C 1
ATOM 2795 O O . MET B 1 1 ? 6.807 -27.274 -8.869 1 85.82 1 MET B O 1
ATOM 2799 N N . GLU B 1 2 ? 6.271 -29.254 -9.788 1 92.25 2 GLU B N 1
ATOM 2800 C CA . GLU B 1 2 ? 4.912 -28.839 -10.126 1 92.25 2 GLU B CA 1
ATOM 2801 C C . GLU B 1 2 ? 3.948 -29.124 -8.978 1 92.25 2 GLU B C 1
ATOM 2803 O O . GLU B 1 2 ? 4.043 -30.164 -8.323 1 92.25 2 GLU B O 1
ATOM 2808 N N . VAL B 1 3 ? 3.093 -28.193 -8.723 1 95.52 3 VAL B N 1
ATOM 2809 C CA . VAL B 1 3 ? 2.051 -28.373 -7.717 1 95.52 3 VAL B CA 1
ATOM 2810 C C . VAL B 1 3 ? 0.676 -28.301 -8.378 1 95.52 3 VAL B C 1
ATOM 2812 O O . VAL B 1 3 ? 0.397 -27.376 -9.144 1 95.52 3 VAL B O 1
ATOM 2815 N N . ARG B 1 4 ? -0.141 -29.306 -8.085 1 96.55 4 ARG B N 1
ATOM 2816 C CA . ARG B 1 4 ? -1.483 -29.33 -8.66 1 96.55 4 ARG B CA 1
ATOM 2817 C C . ARG B 1 4 ? -2.545 -29.396 -7.567 1 96.55 4 ARG B C 1
ATOM 2819 O O . ARG B 1 4 ? -2.536 -30.31 -6.74 1 96.55 4 ARG B O 1
ATOM 2826 N N . VAL B 1 5 ? -3.369 -28.411 -7.529 1 96.46 5 VAL B N 1
ATOM 2827 C CA . VAL B 1 5 ? -4.557 -28.38 -6.681 1 96.46 5 VAL B CA 1
ATOM 2828 C C . VAL B 1 5 ? -5.781 -28.801 -7.491 1 96.46 5 VAL B C 1
ATOM 2830 O O . VAL B 1 5 ? -6.128 -28.157 -8.484 1 96.46 5 VAL B O 1
ATOM 2833 N N . ALA B 1 6 ? -6.442 -29.866 -7.074 1 96.3 6 ALA B N 1
ATOM 2834 C CA . ALA B 1 6 ? -7.527 -30.43 -7.872 1 96.3 6 ALA B CA 1
ATOM 2835 C C . ALA B 1 6 ? -8.841 -30.422 -7.095 1 96.3 6 ALA B C 1
ATOM 2837 O O . ALA B 1 6 ? -9.096 -31.315 -6.285 1 96.3 6 ALA B O 1
ATOM 2838 N N . GLY B 1 7 ? -9.708 -29.44 -7.441 1 95.86 7 GLY B N 1
ATOM 2839 C CA . GLY B 1 7 ? -11.056 -29.387 -6.898 1 95.86 7 GLY B CA 1
ATOM 2840 C C . GLY B 1 7 ? -11.086 -29.287 -5.384 1 95.86 7 GLY B C 1
ATOM 2841 O O . GLY B 1 7 ? -11.863 -29.982 -4.726 1 95.86 7 GLY B O 1
ATOM 2842 N N . VAL B 1 8 ? -10.322 -28.532 -4.841 1 94.21 8 VAL B N 1
ATOM 2843 C CA . VAL B 1 8 ? -10.155 -28.489 -3.393 1 94.21 8 VAL B CA 1
ATOM 2844 C C . VAL B 1 8 ? -11.262 -27.642 -2.77 1 94.21 8 VAL B C 1
ATOM 2846 O O . VAL B 1 8 ? -11.56 -26.546 -3.252 1 94.21 8 VAL B O 1
ATOM 2849 N N . ARG B 1 9 ? -11.885 -28.177 -1.835 1 94.28 9 ARG B N 1
ATOM 2850 C CA . ARG B 1 9 ? -12.875 -27.51 -0.996 1 94.28 9 ARG B CA 1
ATOM 2851 C C . ARG B 1 9 ? -12.465 -27.548 0.472 1 94.28 9 ARG B C 1
ATOM 2853 O O . ARG B 1 9 ? -11.917 -28.547 0.943 1 94.28 9 ARG B O 1
ATOM 2860 N N . LYS B 1 10 ? -12.635 -26.47 1.134 1 92.23 10 LYS B N 1
ATOM 2861 C CA . LYS B 1 10 ? -12.35 -26.409 2.565 1 92.23 10 LYS B CA 1
ATOM 2862 C C . LYS B 1 10 ? -13.491 -25.738 3.325 1 92.23 10 LYS B C 1
ATOM 2864 O O . LYS B 1 10 ? -13.917 -24.637 2.97 1 92.23 10 LYS B O 1
ATOM 2869 N N . GLU B 1 11 ? -13.957 -26.377 4.237 1 89.39 11 GLU B N 1
ATOM 2870 C CA . GLU B 1 11 ? -14.996 -25.863 5.125 1 89.39 11 GLU B CA 1
ATOM 2871 C C . GLU B 1 11 ? -14.545 -25.898 6.582 1 89.39 11 GLU B C 1
ATOM 2873 O O . GLU B 1 11 ? -14.002 -26.904 7.045 1 89.39 11 GLU B O 1
ATOM 2878 N N . PHE B 1 12 ? -14.551 -24.686 7.192 1 83.1 12 PHE B N 1
ATOM 2879 C CA . PHE B 1 12 ? -14.354 -24.639 8.636 1 83.1 12 PHE B CA 1
ATOM 2880 C C . PHE B 1 12 ? -15.692 -24.65 9.366 1 83.1 12 PHE B C 1
ATOM 2882 O O . PHE B 1 12 ? -16.446 -23.677 9.304 1 83.1 12 PHE B O 1
ATOM 2889 N N . ALA B 1 13 ? -15.878 -25.638 10.063 1 75.47 13 ALA B N 1
ATOM 2890 C CA . ALA B 1 13 ? -17.19 -25.802 10.684 1 75.47 13 ALA B CA 1
ATOM 2891 C C . ALA B 1 13 ? -18.309 -25.505 9.689 1 75.47 13 ALA B C 1
ATOM 2893 O O . ALA B 1 13 ? -18.478 -26.225 8.703 1 75.47 13 ALA B O 1
ATOM 2894 N N . ARG B 1 14 ? -18.956 -24.325 9.73 1 64.46 14 ARG B N 1
ATOM 2895 C CA . ARG B 1 14 ? -20.076 -24.037 8.839 1 64.46 14 ARG B CA 1
ATOM 2896 C C . ARG B 1 14 ? -19.727 -22.916 7.866 1 64.46 14 ARG B C 1
ATOM 2898 O O . ARG B 1 14 ? -20.581 -22.462 7.102 1 64.46 14 ARG B O 1
ATOM 2905 N N . PHE B 1 15 ? -18.409 -22.633 7.862 1 76.66 15 PHE B N 1
ATOM 2906 C CA . PHE B 1 15 ? -18.053 -21.528 6.981 1 76.66 15 PHE B CA 1
ATOM 2907 C C . PHE B 1 15 ? -17.152 -22.007 5.849 1 76.66 15 PHE B C 1
ATOM 2909 O O . PHE B 1 15 ? -16.026 -22.449 6.088 1 76.66 15 PHE B O 1
ATOM 2916 N N . PRO B 1 16 ? -17.744 -22.11 4.66 1 81.85 16 PRO B N 1
ATOM 2917 C CA . PRO B 1 16 ? -16.901 -22.484 3.521 1 81.85 16 PRO B CA 1
ATOM 2918 C C . PRO B 1 16 ? -15.845 -21.43 3.198 1 81.85 16 PRO B C 1
ATOM 2920 O O . PRO B 1 16 ? -16.175 -20.257 3.01 1 81.85 16 PRO B O 1
ATOM 2923 N N . ALA B 1 17 ? -14.61 -21.883 3.206 1 88.42 17 ALA B N 1
ATOM 2924 C CA . ALA B 1 17 ? -13.507 -20.969 2.918 1 88.42 17 ALA B CA 1
ATOM 2925 C C . ALA B 1 17 ? -13.08 -21.069 1.456 1 88.42 17 ALA B C 1
ATOM 2927 O O . ALA B 1 17 ? -12.751 -20.06 0.828 1 88.42 17 ALA B O 1
ATOM 2928 N N . LEU B 1 18 ? -13.133 -22.272 0.866 1 94.18 18 LEU B N 1
ATOM 2929 C CA . LEU B 1 18 ? -12.779 -22.502 -0.531 1 94.18 18 LEU B CA 1
ATOM 2930 C C . LEU B 1 18 ? -13.843 -23.341 -1.231 1 94.18 18 LEU B C 1
ATOM 2932 O O . LEU B 1 18 ? -14.361 -24.301 -0.655 1 94.18 18 LEU B O 1
ATOM 2936 N N . HIS B 1 19 ? -14.187 -22.94 -2.455 1 94.29 19 HIS B N 1
ATOM 2937 C CA . HIS B 1 19 ? -15.256 -23.573 -3.219 1 94.29 19 HIS B CA 1
ATOM 2938 C C . HIS B 1 19 ? -14.72 -24.199 -4.502 1 94.29 19 HIS B C 1
ATOM 2940 O O . HIS B 1 19 ? -14.825 -23.606 -5.578 1 94.29 19 HIS B O 1
ATOM 2946 N N . ASN B 1 20 ? -14.164 -25.405 -4.41 1 93.22 20 ASN B N 1
ATOM 2947 C CA . ASN B 1 20 ? -13.743 -26.196 -5.562 1 93.22 20 ASN B CA 1
ATOM 2948 C C . ASN B 1 20 ? -12.665 -25.479 -6.369 1 93.22 20 ASN B C 1
ATOM 2950 O O . ASN B 1 20 ? -12.832 -25.248 -7.568 1 93.22 20 ASN B O 1
ATOM 2954 N N . VAL B 1 21 ? -11.579 -25.266 -5.75 1 95.83 21 VAL B N 1
ATOM 2955 C CA . VAL B 1 21 ? -10.476 -24.516 -6.342 1 95.83 21 VAL B CA 1
ATOM 2956 C C . VAL B 1 21 ? -9.52 -25.475 -7.048 1 95.83 21 VAL B C 1
ATOM 2958 O O . VAL B 1 21 ? -9.102 -26.482 -6.47 1 95.83 21 VAL B O 1
ATOM 2961 N N . SER B 1 22 ? -9.255 -25.223 -8.31 1 97.7 22 SER B N 1
ATOM 2962 C CA . SER B 1 22 ? -8.26 -25.961 -9.08 1 97.7 22 SER B CA 1
ATOM 2963 C C . SER B 1 22 ? -7.187 -25.029 -9.634 1 97.7 22 SER B C 1
ATOM 2965 O O . SER B 1 22 ? -7.496 -23.949 -10.14 1 97.7 22 SER B O 1
ATOM 2967 N N . LEU B 1 23 ? -5.977 -25.43 -9.485 1 97.32 23 LEU B N 1
ATOM 2968 C CA . LEU B 1 23 ? -4.853 -24.592 -9.888 1 97.32 23 LEU B CA 1
ATOM 2969 C C . LEU B 1 23 ? -3.61 -25.438 -10.144 1 97.32 23 LEU B C 1
ATOM 2971 O O . LEU B 1 23 ? -3.315 -26.363 -9.385 1 97.32 23 LEU B O 1
ATOM 2975 N N . THR B 1 24 ? -2.946 -25.206 -11.199 1 97.49 24 THR B N 1
ATOM 2976 C CA . THR B 1 24 ? -1.667 -25.845 -11.49 1 97.49 24 THR B CA 1
ATOM 2977 C C . THR B 1 24 ? -0.532 -24.827 -11.451 1 97.49 24 THR B C 1
ATOM 2979 O O . THR B 1 24 ? -0.59 -23.798 -12.127 1 97.49 24 THR B O 1
ATOM 2982 N N . ILE B 1 25 ? 0.399 -25.076 -10.664 1 96.8 25 ILE B N 1
ATOM 2983 C CA . ILE B 1 25 ? 1.6 -24.255 -10.554 1 96.8 25 ILE B CA 1
ATOM 2984 C C . ILE B 1 25 ? 2.772 -24.96 -11.233 1 96.8 25 ILE B C 1
ATOM 2986 O O . ILE B 1 25 ? 3.133 -26.078 -10.858 1 96.8 25 ILE B O 1
ATOM 2990 N N . GLN B 1 26 ? 3.374 -24.297 -12.149 1 96.41 26 GLN B N 1
ATOM 2991 C CA . GLN B 1 26 ? 4.448 -24.901 -12.931 1 96.41 26 GLN B CA 1
ATOM 2992 C C . GLN B 1 26 ? 5.761 -24.903 -12.153 1 96.41 26 GLN B C 1
ATOM 2994 O O . GLN B 1 26 ? 5.968 -24.065 -11.273 1 96.41 26 GLN B O 1
ATOM 2999 N N . SER B 1 27 ? 6.625 -25.867 -12.531 1 95.24 27 SER B N 1
ATOM 3000 C CA . SER B 1 27 ? 7.942 -25.943 -11.908 1 95.24 27 SER B CA 1
ATOM 3001 C C . SER B 1 27 ? 8.742 -24.667 -12.152 1 95.24 27 SER B C 1
ATOM 3003 O O . SER B 1 27 ? 8.84 -24.197 -13.287 1 95.24 27 SER B O 1
ATOM 3005 N N . GLY B 1 28 ? 9.229 -24.104 -11.062 1 95.08 28 GLY B N 1
ATOM 3006 C CA . GLY B 1 28 ? 10.075 -22.925 -11.163 1 95.08 28 GLY B CA 1
ATOM 3007 C C . GLY B 1 28 ? 9.289 -21.641 -11.352 1 95.08 28 GLY B C 1
ATOM 3008 O O . GLY B 1 28 ? 9.873 -20.575 -11.562 1 95.08 28 GLY B O 1
ATOM 3009 N N . GLU B 1 29 ? 8.02 -21.736 -11.201 1 96.53 29 GLU B N 1
ATOM 3010 C CA . GLU B 1 29 ? 7.149 -20.581 -11.395 1 96.53 29 GLU B CA 1
ATOM 3011 C C . GLU B 1 29 ? 7.03 -19.757 -10.116 1 96.53 29 GLU B C 1
ATOM 3013 O O . GLU B 1 29 ? 7.021 -20.31 -9.014 1 96.53 29 GLU B O 1
ATOM 3018 N N . LEU B 1 30 ? 7.017 -18.451 -10.262 1 96.78 30 LEU B N 1
ATOM 3019 C CA . LEU B 1 30 ? 6.646 -17.539 -9.186 1 96.78 30 LEU B CA 1
ATOM 3020 C C . LEU B 1 30 ? 5.204 -17.068 -9.344 1 96.78 30 LEU B C 1
ATOM 3022 O O . LEU B 1 30 ? 4.91 -16.232 -10.202 1 96.78 30 LEU B O 1
ATOM 3026 N N . ILE B 1 31 ? 4.308 -17.614 -8.522 1 97.79 31 ILE B N 1
ATOM 3027 C CA . ILE B 1 31 ? 2.886 -17.347 -8.705 1 97.79 31 ILE B CA 1
ATOM 3028 C C . ILE B 1 31 ? 2.341 -16.6 -7.49 1 97.79 31 ILE B C 1
ATOM 3030 O O . ILE B 1 31 ? 2.719 -16.891 -6.353 1 97.79 31 ILE B O 1
ATOM 3034 N N . ALA B 1 32 ? 1.435 -15.636 -7.71 1 97.76 32 ALA B N 1
ATOM 3035 C CA . ALA B 1 32 ? 0.841 -14.833 -6.644 1 97.76 32 ALA B CA 1
ATOM 3036 C C . ALA B 1 32 ? -0.634 -15.175 -6.457 1 97.76 32 ALA B C 1
ATOM 3038 O O . ALA B 1 32 ? -1.39 -15.244 -7.429 1 97.76 32 ALA B O 1
ATOM 3039 N N . LEU B 1 33 ? -1.005 -15.479 -5.3 1 97.77 33 LEU B N 1
ATOM 3040 C CA . LEU B 1 33 ? -2.412 -15.506 -4.916 1 97.77 33 LEU B CA 1
ATOM 3041 C C . LEU B 1 33 ? -2.873 -14.131 -4.444 1 97.77 33 LEU B C 1
ATOM 3043 O O . LEU B 1 33 ? -2.435 -13.65 -3.397 1 97.77 33 LEU B O 1
ATOM 3047 N N . LEU B 1 34 ? -3.724 -13.547 -5.209 1 95.94 34 LEU B N 1
ATOM 3048 C CA . LEU B 1 34 ? -4.158 -12.172 -4.983 1 95.94 34 LEU B CA 1
ATOM 3049 C C . LEU B 1 34 ? -5.662 -12.11 -4.739 1 95.94 34 LEU B C 1
ATOM 3051 O O . LEU B 1 34 ? -6.434 -12.791 -5.418 1 95.94 34 LEU B O 1
ATOM 3055 N N . GLY B 1 35 ? -6.067 -11.345 -3.797 1 92.71 35 GLY B N 1
ATOM 3056 C CA . GLY B 1 35 ? -7.476 -11.174 -3.481 1 92.71 35 GLY B CA 1
ATOM 3057 C C . GLY B 1 35 ? -7.711 -10.363 -2.221 1 92.71 35 GLY B C 1
ATOM 3058 O O . GLY B 1 35 ? -6.771 -10.081 -1.474 1 92.71 35 GLY B O 1
ATOM 3059 N N . PRO B 1 36 ? -8.961 -9.987 -2.039 1 88.69 36 PRO B N 1
ATOM 3060 C CA . PRO B 1 36 ? -9.301 -9.258 -0.815 1 88.69 36 PRO B CA 1
ATOM 3061 C C . PRO B 1 36 ? -9.168 -10.117 0.44 1 88.69 36 PRO B C 1
ATOM 3063 O O . PRO B 1 36 ? -8.941 -11.326 0.344 1 88.69 36 PRO B O 1
ATOM 3066 N N . SER B 1 37 ? -9.195 -9.415 1.537 1 82.46 37 SER B N 1
ATOM 3067 C CA . SER B 1 37 ? -9.179 -10.155 2.795 1 82.46 37 SER B CA 1
ATOM 3068 C C . SER B 1 37 ? -10.341 -11.139 2.872 1 82.46 37 SER B C 1
ATOM 3070 O O . SER B 1 37 ? -11.463 -10.815 2.479 1 82.46 37 SER B O 1
ATOM 3072 N N . GLY B 1 38 ? -10.067 -12.267 3.28 1 81.44 38 GLY B N 1
ATOM 3073 C CA . GLY B 1 38 ? -11.109 -13.267 3.453 1 81.44 38 GLY B CA 1
ATOM 3074 C C . GLY B 1 38 ? -11.418 -14.034 2.181 1 81.44 38 GLY B C 1
ATOM 3075 O O . GLY B 1 38 ? -12.379 -14.804 2.132 1 81.44 38 GLY B O 1
ATOM 3076 N N . SER B 1 39 ? -10.615 -13.867 1.169 1 90.17 39 SER B N 1
ATOM 3077 C CA . SER B 1 39 ? -10.92 -14.5 -0.11 1 90.17 39 SER B CA 1
ATOM 3078 C C . SER B 1 39 ? -10.46 -15.954 -0.13 1 90.17 39 SER B C 1
ATOM 3080 O O . SER B 1 39 ? -10.725 -16.681 -1.09 1 90.17 39 SER B O 1
ATOM 3082 N N . GLY B 1 40 ? -9.703 -16.367 0.844 1 92.38 40 GLY B N 1
ATOM 3083 C CA . GLY B 1 40 ? -9.299 -17.76 0.935 1 92.38 40 GLY B CA 1
ATOM 3084 C C . GLY B 1 40 ? -7.844 -17.985 0.569 1 92.38 40 GLY B C 1
ATOM 3085 O O . GLY B 1 40 ? -7.378 -19.125 0.524 1 92.38 40 GLY B O 1
ATOM 3086 N N . LYS B 1 41 ? -7.093 -16.928 0.315 1 94.57 41 LYS B N 1
ATOM 3087 C CA . LYS B 1 41 ? -5.705 -17.028 -0.126 1 94.57 41 LYS B CA 1
ATOM 3088 C C . LYS B 1 41 ? -4.86 -17.795 0.887 1 94.57 41 LYS B C 1
ATOM 3090 O O . LYS B 1 41 ? -4.171 -18.753 0.529 1 94.57 41 LYS B O 1
ATOM 3095 N N . THR B 1 42 ? -4.962 -17.394 2.185 1 90.86 42 THR B N 1
ATOM 3096 C CA . THR B 1 42 ? -4.179 -18.017 3.247 1 90.86 42 THR B CA 1
ATOM 3097 C C . THR B 1 42 ? -4.605 -19.467 3.453 1 90.86 42 THR B C 1
ATOM 3099 O O . THR B 1 42 ? -3.764 -20.341 3.676 1 90.86 42 THR B O 1
ATOM 3102 N N . THR B 1 43 ? -5.858 -19.716 3.387 1 93.63 43 THR B N 1
ATOM 3103 C CA . THR B 1 43 ? -6.351 -21.084 3.505 1 93.63 43 THR B CA 1
ATOM 3104 C C . THR B 1 43 ? -5.768 -21.966 2.405 1 93.63 43 THR B C 1
ATOM 3106 O O . THR B 1 43 ? -5.292 -23.071 2.674 1 93.63 43 THR B O 1
ATOM 3109 N N . LEU B 1 44 ? -5.812 -21.458 1.201 1 95.96 44 LEU B N 1
ATOM 3110 C CA . LEU B 1 44 ? -5.26 -22.221 0.087 1 95.96 44 LEU B CA 1
ATOM 3111 C C . LEU B 1 44 ? -3.768 -22.468 0.284 1 95.96 44 LEU B C 1
ATOM 3113 O O . LEU B 1 44 ? -3.286 -23.583 0.072 1 95.96 44 LEU B O 1
ATOM 3117 N N . LEU B 1 45 ? -3.04 -21.44 0.703 1 95.74 45 LEU B N 1
ATOM 3118 C CA . LEU B 1 45 ? -1.607 -21.564 0.946 1 95.74 45 LEU B CA 1
ATOM 3119 C C . LEU B 1 45 ? -1.326 -22.614 2.015 1 95.74 45 LEU B C 1
ATOM 3121 O O . LEU B 1 45 ? -0.42 -23.436 1.861 1 95.74 45 LEU B O 1
ATOM 3125 N N . ARG B 1 46 ? -2.094 -22.645 3.067 1 94.71 46 ARG B N 1
ATOM 3126 C CA . ARG B 1 46 ? -1.924 -23.589 4.167 1 94.71 46 ARG B CA 1
ATOM 3127 C C . ARG B 1 46 ? -2.264 -25.009 3.727 1 94.71 46 ARG B C 1
ATOM 3129 O O . ARG B 1 46 ? -1.667 -25.973 4.21 1 94.71 46 ARG B O 1
ATOM 3136 N N . LEU B 1 47 ? -3.211 -25.126 2.885 1 95.48 47 LEU B N 1
ATOM 3137 C CA . LEU B 1 47 ? -3.548 -26.433 2.331 1 95.48 47 LEU B CA 1
ATOM 3138 C C . LEU B 1 47 ? -2.396 -26.984 1.497 1 95.48 47 LEU B C 1
ATOM 3140 O O . LEU B 1 47 ? -2.051 -28.162 1.609 1 95.48 47 LEU B O 1
ATOM 3144 N N . ILE B 1 48 ? -1.785 -26.128 0.685 1 95.8 48 ILE B N 1
ATOM 3145 C CA . ILE B 1 48 ? -0.648 -26.547 -0.127 1 95.8 48 ILE B CA 1
ATOM 3146 C C . ILE B 1 48 ? 0.515 -26.945 0.779 1 95.8 48 ILE B C 1
ATOM 3148 O O . ILE B 1 48 ? 1.192 -27.945 0.528 1 95.8 48 ILE B O 1
ATOM 3152 N N . ALA B 1 49 ? 0.666 -26.218 1.847 1 94.58 49 ALA B N 1
ATOM 3153 C CA . ALA B 1 49 ? 1.772 -26.444 2.774 1 94.58 49 ALA B CA 1
ATOM 3154 C C . ALA B 1 49 ? 1.556 -27.718 3.586 1 94.58 49 ALA B C 1
ATOM 3156 O O . ALA B 1 49 ? 2.506 -28.282 4.133 1 94.58 49 ALA B O 1
ATOM 3157 N N . GLY B 1 50 ? 0.308 -28.111 3.755 1 93.82 50 GLY B N 1
ATOM 3158 C CA . GLY B 1 50 ? -0.023 -29.247 4.6 1 93.82 50 GLY B CA 1
ATOM 3159 C C . GLY B 1 50 ? -0.324 -28.857 6.034 1 93.82 50 GLY B C 1
ATOM 3160 O O . GLY B 1 50 ? -0.362 -29.713 6.921 1 93.82 50 GLY B O 1
ATOM 3161 N N . LEU B 1 51 ? -0.492 -27.588 6.319 1 92.71 51 LEU B N 1
ATOM 3162 C CA . LEU B 1 51 ? -0.861 -27.081 7.636 1 92.71 51 LEU B CA 1
ATOM 3163 C C . LEU B 1 51 ? -2.362 -27.214 7.868 1 92.71 51 LEU B C 1
ATOM 3165 O O . LEU B 1 51 ? -2.834 -27.081 9 1 92.71 51 LEU B O 1
ATOM 3169 N N . GLU B 1 52 ? -3.11 -27.42 6.787 1 90.99 52 GLU B N 1
ATOM 3170 C CA . GLU B 1 52 ? -4.544 -27.696 6.781 1 90.99 52 GLU B CA 1
ATOM 3171 C C . GLU B 1 52 ? -4.88 -28.853 5.845 1 90.99 52 GLU B C 1
ATOM 3173 O O . GLU B 1 52 ? -4.159 -29.105 4.877 1 90.99 52 GLU B O 1
ATOM 3178 N N . THR B 1 53 ? -5.926 -29.588 6.155 1 92.29 53 THR B N 1
ATOM 3179 C CA . THR B 1 53 ? -6.378 -30.691 5.314 1 92.29 53 THR B CA 1
ATOM 3180 C C . THR B 1 53 ? -7.635 -30.302 4.541 1 92.29 53 THR B C 1
ATOM 3182 O O . THR B 1 53 ? -8.561 -29.717 5.107 1 92.29 53 THR B O 1
ATOM 3185 N N . PRO B 1 54 ? -7.611 -30.594 3.335 1 93.38 54 PRO B N 1
ATOM 3186 C CA . PRO B 1 54 ? -8.812 -30.286 2.555 1 93.38 54 PRO B CA 1
ATOM 3187 C C . PRO B 1 54 ? -10.017 -31.126 2.971 1 93.38 54 PRO B C 1
ATOM 3189 O O . PRO B 1 54 ? -9.859 -32.277 3.386 1 93.38 54 PRO B O 1
ATOM 3192 N N . THR B 1 55 ? -11.199 -30.512 2.898 1 93.14 55 THR B N 1
ATOM 3193 C CA . THR B 1 55 ? -12.432 -31.264 3.104 1 93.14 55 THR B CA 1
ATOM 3194 C C . THR B 1 55 ? -12.716 -32.174 1.912 1 93.14 55 THR B C 1
ATOM 3196 O O . THR B 1 55 ? -13.128 -33.323 2.085 1 93.14 55 THR B O 1
ATOM 3199 N N . GLU B 1 56 ? -12.498 -31.644 0.772 1 94.42 56 GLU B N 1
ATOM 3200 C CA . GLU B 1 56 ? -12.605 -32.374 -0.488 1 94.42 56 GLU B CA 1
ATOM 3201 C C . GLU B 1 56 ? -11.513 -31.951 -1.466 1 94.42 56 GLU B C 1
ATOM 3203 O O . GLU B 1 56 ? -10.919 -30.881 -1.316 1 94.42 56 GLU B O 1
ATOM 3208 N N . GLY B 1 57 ? -11.226 -32.825 -2.33 1 95.15 57 GLY B N 1
ATOM 3209 C CA . GLY B 1 57 ? -10.221 -32.532 -3.339 1 95.15 57 GLY B CA 1
ATOM 3210 C C . GLY B 1 57 ? -8.846 -33.064 -2.983 1 95.15 57 GLY B C 1
ATOM 3211 O O . GLY B 1 57 ? -8.684 -33.757 -1.977 1 95.15 57 GLY B O 1
ATOM 3212 N N . MET B 1 58 ? -7.877 -32.785 -3.942 1 96.41 58 MET B N 1
ATOM 3213 C CA . MET B 1 58 ? -6.542 -33.349 -3.762 1 96.41 58 MET B CA 1
ATOM 3214 C C . MET B 1 58 ? -5.468 -32.336 -4.143 1 96.41 58 MET B C 1
ATOM 3216 O O . MET B 1 58 ? -5.717 -31.431 -4.943 1 96.41 58 MET B O 1
ATOM 3220 N N . ILE B 1 59 ? -4.367 -32.53 -3.554 1 96.15 59 ILE B N 1
ATOM 3221 C CA . ILE B 1 59 ? -3.187 -31.73 -3.861 1 96.15 59 ILE B CA 1
ATOM 3222 C C . ILE B 1 59 ? -2.027 -32.647 -4.245 1 96.15 59 ILE B C 1
ATOM 3224 O O . ILE B 1 59 ? -1.731 -33.613 -3.538 1 96.15 59 ILE B O 1
ATOM 3228 N N . PHE B 1 60 ? -1.395 -32.286 -5.313 1 96.02 60 PHE B N 1
ATOM 3229 C CA . PHE B 1 60 ? -0.323 -33.132 -5.824 1 96.02 60 PHE B CA 1
ATOM 3230 C C . PHE B 1 60 ? 0.985 -32.354 -5.912 1 96.02 60 PHE B C 1
ATOM 3232 O O . PHE B 1 60 ? 0.991 -31.179 -6.286 1 96.02 60 PHE B O 1
ATOM 3239 N N . PHE B 1 61 ? 2.04 -32.957 -5.519 1 94.47 61 PHE B N 1
ATOM 3240 C CA . PHE B 1 61 ? 3.404 -32.541 -5.823 1 94.47 61 PHE B CA 1
ATOM 3241 C C . PHE B 1 61 ? 4.025 -33.451 -6.876 1 94.47 61 PHE B C 1
ATOM 3243 O O . PHE B 1 61 ? 4.393 -34.59 -6.581 1 94.47 61 PHE B O 1
ATOM 3250 N N . GLY B 1 62 ? 4.078 -32.898 -8.04 1 91.68 62 GLY B N 1
ATOM 3251 C CA . GLY B 1 62 ? 4.335 -33.831 -9.126 1 91.68 62 GLY B CA 1
ATOM 3252 C C . GLY B 1 62 ? 3.251 -34.881 -9.28 1 91.68 62 GLY B C 1
ATOM 3253 O O . GLY B 1 62 ? 2.067 -34.549 -9.37 1 91.68 62 GLY B O 1
ATOM 3254 N N . ASP B 1 63 ? 3.689 -36.13 -9.221 1 90.99 63 ASP B N 1
ATOM 3255 C CA . ASP B 1 63 ? 2.737 -37.228 -9.365 1 90.99 63 ASP B CA 1
ATOM 3256 C C . ASP B 1 63 ? 2.335 -37.788 -8.002 1 90.99 63 ASP B C 1
ATOM 3258 O O . ASP B 1 63 ? 1.484 -38.676 -7.917 1 90.99 63 ASP B O 1
ATOM 3262 N N . GLU B 1 64 ? 2.808 -37.198 -6.973 1 92.77 64 GLU B N 1
ATOM 3263 C CA . GLU B 1 64 ? 2.572 -37.727 -5.634 1 92.77 64 GLU B CA 1
ATOM 3264 C C . GLU B 1 64 ? 1.41 -37.009 -4.954 1 92.77 64 GLU B C 1
ATOM 3266 O O . GLU B 1 64 ? 1.382 -35.777 -4.896 1 92.77 64 GLU B O 1
ATOM 3271 N N . ASP B 1 65 ? 0.532 -37.774 -4.47 1 94.08 65 ASP B N 1
ATOM 3272 C CA . ASP B 1 65 ? -0.571 -37.227 -3.687 1 94.08 65 ASP B CA 1
ATOM 3273 C C . ASP B 1 65 ? -0.093 -36.762 -2.314 1 94.08 65 ASP B C 1
ATOM 3275 O O . ASP B 1 65 ? 0.297 -37.579 -1.477 1 94.08 65 ASP B O 1
ATOM 3279 N N . ALA B 1 66 ? -0.127 -35.491 -2.133 1 92.68 66 ALA B N 1
ATOM 3280 C CA . ALA B 1 66 ? 0.363 -34.905 -0.888 1 92.68 66 ALA B CA 1
ATOM 3281 C C . ALA B 1 66 ? -0.795 -34.471 0.007 1 92.68 66 ALA B C 1
ATOM 3283 O O . ALA B 1 66 ? -0.585 -33.821 1.034 1 92.68 66 ALA B O 1
ATOM 3284 N N . SER B 1 67 ? -1.985 -34.867 -0.264 1 91.98 67 SER B N 1
ATOM 3285 C CA . SER B 1 67 ? -3.19 -34.358 0.382 1 91.98 67 SER B CA 1
ATOM 3286 C C . SER B 1 67 ? -3.165 -34.62 1.884 1 91.98 67 SER B C 1
ATOM 3288 O O . SER B 1 67 ? -3.716 -33.841 2.665 1 91.98 67 SER B O 1
ATOM 3290 N N . GLN B 1 68 ? -2.505 -35.683 2.263 1 89.78 68 GLN B N 1
ATOM 3291 C CA . GLN B 1 68 ? -2.52 -36.05 3.674 1 89.78 68 GLN B CA 1
ATOM 3292 C C . GLN B 1 68 ? -1.119 -35.984 4.275 1 89.78 68 GLN B C 1
ATOM 3294 O O . GLN B 1 68 ? -0.897 -36.441 5.398 1 89.78 68 GLN B O 1
ATOM 3299 N N . LYS B 1 69 ? -0.257 -35.478 3.548 1 90.55 69 LYS B N 1
ATOM 3300 C CA . LYS B 1 69 ? 1.114 -35.369 4.036 1 90.55 69 LYS B CA 1
ATOM 3301 C C . LYS B 1 69 ? 1.311 -34.088 4.841 1 90.55 69 LYS B C 1
ATOM 3303 O O . LYS B 1 69 ? 0.71 -33.057 4.534 1 90.55 69 LYS B O 1
ATOM 3308 N N . SER B 1 70 ? 2.153 -34.158 5.825 1 87.46 70 SER B N 1
ATOM 3309 C CA . SER B 1 70 ? 2.493 -33.001 6.646 1 87.46 70 SER B CA 1
ATOM 3310 C C . SER B 1 70 ? 3.473 -32.08 5.926 1 87.46 70 SER B C 1
ATOM 3312 O O . SER B 1 70 ? 3.942 -32.399 4.832 1 87.46 70 SER B O 1
ATOM 3314 N N . VAL B 1 71 ? 3.725 -30.946 6.517 1 85.24 71 VAL B N 1
ATOM 3315 C CA . VAL B 1 71 ? 4.635 -29.946 5.969 1 85.24 71 VAL B CA 1
ATOM 3316 C C . VAL B 1 71 ? 6.022 -30.556 5.782 1 85.24 71 VAL B C 1
ATOM 3318 O O . VAL B 1 71 ? 6.661 -30.354 4.747 1 85.24 71 VAL B O 1
ATOM 3321 N N . GLN B 1 72 ? 6.416 -31.321 6.74 1 81.96 72 GLN B N 1
ATOM 3322 C CA . GLN B 1 72 ? 7.739 -31.937 6.716 1 81.96 72 GLN B CA 1
ATOM 3323 C C . GLN B 1 72 ? 7.838 -32.984 5.611 1 81.96 72 GLN B C 1
ATOM 3325 O O . GLN B 1 72 ? 8.845 -33.055 4.904 1 81.96 72 GLN B O 1
ATOM 3330 N N . GLU B 1 73 ? 6.752 -33.706 5.445 1 86.92 73 GLU B N 1
ATOM 3331 C CA . GLU B 1 73 ? 6.736 -34.762 4.438 1 86.92 73 GLU B CA 1
ATOM 3332 C C . GLU B 1 73 ? 6.696 -34.18 3.028 1 86.92 73 GLU B C 1
ATOM 3334 O O . GLU B 1 73 ? 7.207 -34.788 2.085 1 86.92 73 GLU B O 1
ATOM 3339 N N . ARG B 1 74 ? 6.176 -32.979 2.95 1 90.31 74 ARG B N 1
ATOM 3340 C CA . ARG B 1 74 ? 6.06 -32.31 1.657 1 90.31 74 ARG B CA 1
ATOM 3341 C C . ARG B 1 74 ? 7.353 -31.586 1.297 1 90.31 74 ARG B C 1
ATOM 3343 O O . ARG B 1 74 ? 7.551 -31.197 0.144 1 90.31 74 ARG B O 1
ATOM 3350 N N . ASN B 1 75 ? 8.221 -31.45 2.274 1 88.93 75 ASN B N 1
ATOM 3351 C CA . ASN B 1 75 ? 9.457 -30.693 2.106 1 88.93 75 ASN B CA 1
ATOM 3352 C C . ASN B 1 75 ? 9.186 -29.29 1.569 1 88.93 75 ASN B C 1
ATOM 3354 O O . ASN B 1 75 ? 9.768 -28.884 0.562 1 88.93 75 ASN B O 1
ATOM 3358 N N . VAL B 1 76 ? 8.308 -28.62 2.225 1 91.47 76 VAL B N 1
ATOM 3359 C CA . VAL B 1 76 ? 7.92 -27.272 1.822 1 91.47 76 VAL B CA 1
ATOM 3360 C C . VAL B 1 76 ? 8.563 -26.248 2.756 1 91.47 76 VAL B C 1
ATOM 3362 O O . VAL B 1 76 ? 8.682 -26.486 3.96 1 91.47 76 VAL B O 1
ATOM 3365 N N . GLY B 1 77 ? 9.086 -25.171 2.159 1 92.16 77 GLY B N 1
ATOM 3366 C CA . GLY B 1 77 ? 9.487 -24.008 2.935 1 92.16 77 GLY B CA 1
ATOM 3367 C C . GLY B 1 77 ? 8.367 -23.002 3.124 1 92.16 77 GLY B C 1
ATOM 3368 O O . GLY B 1 77 ? 7.686 -22.636 2.164 1 92.16 77 GLY B O 1
ATOM 3369 N N . PHE B 1 78 ? 8.184 -22.593 4.364 1 92.44 78 PHE B N 1
ATOM 3370 C CA . PHE B 1 78 ? 7.076 -21.695 4.67 1 92.44 78 PHE B CA 1
ATOM 3371 C C . PHE B 1 78 ? 7.57 -20.46 5.413 1 92.44 78 PHE B C 1
ATOM 3373 O O . PHE B 1 78 ? 8.303 -20.573 6.398 1 92.44 78 PHE B O 1
ATOM 3380 N N . VAL B 1 79 ? 7.191 -19.316 4.799 1 91.42 79 VAL B N 1
ATOM 3381 C CA . VAL B 1 79 ? 7.45 -18.052 5.481 1 91.42 79 VAL B CA 1
ATOM 3382 C C . VAL B 1 79 ? 6.133 -17.434 5.944 1 91.42 79 VAL B C 1
ATOM 3384 O O . VAL B 1 79 ? 5.281 -17.085 5.123 1 91.42 79 VAL B O 1
ATOM 3387 N N . PHE B 1 80 ? 6.043 -17.186 7.24 1 86.86 80 PHE B N 1
ATOM 3388 C CA . PHE B 1 80 ? 4.825 -16.656 7.841 1 86.86 80 PHE B CA 1
ATOM 3389 C C . PHE B 1 80 ? 4.787 -15.136 7.735 1 86.86 80 PHE B C 1
ATOM 3391 O O . PHE B 1 80 ? 5.826 -14.493 7.571 1 86.86 80 PHE B O 1
ATOM 3398 N N . GLN B 1 81 ? 3.616 -14.541 7.878 1 79.84 81 GLN B N 1
ATOM 3399 C CA . GLN B 1 81 ? 3.395 -13.101 7.794 1 79.84 81 GLN B CA 1
ATOM 3400 C C . GLN B 1 81 ? 4.246 -12.353 8.817 1 79.84 81 GLN B C 1
ATOM 3402 O O . GLN B 1 81 ? 4.826 -11.311 8.506 1 79.84 81 GLN B O 1
ATOM 3407 N N . HIS B 1 82 ? 4.457 -12.759 9.973 1 80.53 82 HIS B N 1
ATOM 3408 C CA . HIS B 1 82 ? 5.272 -12.114 10.997 1 80.53 82 HIS B CA 1
ATOM 3409 C C . HIS B 1 82 ? 6.631 -12.792 11.128 1 80.53 82 HIS B C 1
ATOM 3411 O O . HIS B 1 82 ? 7.313 -12.634 12.143 1 80.53 82 HIS B O 1
ATOM 3417 N N . TYR B 1 83 ? 7.033 -13.537 10.139 1 85.94 83 TYR B N 1
ATOM 3418 C CA . TYR B 1 83 ? 8.338 -14.149 9.914 1 85.94 83 TYR B CA 1
ATOM 3419 C C . TYR B 1 83 ? 8.59 -15.276 10.908 1 85.94 83 TYR B C 1
ATOM 3421 O O . TYR B 1 83 ? 9.333 -16.216 10.615 1 85.94 83 TYR B O 1
ATOM 3429 N N . ALA B 1 84 ? 7.984 -15.178 12.088 1 86.68 84 ALA B N 1
ATOM 3430 C CA . ALA B 1 84 ? 8.048 -16.229 13.101 1 86.68 84 ALA B CA 1
ATOM 3431 C C . ALA B 1 84 ? 9.492 -16.639 13.375 1 86.68 84 ALA B C 1
ATOM 3433 O O . ALA B 1 84 ? 9.808 -17.83 13.416 1 86.68 84 ALA B O 1
ATOM 3434 N N . LEU B 1 85 ? 10.392 -15.69 13.471 1 92.32 85 LEU B N 1
ATOM 3435 C CA . LEU B 1 85 ? 11.771 -16 13.831 1 92.32 85 LEU B CA 1
ATOM 3436 C C . LEU B 1 85 ? 11.884 -16.334 15.315 1 92.32 85 LEU B C 1
ATOM 3438 O O . LEU B 1 85 ? 11.179 -15.75 16.142 1 92.32 85 LEU B O 1
ATOM 3442 N N . PHE B 1 86 ? 12.768 -17.284 15.595 1 93.04 86 PHE B N 1
ATOM 3443 C CA . PHE B 1 86 ? 13.027 -17.606 16.993 1 93.04 86 PHE B CA 1
ATOM 3444 C C . PHE B 1 86 ? 13.824 -16.494 17.666 1 93.04 86 PHE B C 1
ATOM 3446 O O . PHE B 1 86 ? 14.997 -16.285 17.35 1 93.04 86 PHE B O 1
ATOM 3453 N N . ARG B 1 87 ? 13.25 -15.88 18.599 1 91.83 87 ARG B N 1
ATOM 3454 C CA . ARG B 1 87 ? 13.802 -14.674 19.206 1 91.83 87 ARG B CA 1
ATOM 3455 C C . ARG B 1 87 ? 15.076 -14.986 19.984 1 91.83 87 ARG B C 1
ATOM 3457 O O . ARG B 1 87 ? 15.936 -14.118 20.151 1 91.83 87 ARG B O 1
ATOM 3464 N N . HIS B 1 88 ? 15.211 -16.179 20.43 1 93.27 88 HIS B N 1
ATOM 3465 C CA . HIS B 1 88 ? 16.313 -16.544 21.314 1 93.27 88 HIS B CA 1
ATOM 3466 C C . HIS B 1 88 ? 17.453 -17.192 20.535 1 93.27 88 HIS B C 1
ATOM 3468 O O . HIS B 1 88 ? 18.407 -17.698 21.129 1 93.27 88 HIS B O 1
ATOM 3474 N N . MET B 1 89 ? 17.353 -17.253 19.264 1 95.5 89 MET B N 1
ATOM 3475 C CA . MET B 1 89 ? 18.393 -17.822 18.412 1 95.5 89 MET B CA 1
ATOM 3476 C C . MET B 1 89 ? 19.048 -16.742 17.557 1 95.5 89 MET B C 1
ATOM 3478 O O . MET B 1 89 ? 18.408 -15.749 17.206 1 95.5 89 MET B O 1
ATOM 3482 N N . THR B 1 90 ? 20.269 -17 17.326 1 96.25 90 THR B N 1
ATOM 3483 C CA . THR B 1 90 ? 20.968 -16.104 16.412 1 96.25 90 THR B CA 1
ATOM 3484 C C . THR B 1 90 ? 20.432 -16.255 14.991 1 96.25 90 THR B C 1
ATOM 3486 O O . THR B 1 90 ? 19.689 -17.194 14.698 1 96.25 90 THR B O 1
ATOM 3489 N N . VAL B 1 91 ? 20.803 -15.339 14.222 1 96.4 91 VAL B N 1
ATOM 3490 C CA . VAL B 1 91 ? 20.409 -15.375 12.818 1 96.4 91 VAL B CA 1
ATOM 3491 C C . VAL B 1 91 ? 20.867 -16.687 12.185 1 96.4 91 VAL B C 1
ATOM 3493 O O . VAL B 1 91 ? 20.081 -17.374 11.528 1 96.4 91 VAL B O 1
ATOM 3496 N N . ALA B 1 92 ? 22.104 -17.046 12.416 1 96.3 92 ALA B N 1
ATOM 3497 C CA . ALA B 1 92 ? 22.646 -18.281 11.855 1 96.3 92 ALA B CA 1
ATOM 3498 C C . ALA B 1 92 ? 21.895 -19.5 12.385 1 96.3 92 ALA B C 1
ATOM 3500 O O . ALA B 1 92 ? 21.611 -20.436 11.634 1 96.3 92 ALA B O 1
ATOM 3501 N N . ASP B 1 93 ? 21.548 -19.477 13.625 1 95.54 93 ASP B N 1
ATOM 3502 C CA . ASP B 1 93 ? 20.829 -20.593 14.233 1 95.54 93 ASP B CA 1
ATOM 3503 C C . ASP B 1 93 ? 19.408 -20.694 13.684 1 95.54 93 ASP B C 1
ATOM 3505 O O . ASP B 1 93 ? 18.875 -21.795 13.528 1 95.54 93 ASP B O 1
ATOM 3509 N N . ASN B 1 94 ? 18.841 -19.551 13.521 1 96.53 94 ASN B N 1
ATOM 3510 C CA . ASN B 1 94 ? 17.52 -19.537 12.902 1 96.53 94 ASN B CA 1
ATOM 3511 C C . ASN B 1 94 ? 17.532 -20.224 11.54 1 96.53 94 ASN B C 1
ATOM 3513 O O . ASN B 1 94 ? 16.693 -21.084 11.266 1 96.53 94 ASN B O 1
ATOM 3517 N N . ILE B 1 95 ? 18.484 -19.87 10.767 1 95.71 95 ILE B N 1
ATOM 3518 C CA . ILE B 1 95 ? 18.576 -20.376 9.401 1 95.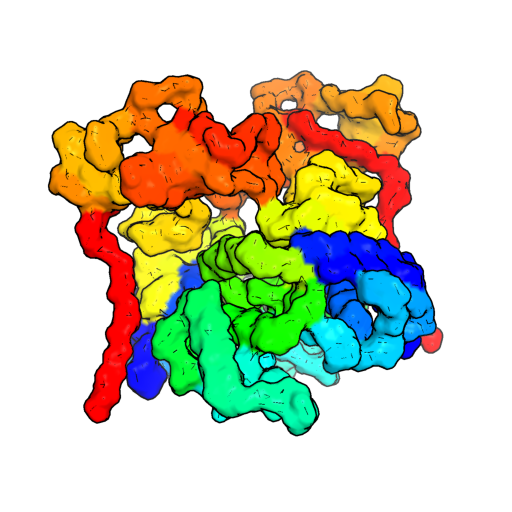71 95 ILE B CA 1
ATOM 3519 C C . ILE B 1 95 ? 18.879 -21.872 9.424 1 95.71 95 ILE B C 1
ATOM 3521 O O . ILE B 1 95 ? 18.317 -22.638 8.638 1 95.71 95 ILE B O 1
ATOM 3525 N N . GLY B 1 96 ? 19.712 -22.303 10.344 1 94.23 96 GLY B N 1
ATOM 3526 C CA . GLY B 1 96 ? 20.126 -23.695 10.394 1 94.23 96 GLY B CA 1
ATOM 3527 C C . GLY B 1 96 ? 19.153 -24.581 11.148 1 94.23 96 GLY B C 1
ATOM 3528 O O . GLY B 1 96 ? 19.328 -25.8 11.202 1 94.23 96 GLY B O 1
ATOM 3529 N N . PHE B 1 97 ? 18.13 -24.031 11.664 1 91.96 97 PHE B N 1
ATOM 3530 C CA . PHE B 1 97 ? 17.255 -24.751 12.582 1 91.96 97 PHE B CA 1
ATOM 3531 C C . PHE B 1 97 ? 16.632 -25.962 11.897 1 91.96 97 PHE B C 1
ATOM 3533 O O . PHE B 1 97 ? 16.613 -27.058 12.461 1 91.96 97 PHE B O 1
ATOM 3540 N N . GLY B 1 98 ? 16.142 -25.761 10.723 1 89.19 98 GLY B N 1
ATOM 3541 C CA . GLY B 1 98 ? 15.494 -26.843 9.997 1 89.19 98 GLY B CA 1
ATOM 3542 C C . GLY B 1 98 ? 16.412 -28.022 9.738 1 89.19 98 GLY B C 1
ATOM 3543 O O . GLY B 1 98 ? 15.965 -29.171 9.717 1 89.19 98 GLY B O 1
ATOM 3544 N N . LEU B 1 99 ? 17.646 -27.748 9.566 1 91.26 99 LEU B N 1
ATOM 3545 C CA . LEU B 1 99 ? 18.629 -28.804 9.35 1 91.26 99 LEU B CA 1
ATOM 3546 C C . LEU B 1 99 ? 18.979 -29.497 10.663 1 91.26 99 LEU B C 1
ATOM 3548 O O . LEU B 1 99 ? 19.184 -30.713 10.692 1 91.26 99 LEU B O 1
ATOM 3552 N N . LYS B 1 100 ? 18.954 -28.748 11.697 1 90.13 100 LYS B N 1
ATOM 3553 C CA . LYS B 1 100 ? 19.332 -29.253 13.014 1 90.13 100 LYS B CA 1
ATOM 3554 C C . LYS B 1 100 ? 18.289 -30.229 13.549 1 90.13 100 LYS B C 1
ATOM 3556 O O . LYS B 1 100 ? 18.619 -31.146 14.305 1 90.13 100 LYS B O 1
ATOM 3561 N N . VAL B 1 101 ? 17.073 -30.04 13.115 1 87.3 101 VAL B N 1
ATOM 3562 C CA . VAL B 1 101 ? 15.998 -30.817 13.722 1 87.3 101 VAL B CA 1
ATOM 3563 C C . VAL B 1 101 ? 15.692 -32.039 12.859 1 87.3 101 VAL B C 1
ATOM 3565 O O . VAL B 1 101 ? 14.776 -32.807 13.161 1 87.3 101 VAL B O 1
ATOM 3568 N N . ARG B 1 102 ? 16.41 -32.255 11.805 1 86.34 102 ARG B N 1
ATOM 3569 C CA . ARG B 1 102 ? 16.25 -33.457 10.993 1 86.34 102 ARG B CA 1
ATOM 3570 C C . ARG B 1 102 ? 16.619 -34.706 11.786 1 86.34 102 ARG B C 1
ATOM 3572 O O . ARG B 1 102 ? 17.395 -34.635 12.741 1 86.34 102 ARG B O 1
ATOM 3579 N N . PRO B 1 103 ? 16.018 -35.759 11.326 1 82.66 103 PRO B N 1
ATOM 3580 C CA . PRO B 1 103 ? 16.403 -37.01 11.983 1 82.66 103 PRO B CA 1
ATOM 3581 C C . PRO B 1 103 ? 17.891 -37.319 11.839 1 82.66 103 PRO B C 1
ATOM 3583 O O . PRO B 1 103 ? 18.515 -36.92 10.852 1 82.66 103 PRO B O 1
ATOM 3586 N N . GLY B 1 104 ? 18.414 -37.979 12.861 1 78.85 104 GLY B N 1
ATOM 3587 C CA . GLY B 1 104 ? 19.834 -38.26 12.997 1 78.85 104 GLY B CA 1
ATOM 3588 C C . GLY B 1 104 ? 20.459 -38.803 11.726 1 78.85 104 GLY B C 1
ATOM 3589 O O . GLY B 1 104 ? 21.55 -38.381 11.335 1 78.85 104 GLY B O 1
ATOM 3590 N N . GLY B 1 105 ? 19.808 -39.683 11.1 1 81.56 105 GLY B N 1
ATOM 3591 C CA . GLY B 1 105 ? 20.37 -40.301 9.91 1 81.56 105 GLY B CA 1
ATOM 3592 C C . GLY B 1 105 ? 20.487 -39.342 8.74 1 81.56 105 GLY B C 1
ATOM 3593 O O . GLY B 1 105 ? 21.307 -39.548 7.842 1 81.56 105 GLY B O 1
ATOM 3594 N N . THR B 1 106 ? 19.792 -38.284 8.69 1 83.9 106 THR B N 1
ATOM 3595 C CA . THR B 1 106 ? 19.774 -37.366 7.557 1 83.9 106 THR B CA 1
ATOM 3596 C C . THR B 1 106 ? 20.239 -35.976 7.98 1 83.9 106 THR B C 1
ATOM 3598 O O . THR B 1 106 ? 20.304 -35.06 7.157 1 83.9 106 THR B O 1
ATOM 3601 N N . ARG B 1 107 ? 20.623 -35.892 9.256 1 88.99 107 ARG B N 1
ATOM 3602 C CA . ARG B 1 107 ? 21.062 -34.604 9.782 1 88.99 107 ARG B CA 1
ATOM 3603 C C . ARG B 1 107 ? 22.505 -34.314 9.383 1 88.99 107 ARG B C 1
ATOM 3605 O O . ARG B 1 107 ? 23.395 -35.137 9.61 1 88.99 107 ARG B O 1
ATOM 3612 N N . PRO B 1 108 ? 22.7 -33.255 8.798 1 91.61 108 PRO B N 1
ATOM 3613 C CA . PRO B 1 108 ? 24.081 -32.885 8.478 1 91.61 108 PRO B CA 1
ATOM 3614 C C . PRO B 1 108 ? 24.909 -32.565 9.72 1 91.61 108 PRO B C 1
ATOM 3616 O O . PRO B 1 108 ? 24.354 -32.375 10.805 1 91.61 108 PRO B O 1
ATOM 3619 N N . SER B 1 109 ? 26.2 -32.577 9.541 1 92.79 109 SER B N 1
ATOM 3620 C CA . SER B 1 109 ? 27.098 -32.222 10.635 1 92.79 109 SER B CA 1
ATOM 3621 C C . SER B 1 109 ? 26.942 -30.756 11.024 1 92.79 109 SER B C 1
ATOM 3623 O O . SER B 1 109 ? 26.419 -29.954 10.248 1 92.79 109 SER B O 1
ATOM 3625 N N . THR B 1 110 ? 27.351 -30.467 12.215 1 92.14 110 THR B N 1
ATOM 3626 C CA . THR B 1 110 ? 27.288 -29.098 12.714 1 92.14 110 THR B CA 1
ATOM 3627 C C . THR B 1 110 ? 28.054 -28.151 11.795 1 92.14 110 THR B C 1
ATOM 3629 O O . THR B 1 110 ? 27.61 -27.029 11.541 1 92.14 110 THR B O 1
ATOM 3632 N N . ALA B 1 111 ? 29.114 -28.609 11.3 1 93.62 111 ALA B N 1
ATOM 3633 C CA . ALA B 1 111 ? 29.933 -27.8 10.4 1 93.62 111 ALA B CA 1
ATOM 3634 C C . ALA B 1 111 ? 29.203 -27.529 9.088 1 93.62 111 ALA B C 1
ATOM 3636 O O . ALA B 1 111 ? 29.268 -26.421 8.551 1 93.62 111 ALA B O 1
ATOM 3637 N N . GLU B 1 112 ? 28.535 -28.528 8.657 1 93.4 112 GLU B N 1
ATOM 3638 C CA . GLU B 1 112 ? 27.789 -28.389 7.409 1 93.4 112 GLU B CA 1
ATOM 3639 C C . GLU B 1 112 ? 26.604 -27.443 7.577 1 93.4 112 GLU B C 1
ATOM 3641 O O . GLU B 1 112 ? 26.293 -26.663 6.674 1 93.4 112 GLU B O 1
ATOM 3646 N N . ILE B 1 113 ? 25.964 -27.544 8.682 1 94.7 113 ILE B N 1
ATOM 3647 C CA . ILE B 1 113 ? 24.833 -26.669 8.97 1 94.7 113 ILE B CA 1
ATOM 3648 C C . ILE B 1 113 ? 25.3 -25.216 9.004 1 94.7 113 ILE B C 1
ATOM 3650 O O . ILE B 1 113 ? 24.66 -24.337 8.421 1 94.7 113 ILE B O 1
ATOM 3654 N N . ARG B 1 114 ? 26.411 -24.994 9.624 1 93.64 114 ARG B N 1
ATOM 3655 C CA . ARG B 1 114 ? 26.961 -23.645 9.717 1 93.64 114 ARG B CA 1
ATOM 3656 C C . ARG B 1 114 ? 27.366 -23.123 8.343 1 93.64 114 ARG B C 1
ATOM 3658 O O . ARG B 1 114 ? 27.113 -21.962 8.014 1 93.64 114 ARG B O 1
ATOM 3665 N N . ARG B 1 115 ? 27.978 -23.957 7.641 1 94.27 115 ARG B N 1
ATOM 3666 C CA . ARG B 1 115 ? 28.386 -23.575 6.293 1 94.27 115 ARG B CA 1
ATOM 3667 C C . ARG B 1 115 ? 27.179 -23.185 5.446 1 94.27 115 ARG B C 1
ATOM 3669 O O . ARG B 1 115 ? 27.193 -22.151 4.775 1 94.27 115 ARG B O 1
ATOM 3676 N N . ARG B 1 116 ? 26.199 -24.029 5.516 1 93.97 116 ARG B N 1
ATOM 3677 C CA . ARG B 1 116 ? 24.984 -23.77 4.75 1 93.97 116 ARG B CA 1
ATOM 3678 C C . ARG B 1 116 ? 24.328 -22.465 5.189 1 93.97 116 ARG B C 1
ATOM 3680 O O . ARG B 1 116 ? 23.864 -21.686 4.354 1 93.97 116 ARG B O 1
ATOM 3687 N N . ALA B 1 117 ? 24.256 -22.233 6.44 1 94.68 117 ALA B N 1
ATOM 3688 C CA . ALA B 1 117 ? 23.675 -21.009 6.984 1 94.68 117 ALA B CA 1
ATOM 3689 C C . ALA B 1 117 ? 24.42 -19.776 6.479 1 94.68 117 ALA B C 1
ATOM 3691 O O . ALA B 1 117 ? 23.8 -18.787 6.083 1 94.68 117 ALA B O 1
ATOM 3692 N N . LEU B 1 118 ? 25.722 -19.854 6.44 1 94.55 118 LEU B N 1
ATOM 3693 C CA . LEU B 1 118 ? 26.54 -18.728 6.001 1 94.55 118 LEU B CA 1
ATOM 3694 C C . LEU B 1 118 ? 26.373 -18.485 4.505 1 94.55 118 LEU B C 1
ATOM 3696 O O . LEU B 1 118 ? 26.325 -17.336 4.06 1 94.55 118 LEU B O 1
ATOM 3700 N N . GLU B 1 119 ? 26.271 -19.557 3.785 1 93.94 119 GLU B N 1
ATOM 3701 C CA . GLU B 1 119 ? 26.037 -19.448 2.348 1 93.94 119 GLU B CA 1
ATOM 3702 C C . GLU B 1 119 ? 24.716 -18.744 2.055 1 93.94 119 GLU B C 1
ATOM 3704 O O . GLU B 1 119 ? 24.649 -17.876 1.182 1 93.94 119 GLU B O 1
ATOM 3709 N N . LEU B 1 120 ? 23.747 -19.113 2.764 1 93.4 120 LEU B N 1
ATOM 3710 C CA . LEU B 1 120 ? 22.425 -18.533 2.558 1 93.4 120 LEU B CA 1
ATOM 3711 C C . LEU B 1 120 ? 22.395 -17.075 3.004 1 93.4 120 LEU B C 1
ATOM 3713 O O . LEU B 1 120 ? 21.728 -16.245 2.383 1 93.4 120 LEU B O 1
ATOM 3717 N N . LEU B 1 121 ? 23.103 -16.788 4.055 1 94.44 121 LEU B N 1
ATOM 3718 C CA . LEU B 1 121 ? 23.207 -15.405 4.508 1 94.44 121 LEU B CA 1
ATOM 3719 C C . LEU B 1 121 ? 23.829 -14.525 3.429 1 94.44 121 LEU B C 1
ATOM 3721 O O . LEU B 1 121 ? 23.401 -13.386 3.228 1 94.44 121 LEU B O 1
ATOM 3725 N N . ASP B 1 122 ? 24.762 -15.09 2.806 1 92.89 122 ASP B N 1
ATOM 3726 C CA . ASP B 1 122 ? 25.397 -14.376 1.703 1 92.89 122 ASP B CA 1
ATOM 3727 C C . ASP B 1 122 ? 24.427 -14.19 0.538 1 92.89 122 ASP B C 1
ATOM 3729 O O . ASP B 1 122 ? 24.352 -13.108 -0.048 1 92.89 122 ASP B O 1
ATOM 3733 N N . LEU B 1 123 ? 23.731 -15.194 0.292 1 89.12 123 LEU B N 1
ATOM 3734 C CA . LEU B 1 123 ? 22.764 -15.167 -0.8 1 89.12 123 LEU B CA 1
ATOM 3735 C C . LEU B 1 123 ? 21.712 -14.088 -0.567 1 89.12 123 LEU B C 1
ATOM 3737 O O . LEU B 1 123 ? 21.309 -13.396 -1.504 1 89.12 123 LEU B O 1
ATOM 3741 N N . VAL B 1 124 ? 21.297 -13.917 0.717 1 88.98 124 VAL B N 1
ATOM 3742 C CA . VAL B 1 124 ? 20.245 -12.951 1.015 1 88.98 124 VAL B CA 1
ATOM 3743 C C . VAL B 1 124 ? 20.867 -11.61 1.396 1 88.98 124 VAL B C 1
ATOM 3745 O O . VAL B 1 124 ? 20.194 -10.744 1.961 1 88.98 124 VAL B O 1
ATOM 3748 N N . GLN B 1 125 ? 22.157 -11.432 1.289 1 89.1 125 GLN B N 1
ATOM 3749 C CA . GLN B 1 125 ? 22.903 -10.187 1.439 1 89.1 125 GLN B CA 1
ATOM 3750 C C . GLN B 1 125 ? 22.885 -9.706 2.887 1 89.1 125 GLN B C 1
ATOM 3752 O O . GLN B 1 125 ? 22.623 -8.532 3.154 1 89.1 125 GLN B O 1
ATOM 3757 N N . LEU B 1 126 ? 23.094 -10.603 3.787 1 91.88 126 LEU B N 1
ATOM 3758 C CA . LEU B 1 126 ? 23.148 -10.273 5.207 1 91.88 126 LEU B CA 1
ATOM 3759 C C . LEU B 1 126 ? 24.435 -10.794 5.838 1 91.88 126 LEU B C 1
ATOM 3761 O O . LEU B 1 126 ? 24.465 -11.104 7.031 1 91.88 126 LEU B O 1
ATOM 3765 N N . SER B 1 127 ? 25.442 -10.898 4.97 1 92.55 127 SER B N 1
ATOM 3766 C CA . SER B 1 127 ? 26.732 -11.357 5.474 1 92.55 127 SER B CA 1
ATOM 3767 C C . SER B 1 127 ? 27.203 -10.502 6.646 1 92.55 127 SER B C 1
ATOM 3769 O O . SER B 1 127 ? 27.066 -9.277 6.622 1 92.55 127 SER B O 1
ATOM 3771 N N . GLY B 1 128 ? 27.678 -11.129 7.708 1 90.93 128 GLY B N 1
ATOM 3772 C CA . GLY B 1 128 ? 28.199 -10.405 8.856 1 90.93 128 GLY B CA 1
ATOM 3773 C C . GLY B 1 128 ? 27.198 -10.284 9.99 1 90.93 128 GLY B C 1
ATOM 3774 O O . GLY B 1 128 ? 27.546 -9.843 11.087 1 90.93 128 GLY B O 1
ATOM 3775 N N . LEU B 1 129 ? 26.03 -10.698 9.816 1 93.38 129 LEU B N 1
ATOM 3776 C CA . LEU B 1 129 ? 25.002 -10.534 10.838 1 93.38 129 LEU B CA 1
ATOM 3777 C C . LEU B 1 129 ? 24.665 -11.871 11.489 1 93.38 129 LEU B C 1
ATOM 3779 O O . LEU B 1 129 ? 23.643 -11.995 12.168 1 93.38 129 LEU B O 1
ATOM 3783 N N . GLU B 1 130 ? 25.511 -12.844 11.282 1 94.56 130 GLU B N 1
ATOM 3784 C CA . GLU B 1 130 ? 25.24 -14.224 11.676 1 94.56 130 GLU B CA 1
ATOM 3785 C C . GLU B 1 130 ? 24.991 -14.331 13.178 1 94.56 130 GLU B C 1
ATOM 3787 O O . GLU B 1 130 ? 24.183 -15.15 13.622 1 94.56 130 GLU B O 1
ATOM 3792 N N . LYS B 1 131 ? 25.636 -13.494 13.914 1 94.92 131 LYS B N 1
ATOM 3793 C CA . LYS B 1 131 ? 25.596 -13.631 15.367 1 94.92 131 LYS B CA 1
ATOM 3794 C C . LYS B 1 131 ? 24.53 -12.725 15.976 1 94.92 131 LYS B C 1
ATOM 3796 O O . LYS B 1 131 ? 24.292 -12.762 17.185 1 94.92 131 LYS B O 1
ATOM 3801 N N . ARG B 1 132 ? 23.856 -12.011 15.182 1 94.7 132 ARG B N 1
ATOM 3802 C CA . ARG B 1 132 ? 22.823 -11.107 15.677 1 94.7 132 ARG B CA 1
ATOM 3803 C C . ARG B 1 132 ? 21.537 -11.865 15.989 1 94.7 132 ARG B C 1
ATOM 3805 O O . ARG B 1 132 ? 21.341 -12.987 15.517 1 94.7 132 ARG B O 1
ATOM 3812 N N . TYR B 1 133 ? 20.78 -11.253 16.817 1 94.87 133 TYR B N 1
ATOM 3813 C CA . TYR B 1 133 ? 19.452 -11.771 17.131 1 94.87 133 TYR B CA 1
ATOM 3814 C C . TYR B 1 133 ? 18.376 -11.014 16.362 1 94.87 133 TYR B C 1
ATOM 3816 O O . TYR B 1 133 ? 18.591 -9.875 15.94 1 94.87 133 TYR B O 1
ATOM 3824 N N . PRO B 1 134 ? 17.182 -11.617 16.158 1 92.08 134 PRO B N 1
ATOM 3825 C CA . PRO B 1 134 ? 16.114 -11.003 15.366 1 92.08 134 PRO B CA 1
ATOM 3826 C C . PRO B 1 134 ? 15.755 -9.599 15.848 1 92.08 134 PRO B C 1
ATOM 3828 O O . PRO B 1 134 ? 15.461 -8.72 15.034 1 92.08 134 PRO B O 1
ATOM 3831 N N . ALA B 1 135 ? 15.839 -9.347 17.048 1 87.92 135 ALA B N 1
ATOM 3832 C CA . ALA B 1 135 ? 15.48 -8.047 17.609 1 87.92 135 ALA B CA 1
ATOM 3833 C C . ALA B 1 135 ? 16.447 -6.963 17.143 1 87.92 135 ALA B C 1
ATOM 3835 O O . ALA B 1 135 ? 16.138 -5.771 17.221 1 87.92 135 ALA B O 1
ATOM 3836 N N . GLN B 1 136 ? 17.573 -7.323 16.701 1 88.89 136 GLN B N 1
ATOM 3837 C CA . GLN B 1 136 ? 18.619 -6.392 16.291 1 88.89 136 GLN B CA 1
ATOM 3838 C C . GLN B 1 136 ? 18.572 -6.14 14.786 1 88.89 136 GLN B C 1
ATOM 3840 O O . GLN B 1 136 ? 19.45 -5.473 14.236 1 88.89 136 GLN B O 1
ATOM 3845 N N . LEU B 1 137 ? 17.594 -6.734 14.186 1 88.63 137 LEU B N 1
ATOM 3846 C CA . LEU B 1 137 ? 17.489 -6.642 12.733 1 88.63 137 LEU B CA 1
ATOM 3847 C C . LEU B 1 137 ? 16.353 -5.708 12.329 1 88.63 137 LEU B C 1
ATOM 3849 O O . LEU B 1 137 ? 15.381 -5.549 13.07 1 88.63 137 LEU B O 1
ATOM 3853 N N . SER B 1 138 ? 16.515 -5.064 11.172 1 82.18 138 SER B N 1
ATOM 3854 C CA . SER B 1 138 ? 15.413 -4.321 10.57 1 82.18 138 SER B CA 1
ATOM 3855 C C . SER B 1 138 ? 14.343 -5.262 10.026 1 82.18 138 SER B C 1
ATOM 3857 O O . SER B 1 138 ? 14.563 -6.471 9.931 1 82.18 138 SER B O 1
ATOM 3859 N N . GLY B 1 139 ? 13.159 -4.76 9.764 1 80.85 139 GLY B N 1
ATOM 3860 C CA . GLY B 1 139 ? 12.081 -5.549 9.19 1 80.85 139 GLY B CA 1
ATOM 3861 C C . GLY B 1 139 ? 12.489 -6.291 7.931 1 80.85 139 GLY B C 1
ATOM 3862 O O . GLY B 1 139 ? 12.22 -7.486 7.794 1 80.85 139 GLY B O 1
ATOM 3863 N N . GLY B 1 140 ? 13.145 -5.539 7.055 1 84.88 140 GLY B N 1
ATOM 3864 C CA . GLY B 1 140 ? 13.614 -6.155 5.824 1 84.88 140 GLY B CA 1
ATOM 3865 C C . GLY B 1 140 ? 14.635 -7.253 6.057 1 84.88 140 GLY B C 1
ATOM 3866 O O . GLY B 1 140 ? 14.624 -8.274 5.366 1 84.88 140 GLY B O 1
ATOM 3867 N N . GLN B 1 141 ? 15.478 -7.018 7.021 1 88.95 141 GLN B N 1
ATOM 3868 C CA . GLN B 1 141 ? 16.478 -8.023 7.362 1 88.95 141 GLN B CA 1
ATOM 3869 C C . GLN B 1 141 ? 15.824 -9.276 7.938 1 88.95 141 GLN B C 1
ATOM 3871 O O . GLN B 1 141 ? 16.21 -10.396 7.597 1 88.95 141 GLN B O 1
ATOM 3876 N N . ARG B 1 142 ? 14.852 -9.086 8.74 1 91.44 142 ARG B N 1
ATOM 3877 C CA . ARG B 1 142 ? 14.141 -10.226 9.309 1 91.44 142 ARG B CA 1
ATOM 3878 C C . ARG B 1 142 ? 13.486 -11.064 8.217 1 91.44 142 ARG B C 1
ATOM 3880 O O . ARG B 1 142 ? 13.506 -12.295 8.275 1 91.44 142 ARG B O 1
ATOM 3887 N N . GLN B 1 143 ? 12.929 -10.377 7.266 1 89.34 143 GLN B N 1
ATOM 3888 C CA . GLN B 1 143 ? 12.3 -11.083 6.155 1 89.34 143 GLN B CA 1
ATOM 3889 C C . GLN B 1 143 ? 13.316 -11.928 5.393 1 89.34 143 GLN B C 1
ATOM 3891 O O . GLN B 1 143 ? 13.032 -13.07 5.026 1 89.34 143 GLN B O 1
ATOM 3896 N N . ARG B 1 144 ? 14.426 -11.316 5.174 1 90.66 144 ARG B N 1
ATOM 3897 C CA . ARG B 1 144 ? 15.473 -12.026 4.446 1 90.66 144 ARG B CA 1
ATOM 3898 C C . ARG B 1 144 ? 15.962 -13.237 5.233 1 90.66 144 ARG B C 1
ATOM 3900 O O . ARG B 1 144 ? 16.207 -14.3 4.658 1 90.66 144 ARG B O 1
ATOM 3907 N N . VAL B 1 145 ? 16.034 -13.102 6.518 1 93.78 145 VAL B N 1
ATOM 3908 C CA . VAL B 1 145 ? 16.429 -14.22 7.368 1 93.78 145 VAL B CA 1
ATOM 3909 C C . VAL B 1 145 ? 15.372 -15.321 7.297 1 93.78 145 VAL B C 1
ATOM 3911 O O . VAL B 1 145 ? 15.706 -16.504 7.201 1 93.78 145 VAL B O 1
ATOM 3914 N N . ALA B 1 146 ? 14.144 -14.898 7.335 1 93.39 146 ALA B N 1
ATOM 3915 C CA . ALA B 1 146 ? 13.05 -15.863 7.264 1 93.39 146 ALA B CA 1
ATOM 3916 C C . ALA B 1 146 ? 13.09 -16.643 5.953 1 93.39 146 ALA B C 1
ATOM 3918 O O . ALA B 1 146 ? 12.861 -17.854 5.936 1 93.39 146 ALA B O 1
ATOM 3919 N N . LEU B 1 147 ? 13.361 -15.972 4.91 1 92.05 147 LEU B N 1
ATOM 3920 C CA . LEU B 1 147 ? 13.467 -16.624 3.609 1 92.05 147 LEU B CA 1
ATOM 3921 C C . LEU B 1 147 ? 14.641 -17.598 3.583 1 92.05 147 LEU B C 1
ATOM 3923 O O . LEU B 1 147 ? 14.509 -18.723 3.098 1 92.05 147 LEU B O 1
ATOM 3927 N N . ALA B 1 148 ? 15.77 -17.149 4.098 1 93.41 148 ALA B N 1
ATOM 3928 C CA . ALA B 1 148 ? 16.944 -18.015 4.164 1 93.41 148 ALA B CA 1
ATOM 3929 C C . ALA B 1 148 ? 16.645 -19.283 4.959 1 93.41 148 ALA B C 1
ATOM 3931 O O . ALA B 1 148 ? 17.039 -20.381 4.558 1 93.41 148 ALA B O 1
ATOM 3932 N N . ARG B 1 149 ? 15.989 -19.089 5.995 1 94.56 149 ARG B N 1
ATOM 3933 C CA . ARG B 1 149 ? 15.618 -20.235 6.817 1 94.56 149 ARG B CA 1
ATOM 3934 C C . ARG B 1 149 ? 14.754 -21.216 6.032 1 94.56 149 ARG B C 1
ATOM 3936 O O . ARG B 1 149 ? 14.98 -22.427 6.08 1 94.56 149 ARG B O 1
ATOM 3943 N N . ALA B 1 150 ? 13.82 -20.665 5.353 1 92.16 150 ALA B N 1
ATOM 3944 C CA . ALA B 1 150 ? 12.92 -21.502 4.564 1 92.16 150 ALA B CA 1
ATOM 3945 C C . ALA B 1 150 ? 13.679 -22.235 3.461 1 92.16 150 ALA B C 1
ATOM 3947 O O . ALA B 1 150 ? 13.332 -23.364 3.105 1 92.16 150 ALA B O 1
ATOM 3948 N N . MET B 1 151 ? 14.748 -21.68 2.961 1 93.04 151 MET B N 1
ATOM 3949 C CA . MET B 1 151 ? 15.503 -22.246 1.847 1 93.04 151 MET B CA 1
ATOM 3950 C C . MET B 1 151 ? 16.534 -23.254 2.343 1 93.04 151 MET B C 1
ATOM 3952 O O . MET B 1 151 ? 17.038 -24.067 1.566 1 93.04 151 MET B O 1
ATOM 3956 N N . ALA B 1 152 ? 16.851 -23.142 3.565 1 92.22 152 ALA B N 1
ATOM 3957 C CA . ALA B 1 152 ? 17.933 -23.946 4.127 1 92.22 152 ALA B CA 1
ATOM 3958 C C . ALA B 1 152 ? 17.657 -25.437 3.948 1 92.22 152 ALA B C 1
ATOM 3960 O O . ALA B 1 152 ? 18.581 -26.222 3.721 1 92.22 152 ALA B O 1
ATOM 3961 N N . ILE B 1 153 ? 16.465 -25.804 3.991 1 88.95 153 ILE B N 1
ATOM 3962 C CA . ILE B 1 153 ? 16.121 -27.221 3.939 1 88.95 153 ILE B CA 1
ATOM 3963 C C . ILE B 1 153 ? 15.973 -27.662 2.484 1 88.95 153 ILE B C 1
ATOM 3965 O O . ILE B 1 153 ? 15.544 -28.785 2.21 1 88.95 153 ILE B O 1
ATOM 3969 N N . GLU B 1 154 ? 16.218 -26.708 1.565 1 87.69 154 GLU B N 1
ATOM 3970 C CA . GLU B 1 154 ? 16.132 -27.001 0.137 1 87.69 154 GLU B CA 1
ATOM 3971 C C . GLU B 1 154 ? 14.74 -27.5 -0.24 1 87.69 154 GLU B C 1
ATOM 3973 O O . GLU B 1 154 ? 14.594 -28.599 -0.778 1 87.69 154 GLU B O 1
ATOM 3978 N N . PRO B 1 155 ? 13.83 -26.72 -0.048 1 90.88 155 PRO B N 1
ATOM 3979 C CA . PRO B 1 155 ? 12.433 -27.108 -0.255 1 90.88 155 PRO B CA 1
ATOM 3980 C C . PRO B 1 155 ? 12.088 -27.308 -1.73 1 90.88 155 PRO B C 1
ATOM 3982 O O . PRO B 1 155 ? 12.765 -26.763 -2.605 1 90.88 155 PRO B O 1
ATOM 3985 N N . ARG B 1 156 ? 11.032 -28.111 -1.932 1 90.08 156 ARG B N 1
ATOM 3986 C CA . ARG B 1 156 ? 10.502 -28.291 -3.28 1 90.08 156 ARG B CA 1
ATOM 3987 C C . ARG B 1 156 ? 9.723 -27.06 -3.73 1 90.08 156 ARG B C 1
ATOM 3989 O O . ARG B 1 156 ? 9.728 -26.714 -4.914 1 90.08 156 ARG B O 1
ATOM 3996 N N . VAL B 1 157 ? 9.104 -26.524 -2.74 1 94.02 157 VAL B N 1
ATOM 3997 C CA . VAL B 1 157 ? 8.258 -25.364 -2.997 1 94.02 157 VAL B CA 1
ATOM 3998 C C . VAL B 1 157 ? 8.401 -24.357 -1.858 1 94.02 157 VAL B C 1
ATOM 4000 O O . VAL B 1 157 ? 8.495 -24.741 -0.69 1 94.02 157 VAL B O 1
ATOM 4003 N N . LEU B 1 158 ? 8.474 -23.105 -2.234 1 95.18 158 LEU B N 1
ATOM 4004 C CA . LEU B 1 158 ? 8.506 -22.018 -1.261 1 95.18 158 LEU B CA 1
ATOM 4005 C C . LEU B 1 158 ? 7.147 -21.332 -1.168 1 95.18 158 LEU B C 1
ATOM 4007 O O . LEU B 1 158 ? 6.568 -20.951 -2.188 1 95.18 158 LEU B O 1
ATOM 4011 N N . LEU B 1 159 ? 6.622 -21.252 0.032 1 96.53 159 LEU B N 1
ATOM 4012 C CA . LEU B 1 159 ? 5.338 -20.613 0.297 1 96.53 159 LEU B CA 1
ATOM 4013 C C . LEU B 1 159 ? 5.515 -19.388 1.188 1 96.53 159 LEU B C 1
ATOM 4015 O O . LEU B 1 159 ? 6.071 -19.487 2.284 1 96.53 159 LEU B O 1
ATOM 4019 N N . LEU B 1 160 ? 5.051 -18.237 0.698 1 95.63 160 LEU B N 1
ATOM 4020 C CA . LEU B 1 160 ? 5.219 -16.982 1.421 1 95.63 160 LEU B CA 1
ATOM 4021 C C . LEU B 1 160 ? 3.867 -16.347 1.728 1 95.63 160 LEU B C 1
ATOM 4023 O O . LEU B 1 160 ? 3.103 -16.029 0.814 1 95.63 160 LEU B O 1
ATOM 4027 N N . ASP B 1 161 ? 3.602 -16.144 2.946 1 93.52 161 ASP B N 1
ATOM 4028 C CA . ASP B 1 161 ? 2.341 -15.541 3.366 1 93.52 161 ASP B CA 1
ATOM 4029 C C . ASP B 1 161 ? 2.515 -14.054 3.667 1 93.52 161 ASP B C 1
ATOM 4031 O O . ASP B 1 161 ? 2.956 -13.684 4.757 1 93.52 161 ASP B O 1
ATOM 4035 N N . GLU B 1 162 ? 2.141 -13.197 2.743 1 89.82 162 GLU B N 1
ATOM 4036 C CA . GLU B 1 162 ? 2.224 -11.742 2.832 1 89.82 162 GLU B CA 1
ATOM 4037 C C . GLU B 1 162 ? 3.624 -11.293 3.242 1 89.82 162 GLU B C 1
ATOM 4039 O O . GLU B 1 162 ? 3.783 -10.545 4.209 1 89.82 162 GLU B O 1
ATOM 4044 N N . PRO B 1 163 ? 4.58 -11.571 2.45 1 89.16 163 PRO B N 1
ATOM 4045 C CA . PRO B 1 163 ? 5.979 -11.354 2.825 1 89.16 163 PRO B CA 1
ATOM 4046 C C . PRO B 1 163 ? 6.332 -9.875 2.958 1 89.16 163 PRO B C 1
ATOM 4048 O O . PRO B 1 163 ? 7.337 -9.53 3.586 1 89.16 163 PRO B O 1
ATOM 4051 N N . PHE B 1 164 ? 5.468 -8.972 2.479 1 86.71 164 PHE B N 1
ATOM 4052 C CA . PHE B 1 164 ? 5.841 -7.563 2.459 1 86.71 164 PHE B CA 1
ATOM 4053 C C . PHE B 1 164 ? 4.866 -6.733 3.287 1 86.71 164 PHE B C 1
ATOM 4055 O O . PHE B 1 164 ? 4.927 -5.502 3.277 1 86.71 164 PHE B O 1
ATOM 4062 N N . GLY B 1 165 ? 3.965 -7.242 3.991 1 75.58 165 GLY B N 1
ATOM 4063 C CA . GLY B 1 165 ? 2.843 -6.575 4.631 1 75.58 165 GLY B CA 1
ATOM 4064 C C . GLY B 1 165 ? 3.266 -5.608 5.721 1 75.58 165 GLY B C 1
ATOM 4065 O O . GLY B 1 165 ? 2.609 -4.589 5.943 1 75.58 165 GLY B O 1
ATOM 4066 N N . ALA B 1 166 ? 4.257 -5.786 6.445 1 69.76 166 ALA B N 1
ATOM 4067 C CA . ALA B 1 166 ? 4.585 -5.003 7.633 1 69.76 166 ALA B CA 1
ATOM 4068 C C . ALA B 1 166 ? 5.689 -3.992 7.336 1 69.76 166 ALA B C 1
ATOM 4070 O O . ALA B 1 166 ? 6.215 -3.352 8.25 1 69.76 166 ALA B O 1
ATOM 4071 N N . LEU B 1 167 ? 5.974 -3.811 6.044 1 74.26 167 LEU B N 1
ATOM 4072 C CA . LEU B 1 167 ? 7.151 -3.026 5.689 1 74.26 167 LEU B CA 1
ATOM 4073 C C . LEU B 1 167 ? 6.75 -1.724 5.003 1 74.26 167 LEU B C 1
ATOM 4075 O O . LEU B 1 167 ? 5.636 -1.607 4.488 1 74.26 167 LEU B O 1
ATOM 4079 N N . ASP B 1 168 ? 7.565 -0.705 5.058 1 75.96 168 ASP B N 1
ATOM 4080 C CA . ASP B 1 168 ? 7.315 0.56 4.375 1 75.96 168 ASP B CA 1
ATOM 4081 C C . ASP B 1 168 ? 7.545 0.428 2.872 1 75.96 168 ASP B C 1
ATOM 4083 O O . ASP B 1 168 ? 8.075 -0.583 2.406 1 75.96 168 ASP B O 1
ATOM 4087 N N . ALA B 1 169 ? 7.154 1.44 2.158 1 75 169 ALA B N 1
ATOM 4088 C CA . ALA B 1 169 ? 7.097 1.4 0.699 1 75 169 ALA B CA 1
ATOM 4089 C C . ALA B 1 169 ? 8.483 1.177 0.102 1 75 169 ALA B C 1
ATOM 4091 O O . ALA B 1 169 ? 8.645 0.386 -0.83 1 75 169 ALA B O 1
ATOM 4092 N N . GLN B 1 170 ? 9.441 1.807 0.638 1 76.55 170 GLN B N 1
ATOM 4093 C CA . GLN B 1 170 ? 10.78 1.715 0.067 1 76.55 170 GLN B CA 1
ATOM 4094 C C . GLN B 1 170 ? 11.385 0.334 0.3 1 76.55 170 GLN B C 1
ATOM 4096 O O . GLN B 1 170 ? 11.941 -0.27 -0.62 1 76.55 170 GLN B O 1
ATOM 4101 N N . VAL B 1 171 ? 11.282 -0.111 1.496 1 79.35 171 VAL B N 1
ATOM 4102 C CA . VAL B 1 171 ? 11.808 -1.43 1.835 1 79.35 171 VAL B CA 1
ATOM 4103 C C . VAL B 1 171 ? 11.073 -2.501 1.032 1 79.35 171 VAL B C 1
ATOM 4105 O O . VAL B 1 171 ? 11.691 -3.445 0.534 1 79.35 171 VAL B O 1
ATOM 4108 N N . ARG B 1 172 ? 9.791 -2.267 0.861 1 84.74 172 ARG B N 1
ATOM 4109 C CA . ARG B 1 172 ? 8.996 -3.208 0.078 1 84.74 172 ARG B CA 1
ATOM 4110 C C . ARG B 1 172 ? 9.526 -3.317 -1.348 1 84.74 172 ARG B C 1
ATOM 4112 O O . ARG B 1 172 ? 9.693 -4.421 -1.87 1 84.74 172 ARG B O 1
ATOM 4119 N N . LYS B 1 173 ? 9.74 -2.184 -1.905 1 82.9 173 LYS B N 1
ATOM 4120 C CA . LYS B 1 173 ? 10.231 -2.156 -3.28 1 82.9 173 LYS B CA 1
ATOM 4121 C C . LYS B 1 173 ? 11.561 -2.893 -3.404 1 82.9 173 LYS B C 1
ATOM 4123 O O . LYS B 1 173 ? 11.75 -3.693 -4.323 1 82.9 173 LYS B O 1
ATOM 4128 N N . GLU B 1 174 ? 12.398 -2.647 -2.497 1 82.59 174 GLU B N 1
ATOM 4129 C CA . GLU B 1 174 ? 13.711 -3.285 -2.509 1 82.59 174 GLU B CA 1
ATOM 4130 C C . GLU B 1 174 ? 13.59 -4.797 -2.341 1 82.59 174 GLU B C 1
ATOM 4132 O O . GLU B 1 174 ? 14.268 -5.56 -3.033 1 82.59 174 GLU B O 1
ATOM 4137 N N . LEU B 1 175 ? 12.767 -5.166 -1.471 1 87.36 175 LEU B N 1
ATOM 4138 C CA . LEU B 1 175 ? 12.624 -6.587 -1.172 1 87.36 175 LEU B CA 1
ATOM 4139 C C . LEU B 1 175 ? 11.958 -7.322 -2.331 1 87.36 175 LEU B C 1
ATOM 4141 O O . LEU B 1 175 ? 12.265 -8.487 -2.59 1 87.36 175 LEU B O 1
ATOM 4145 N N . ARG B 1 176 ? 11.029 -6.647 -2.996 1 89.34 176 ARG B N 1
ATOM 4146 C CA . ARG B 1 176 ? 10.419 -7.256 -4.174 1 89.34 176 ARG B CA 1
ATOM 4147 C C . ARG B 1 176 ? 11.468 -7.557 -5.24 1 89.34 176 ARG B C 1
ATOM 4149 O O . ARG B 1 176 ? 11.483 -8.648 -5.812 1 89.34 176 ARG B O 1
ATOM 4156 N N . ARG B 1 177 ? 12.305 -6.613 -5.433 1 85.4 177 ARG B N 1
ATOM 4157 C CA . ARG B 1 177 ? 13.39 -6.814 -6.388 1 85.4 177 ARG B CA 1
ATOM 4158 C C . ARG B 1 177 ? 14.301 -7.956 -5.95 1 85.4 177 ARG B C 1
ATOM 4160 O O . ARG B 1 177 ? 14.672 -8.807 -6.761 1 85.4 177 ARG B O 1
ATOM 4167 N N . TRP B 1 178 ? 14.563 -7.919 -4.761 1 86.87 178 TRP B N 1
ATOM 4168 C CA . TRP B 1 178 ? 15.438 -8.938 -4.19 1 86.87 178 TRP B CA 1
ATOM 4169 C C . TRP B 1 178 ? 14.82 -10.326 -4.33 1 86.87 178 TRP B C 1
ATOM 4171 O O . TRP B 1 178 ? 15.498 -11.277 -4.724 1 86.87 178 TRP B O 1
ATOM 4181 N N . LEU B 1 179 ? 13.598 -10.459 -4.025 1 91.01 179 LEU B N 1
ATOM 4182 C CA . LEU B 1 179 ? 12.926 -11.75 -4.125 1 91.01 179 LEU B CA 1
ATOM 4183 C C . LEU B 1 179 ? 12.934 -12.257 -5.564 1 91.01 179 LEU B C 1
ATOM 4185 O O . LEU B 1 179 ? 13.144 -13.447 -5.806 1 91.01 179 LEU B O 1
ATOM 4189 N N . ARG B 1 180 ? 12.672 -11.399 -6.486 1 90.67 180 ARG B N 1
ATOM 4190 C CA . ARG B 1 180 ? 12.717 -11.776 -7.895 1 90.67 180 ARG B CA 1
ATOM 4191 C C . ARG B 1 180 ? 14.107 -12.267 -8.286 1 90.67 180 ARG B C 1
ATOM 4193 O O . ARG B 1 180 ? 14.241 -13.278 -8.979 1 90.67 180 ARG B O 1
ATOM 4200 N N . GLU B 1 181 ? 15.088 -11.563 -7.824 1 87.93 181 GLU B N 1
ATOM 4201 C CA . GLU B 1 181 ? 16.465 -11.947 -8.121 1 87.93 181 GLU B CA 1
ATOM 4202 C C . GLU B 1 181 ? 16.789 -13.324 -7.547 1 87.93 181 GLU B C 1
ATOM 4204 O O . GLU B 1 181 ? 17.403 -14.154 -8.221 1 87.93 181 GLU B O 1
ATOM 4209 N N . ILE B 1 182 ? 16.397 -13.498 -6.365 1 89.01 182 ILE B N 1
ATOM 4210 C CA . ILE B 1 182 ? 16.66 -14.777 -5.714 1 89.01 182 ILE B CA 1
ATOM 4211 C C . ILE B 1 182 ? 15.926 -15.893 -6.453 1 89.01 182 ILE B C 1
ATOM 4213 O O . ILE B 1 182 ? 16.475 -16.978 -6.656 1 89.01 182 ILE B O 1
ATOM 4217 N N . HIS B 1 183 ? 14.718 -15.677 -6.822 1 91.41 183 HIS B N 1
ATOM 4218 C CA . HIS B 1 183 ? 13.946 -16.657 -7.577 1 91.41 183 HIS B CA 1
ATOM 4219 C C . HIS B 1 183 ? 14.632 -17.002 -8.895 1 91.41 183 HIS B C 1
ATOM 4221 O O . HIS B 1 183 ? 14.73 -18.175 -9.261 1 91.41 183 HIS B O 1
ATOM 4227 N N . ASP B 1 184 ? 15.068 -16.03 -9.559 1 89.53 184 ASP B N 1
ATOM 4228 C CA . ASP B 1 184 ? 15.718 -16.245 -10.849 1 89.53 184 ASP B CA 1
ATOM 4229 C C . ASP B 1 184 ? 17.009 -17.044 -10.686 1 89.53 184 ASP B C 1
ATOM 4231 O O . ASP B 1 184 ? 17.359 -17.85 -11.551 1 89.53 184 ASP B O 1
ATOM 4235 N N . LYS B 1 185 ? 17.643 -16.869 -9.572 1 88.28 185 LYS B N 1
ATOM 4236 C CA . LYS B 1 185 ? 18.91 -17.547 -9.314 1 88.28 185 LYS B CA 1
ATOM 4237 C C . LYS B 1 185 ? 18.681 -18.987 -8.863 1 88.28 185 LYS B C 1
ATOM 4239 O O . LYS B 1 185 ? 19.44 -19.886 -9.23 1 88.28 185 LYS B O 1
ATOM 4244 N N . THR B 1 186 ? 17.692 -19.225 -8.087 1 90.11 186 THR B N 1
ATOM 4245 C CA . THR B 1 186 ? 17.514 -20.531 -7.462 1 90.11 186 THR B CA 1
ATOM 4246 C C . THR B 1 186 ? 16.528 -21.382 -8.257 1 90.11 186 THR B C 1
ATOM 4248 O O . THR B 1 186 ? 16.584 -22.613 -8.212 1 90.11 186 THR B O 1
ATOM 4251 N N . GLY B 1 187 ? 15.526 -20.736 -8.879 1 90.59 187 GLY B N 1
ATOM 4252 C CA . GLY B 1 187 ? 14.554 -21.444 -9.698 1 90.59 187 GLY B CA 1
ATOM 4253 C C . GLY B 1 187 ? 13.52 -22.196 -8.882 1 90.59 187 GLY B C 1
ATOM 4254 O O . GLY B 1 187 ? 12.85 -23.094 -9.395 1 90.59 187 GLY B O 1
ATOM 4255 N N . HIS B 1 188 ? 13.389 -21.903 -7.66 1 92.15 188 HIS B N 1
ATOM 4256 C CA . HIS B 1 188 ? 12.416 -22.578 -6.81 1 92.15 188 HIS B CA 1
ATOM 4257 C C . HIS B 1 188 ? 10.989 -22.224 -7.216 1 92.15 188 HIS B C 1
ATOM 4259 O O . HIS B 1 188 ? 10.703 -21.074 -7.555 1 92.15 188 HIS B O 1
ATOM 4265 N N . THR B 1 189 ? 10.151 -23.276 -7.239 1 95.61 189 THR B N 1
ATOM 4266 C CA . THR B 1 189 ? 8.724 -22.992 -7.34 1 95.61 189 THR B CA 1
ATOM 4267 C C . THR B 1 189 ? 8.239 -22.216 -6.119 1 95.61 189 THR B C 1
ATOM 4269 O O . THR B 1 189 ? 8.448 -22.643 -4.982 1 95.61 189 THR B O 1
ATOM 4272 N N . THR B 1 190 ? 7.652 -21.033 -6.378 1 96.54 190 THR B N 1
ATOM 4273 C CA . THR B 1 190 ? 7.31 -20.148 -5.27 1 96.54 190 THR B CA 1
ATOM 4274 C C . THR B 1 190 ? 5.871 -19.655 -5.395 1 96.54 190 THR B C 1
ATOM 4276 O O . THR B 1 190 ? 5.436 -19.262 -6.48 1 96.54 190 THR B O 1
ATOM 4279 N N . VAL B 1 191 ? 5.143 -19.743 -4.29 1 97.41 191 VAL B N 1
ATOM 4280 C CA . VAL B 1 191 ? 3.794 -19.195 -4.185 1 97.41 191 VAL B CA 1
ATOM 4281 C C . VAL B 1 191 ? 3.751 -18.133 -3.089 1 97.41 191 VAL B C 1
ATOM 4283 O O . VAL B 1 191 ? 4.191 -18.375 -1.963 1 97.41 191 VAL B O 1
ATOM 4286 N N . PHE B 1 192 ? 3.288 -16.962 -3.454 1 95.94 192 PHE B N 1
ATOM 4287 C CA . PHE B 1 192 ? 3.148 -15.993 -2.373 1 95.94 192 PHE B CA 1
ATOM 4288 C C . PHE B 1 192 ? 1.763 -15.357 -2.393 1 95.94 192 PHE B C 1
ATOM 4290 O O . PHE B 1 192 ? 1.154 -15.216 -3.455 1 95.94 192 PHE B O 1
ATOM 4297 N N . VAL B 1 193 ? 1.314 -15.08 -1.223 1 95.55 193 VAL B N 1
ATOM 4298 C CA . VAL B 1 193 ? 0.008 -14.469 -1.001 1 95.55 193 VAL B CA 1
ATOM 4299 C C . VAL B 1 193 ? 0.172 -12.969 -0.763 1 95.55 193 VAL B C 1
ATOM 4301 O O . VAL B 1 193 ? 1.088 -12.544 -0.055 1 95.55 193 VAL B O 1
ATOM 4304 N N . THR B 1 194 ? -0.725 -12.237 -1.373 1 92.08 194 THR B N 1
ATOM 4305 C CA . THR B 1 194 ? -0.711 -10.798 -1.132 1 92.08 194 THR B CA 1
ATOM 4306 C C . THR B 1 194 ? -2.08 -10.188 -1.422 1 92.08 194 THR B C 1
ATOM 4308 O O . THR B 1 194 ? -2.866 -10.749 -2.188 1 92.08 194 THR B O 1
ATOM 4311 N N . HIS B 1 195 ? -2.317 -9.145 -0.804 1 87.8 195 HIS B N 1
ATOM 4312 C CA . HIS B 1 195 ? -3.486 -8.346 -1.153 1 87.8 195 HIS B CA 1
ATOM 4313 C C . HIS B 1 195 ? -3.09 -7.106 -1.947 1 87.8 195 HIS B C 1
ATOM 4315 O O . HIS B 1 195 ? -3.952 -6.323 -2.353 1 87.8 195 HIS B O 1
ATOM 4321 N N . ASP B 1 196 ? -1.824 -6.966 -2.202 1 88.16 196 ASP B N 1
ATOM 4322 C CA . ASP B 1 196 ? -1.302 -5.802 -2.911 1 88.16 196 ASP B CA 1
ATOM 4323 C C . ASP B 1 196 ? -1.142 -6.093 -4.401 1 88.16 196 ASP B C 1
ATOM 4325 O O . ASP B 1 196 ? -0.316 -6.921 -4.792 1 88.16 196 ASP B O 1
ATOM 4329 N N . GLN B 1 197 ? -1.822 -5.354 -5.191 1 91.02 197 GLN B N 1
ATOM 4330 C CA . GLN B 1 197 ? -1.838 -5.614 -6.626 1 91.02 197 GLN B CA 1
ATOM 4331 C C . GLN B 1 197 ? -0.476 -5.327 -7.253 1 91.02 197 GLN B C 1
ATOM 4333 O O . GLN B 1 197 ? -0.036 -6.047 -8.151 1 91.02 197 GLN B O 1
ATOM 4338 N N . ASP B 1 198 ? 0.174 -4.287 -6.754 1 88.3 198 ASP B N 1
ATOM 4339 C CA . ASP B 1 198 ? 1.465 -3.924 -7.331 1 88.3 198 ASP B CA 1
ATOM 4340 C C . ASP B 1 198 ? 2.491 -5.036 -7.123 1 88.3 198 ASP B C 1
ATOM 4342 O O . ASP B 1 198 ? 3.264 -5.351 -8.03 1 88.3 198 ASP B O 1
ATOM 4346 N N . GLU B 1 199 ? 2.43 -5.59 -5.99 1 91.25 199 GLU B N 1
ATOM 4347 C CA . GLU B 1 199 ? 3.332 -6.696 -5.679 1 91.25 199 GLU B CA 1
ATOM 4348 C C . GLU B 1 199 ? 3.113 -7.87 -6.628 1 91.25 199 GLU B C 1
ATOM 4350 O O . GLU B 1 199 ? 4.068 -8.399 -7.201 1 91.25 199 GLU B O 1
ATOM 4355 N N . ALA B 1 200 ? 1.896 -8.204 -6.774 1 94.35 200 ALA B N 1
ATOM 4356 C CA . ALA B 1 200 ? 1.548 -9.355 -7.604 1 94.35 200 ALA B CA 1
ATOM 4357 C C . ALA B 1 200 ? 1.922 -9.111 -9.064 1 94.35 200 ALA B C 1
ATOM 4359 O O . ALA B 1 200 ? 2.538 -9.966 -9.704 1 94.35 200 ALA B O 1
ATOM 4360 N N . LEU B 1 201 ? 1.643 -7.964 -9.558 1 92.48 201 LEU B N 1
ATOM 4361 C CA . LEU B 1 201 ? 1.839 -7.66 -10.971 1 92.48 201 LEU B CA 1
ATOM 4362 C C . LEU B 1 201 ? 3.322 -7.513 -11.294 1 92.48 201 LEU B C 1
ATOM 4364 O O . LEU B 1 201 ? 3.767 -7.897 -12.378 1 92.48 201 LEU B O 1
ATOM 4368 N N . GLU B 1 202 ? 4.027 -7.005 -10.343 1 89.98 202 GLU B N 1
ATOM 4369 C CA . GLU B 1 202 ? 5.442 -6.735 -10.577 1 89.98 202 GLU B CA 1
ATOM 4370 C C . GLU B 1 202 ? 6.278 -8.003 -10.427 1 89.98 202 GLU B C 1
ATOM 4372 O O . GLU B 1 202 ? 7.251 -8.2 -11.157 1 89.98 202 GLU B O 1
ATOM 4377 N N . LEU B 1 203 ? 5.886 -8.873 -9.575 1 93.04 203 LEU B N 1
ATOM 4378 C CA . LEU B 1 203 ? 6.772 -9.957 -9.167 1 93.04 203 LEU B CA 1
ATOM 4379 C C . LEU B 1 203 ? 6.387 -11.263 -9.855 1 93.04 203 LEU B C 1
ATOM 4381 O O . LEU B 1 203 ? 7.257 -12.032 -10.268 1 93.04 203 LEU B O 1
ATOM 4385 N N . ALA B 1 204 ? 5.187 -11.517 -10.051 1 96.2 204 ALA B N 1
ATOM 4386 C CA . ALA B 1 204 ? 4.705 -12.858 -10.368 1 96.2 204 ALA B CA 1
ATOM 4387 C C . ALA B 1 204 ? 4.761 -13.121 -11.87 1 96.2 204 ALA B C 1
ATOM 4389 O O . ALA B 1 204 ? 4.586 -12.203 -12.674 1 96.2 204 ALA B O 1
ATOM 4390 N N . ASP B 1 205 ? 4.969 -14.367 -12.192 1 96.03 205 ASP B N 1
ATOM 4391 C CA . ASP B 1 205 ? 4.804 -14.826 -13.568 1 96.03 205 ASP B CA 1
ATOM 4392 C C . ASP B 1 205 ? 3.326 -14.947 -13.933 1 96.03 205 ASP B C 1
ATOM 4394 O O . ASP B 1 205 ? 2.927 -14.607 -15.049 1 96.03 205 ASP B O 1
ATOM 4398 N N . ARG B 1 206 ? 2.644 -15.435 -13.006 1 97.56 206 ARG B N 1
ATOM 4399 C CA . ARG B 1 206 ? 1.193 -15.536 -13.115 1 97.56 206 ARG B CA 1
ATOM 4400 C C . ARG B 1 206 ? 0.514 -15.095 -11.822 1 97.56 206 ARG B C 1
ATOM 4402 O O . ARG B 1 206 ? 1.094 -15.209 -10.741 1 97.56 206 ARG B O 1
ATOM 4409 N N . VAL B 1 207 ? -0.668 -14.582 -11.978 1 97.66 207 VAL B N 1
ATOM 4410 C CA . VAL B 1 207 ? -1.471 -14.094 -10.862 1 97.66 207 VAL B CA 1
ATOM 4411 C C . VAL B 1 207 ? -2.789 -14.863 -10.798 1 97.66 207 VAL B C 1
ATOM 4413 O O . VAL B 1 207 ? -3.46 -15.043 -11.816 1 97.66 207 VAL B O 1
ATOM 4416 N N . VAL B 1 208 ? -3.108 -15.364 -9.626 1 98.25 208 VAL B N 1
ATOM 4417 C CA . VAL B 1 208 ? -4.392 -15.996 -9.343 1 98.25 208 VAL B CA 1
ATOM 4418 C C . VAL B 1 208 ? -5.275 -15.038 -8.546 1 98.25 208 VAL B C 1
ATOM 4420 O O . VAL B 1 208 ? -4.994 -14.75 -7.38 1 98.25 208 VAL B O 1
ATOM 4423 N N . VAL B 1 209 ? -6.3 -14.568 -9.143 1 97.39 209 VAL B N 1
ATOM 4424 C CA . VAL B 1 209 ? -7.227 -13.666 -8.467 1 97.39 209 VAL B CA 1
ATOM 4425 C C . VAL B 1 209 ? -8.341 -14.471 -7.803 1 97.39 209 VAL B C 1
ATOM 4427 O O . VAL B 1 209 ? -9.07 -15.205 -8.474 1 97.39 209 VAL B O 1
ATOM 4430 N N . MET B 1 210 ? -8.445 -14.282 -6.543 1 96.14 210 MET B N 1
ATOM 4431 C CA . MET B 1 210 ? -9.424 -15.055 -5.784 1 96.14 210 MET B CA 1
ATOM 4432 C C . MET B 1 210 ? -10.457 -14.139 -5.137 1 96.14 210 MET B C 1
ATOM 4434 O O . MET B 1 210 ? -10.136 -13.018 -4.738 1 96.14 210 MET B O 1
ATOM 4438 N N . SER B 1 211 ? -11.651 -14.612 -5.056 1 92.87 211 SER B N 1
ATOM 4439 C CA . SER B 1 211 ? -12.75 -13.933 -4.379 1 92.87 211 SER B CA 1
ATOM 4440 C C . SER B 1 211 ? -13.728 -14.933 -3.771 1 92.87 211 SER B C 1
ATOM 4442 O O . SER B 1 211 ? -14.131 -15.894 -4.431 1 92.87 211 SER B O 1
ATOM 4444 N N . GLN B 1 212 ? -14.039 -14.763 -2.492 1 89.83 212 GLN B N 1
ATOM 4445 C CA . GLN B 1 212 ? -15.044 -15.554 -1.791 1 89.83 212 GLN B CA 1
ATOM 4446 C C . GLN B 1 212 ? -14.757 -17.048 -1.92 1 89.83 212 GLN B C 1
ATOM 4448 O O . GLN B 1 212 ? -15.656 -17.834 -2.226 1 89.83 212 GLN B O 1
ATOM 4453 N N . GLY B 1 213 ? -13.521 -17.364 -1.879 1 93.69 213 GLY B N 1
ATOM 4454 C CA . GLY B 1 213 ? -13.124 -18.762 -1.841 1 93.69 213 GLY B CA 1
ATOM 4455 C C . GLY B 1 213 ? -13.038 -19.396 -3.217 1 93.69 213 GLY B C 1
ATOM 4456 O O . GLY B 1 213 ? -12.902 -20.616 -3.336 1 93.69 213 GLY B O 1
ATOM 4457 N N . ARG B 1 214 ? -13.125 -18.57 -4.274 1 95.68 214 ARG B N 1
ATOM 4458 C CA . ARG B 1 214 ? -13.062 -19.062 -5.646 1 95.68 214 ARG B CA 1
ATOM 4459 C C . ARG B 1 214 ? -11.967 -18.351 -6.433 1 95.68 214 ARG B C 1
ATOM 4461 O O . ARG B 1 214 ? -11.586 -17.227 -6.1 1 95.68 214 ARG B O 1
ATOM 4468 N N . ILE B 1 215 ? -11.508 -19.053 -7.449 1 96.51 215 ILE B N 1
ATOM 4469 C CA . ILE B 1 215 ? -10.585 -18.425 -8.388 1 96.51 215 ILE B CA 1
ATOM 4470 C C . ILE B 1 215 ? -11.372 -17.694 -9.474 1 96.51 215 ILE B C 1
ATOM 4472 O O . ILE B 1 215 ? -12.163 -18.307 -10.195 1 96.51 215 ILE B O 1
ATOM 4476 N N . GLU B 1 216 ? -11.176 -16.424 -9.585 1 96.11 216 GLU B N 1
ATOM 4477 C CA . GLU B 1 216 ? -11.871 -15.598 -10.567 1 96.11 216 GLU B CA 1
ATOM 4478 C C . GLU B 1 216 ? -11.141 -15.601 -11.907 1 96.11 216 GLU B C 1
ATOM 4480 O O . GLU B 1 216 ? -11.773 -15.591 -12.965 1 96.11 216 GLU B O 1
ATOM 4485 N N . GLN B 1 217 ? -9.872 -15.576 -11.854 1 97.25 217 GLN B N 1
ATOM 4486 C CA . GLN B 1 217 ? -9.058 -15.528 -13.064 1 97.25 217 GLN B CA 1
ATOM 4487 C C . GLN B 1 217 ? -7.607 -15.895 -12.766 1 97.25 217 GLN B C 1
ATOM 4489 O O . GLN B 1 217 ? -7.083 -15.562 -11.701 1 97.25 217 GLN B O 1
ATOM 4494 N N . VAL B 1 218 ? -7.038 -16.615 -13.649 1 97.66 218 VAL B N 1
ATOM 4495 C CA . VAL B 1 218 ? -5.611 -16.92 -13.622 1 97.66 218 VAL B CA 1
ATOM 4496 C C . VAL B 1 218 ? -4.962 -16.475 -14.93 1 97.66 218 VAL B C 1
ATOM 4498 O O . VAL B 1 218 ? -5.48 -16.755 -16.014 1 97.66 218 VAL B O 1
ATOM 4501 N N . GLY B 1 219 ? -3.879 -15.736 -14.831 1 97.11 219 GLY B N 1
ATOM 4502 C CA . GLY B 1 219 ? -3.164 -15.301 -16.021 1 97.11 219 GLY B CA 1
ATOM 4503 C C . GLY B 1 219 ? -1.903 -14.518 -15.706 1 97.11 219 GLY B C 1
ATOM 4504 O O . GLY B 1 219 ? -1.551 -14.341 -14.538 1 97.11 219 GLY B O 1
ATOM 4505 N N . THR B 1 220 ? -1.209 -14.184 -16.743 1 96.11 220 THR B N 1
ATOM 4506 C CA . THR B 1 220 ? -0.061 -13.299 -16.58 1 96.11 220 THR B CA 1
ATOM 4507 C C . THR B 1 220 ? -0.502 -11.926 -16.082 1 96.11 220 THR B C 1
ATOM 4509 O O . THR B 1 220 ? -1.676 -11.567 -16.194 1 96.11 220 THR B O 1
ATOM 4512 N N . PRO B 1 221 ? 0.393 -11.178 -15.496 1 94.56 221 PRO B N 1
ATOM 4513 C CA . PRO B 1 221 ? 0.051 -9.817 -15.075 1 94.56 221 PRO B CA 1
ATOM 4514 C C . PRO B 1 221 ? -0.576 -8.992 -16.197 1 94.56 221 PRO B C 1
ATOM 4516 O O . PRO B 1 221 ? -1.557 -8.279 -15.969 1 94.56 221 PRO B O 1
ATOM 4519 N N . ASP B 1 222 ? -0.098 -9.14 -17.412 1 92.9 222 ASP B N 1
ATOM 4520 C CA . ASP B 1 222 ? -0.645 -8.405 -18.548 1 92.9 222 ASP B CA 1
ATOM 4521 C C . ASP B 1 222 ? -2.073 -8.85 -18.854 1 92.9 222 ASP B C 1
ATOM 4523 O O . ASP B 1 222 ? -2.951 -8.017 -19.088 1 92.9 222 ASP B O 1
ATOM 4527 N N . GLU B 1 223 ? -2.315 -10.125 -18.8 1 94.03 223 GLU B N 1
ATOM 4528 C CA . GLU B 1 223 ? -3.635 -10.67 -19.103 1 94.03 223 GLU B CA 1
ATOM 4529 C C . GLU B 1 223 ? -4.664 -10.234 -18.064 1 94.03 223 GLU B C 1
ATOM 4531 O O . GLU B 1 223 ? -5.762 -9.797 -18.415 1 94.03 223 GLU B O 1
ATOM 4536 N N . VAL B 1 224 ? -4.26 -10.326 -16.814 1 94.66 224 VAL B N 1
ATOM 4537 C CA . VAL B 1 224 ? -5.194 -10.027 -15.733 1 94.66 224 VAL B CA 1
ATOM 4538 C C . VAL B 1 224 ? -5.512 -8.534 -15.724 1 94.66 224 VAL B C 1
ATOM 4540 O O . VAL B 1 224 ? -6.638 -8.134 -15.417 1 94.66 224 VAL B O 1
ATOM 4543 N N . TYR B 1 225 ? -4.554 -7.697 -16.103 1 93.63 225 TYR B N 1
ATOM 4544 C CA . TYR B 1 225 ? -4.757 -6.253 -16.098 1 93.63 225 TYR B CA 1
ATOM 4545 C C . TYR B 1 225 ? -5.515 -5.805 -17.342 1 93.63 225 TYR B C 1
ATOM 4547 O O . TYR B 1 225 ? -6.464 -5.023 -17.25 1 93.63 225 TYR B O 1
ATOM 4555 N N . ASP B 1 226 ? -5.188 -6.337 -18.496 1 92.17 226 ASP B N 1
ATOM 4556 C CA . ASP B 1 226 ? -5.687 -5.818 -19.765 1 92.17 226 ASP B CA 1
ATOM 4557 C C . ASP B 1 226 ? -6.969 -6.533 -20.186 1 92.17 226 ASP B C 1
ATOM 4559 O O . ASP B 1 226 ? -7.779 -5.979 -20.931 1 92.17 226 ASP B O 1
ATOM 4563 N N . LYS B 1 227 ? -7.07 -7.772 -19.739 1 93.1 227 LYS B N 1
ATOM 4564 C CA . LYS B 1 227 ? -8.221 -8.569 -20.154 1 93.1 227 LYS B CA 1
ATOM 4565 C C . LYS B 1 227 ? -8.924 -9.188 -18.95 1 93.1 227 LYS B C 1
ATOM 4567 O O . LYS B 1 227 ? -9.087 -10.407 -18.878 1 93.1 227 LYS B O 1
ATOM 4572 N N . PRO B 1 228 ? -9.382 -8.291 -18.087 1 94.21 228 PRO B N 1
ATOM 4573 C CA . PRO B 1 228 ? -10.157 -8.835 -16.969 1 94.21 228 PRO B CA 1
ATOM 4574 C C . PRO B 1 228 ? -11.42 -9.562 -17.425 1 94.21 228 PRO B C 1
ATOM 4576 O O . PRO B 1 228 ? -12.144 -9.066 -18.291 1 94.21 228 PRO B O 1
ATOM 4579 N N . ASN B 1 229 ? -11.703 -10.708 -16.839 1 93.12 229 ASN B N 1
ATOM 4580 C CA . ASN B 1 229 ? -12.765 -11.556 -17.369 1 93.12 229 ASN B CA 1
ATOM 4581 C C . ASN B 1 229 ? -14.09 -11.308 -16.653 1 93.12 229 ASN B C 1
ATOM 4583 O O . ASN B 1 229 ? -15.107 -11.917 -16.991 1 93.12 229 ASN B O 1
ATOM 4587 N N . SER B 1 230 ? -14.097 -10.419 -15.634 1 93.76 230 SER B N 1
ATOM 4588 C CA . SER B 1 230 ? -15.305 -10.114 -14.874 1 93.76 230 SER B CA 1
ATOM 4589 C C . SER B 1 230 ? -15.251 -8.704 -14.294 1 93.76 230 SER B C 1
ATOM 4591 O O . SER B 1 230 ? -14.177 -8.107 -14.196 1 93.76 230 SER B O 1
ATOM 4593 N N . PRO B 1 231 ? -16.42 -8.18 -13.907 1 93.06 231 PRO B N 1
ATOM 4594 C CA . PRO B 1 231 ? -16.448 -6.88 -13.233 1 93.06 231 PRO B CA 1
ATOM 4595 C C . PRO B 1 231 ? -15.608 -6.859 -11.958 1 93.06 231 PRO B C 1
ATOM 4597 O O . PRO B 1 231 ? -14.959 -5.853 -11.659 1 93.06 231 PRO B O 1
ATOM 4600 N N . PHE B 1 232 ? -15.563 -7.967 -11.307 1 92.29 232 PHE B N 1
ATOM 4601 C CA . PHE B 1 232 ? -14.794 -8.033 -10.069 1 92.29 232 PHE B CA 1
ATOM 4602 C C . PHE B 1 232 ? -13.305 -7.869 -10.348 1 92.29 232 PHE B C 1
ATOM 4604 O O . PHE B 1 232 ? -12.635 -7.051 -9.713 1 92.29 232 PHE B O 1
ATOM 4611 N N . VAL B 1 233 ? -12.778 -8.62 -11.322 1 94.73 233 VAL B N 1
ATOM 4612 C CA . VAL B 1 233 ? -11.353 -8.57 -11.629 1 94.73 233 VAL B CA 1
ATOM 4613 C C . VAL B 1 233 ? -10.982 -7.179 -12.139 1 94.73 233 VAL B C 1
ATOM 4615 O O . VAL B 1 233 ? -9.95 -6.625 -11.755 1 94.73 233 VAL B O 1
ATOM 4618 N N . TYR B 1 234 ? -11.894 -6.601 -12.957 1 93.72 234 TYR B N 1
ATOM 4619 C CA . TYR B 1 234 ? -11.633 -5.265 -13.48 1 93.72 234 TYR B CA 1
ATOM 4620 C C . TYR B 1 234 ? -11.561 -4.242 -12.353 1 93.72 234 TYR B C 1
ATOM 4622 O O . TYR B 1 234 ? -10.691 -3.368 -12.353 1 93.72 234 TYR B O 1
ATOM 4630 N N . GLY B 1 235 ? -12.433 -4.35 -11.439 1 91.08 235 GLY B N 1
ATOM 4631 C CA . GLY B 1 235 ? -12.492 -3.399 -10.341 1 91.08 235 GLY B CA 1
ATOM 4632 C C . GLY B 1 235 ? -11.429 -3.639 -9.285 1 91.08 235 GLY B C 1
ATOM 4633 O O . GLY B 1 235 ? -10.995 -2.704 -8.61 1 91.08 235 GLY B O 1
ATOM 4634 N N . PHE B 1 236 ? -11.014 -4.876 -9.176 1 89.79 236 PHE B N 1
ATOM 4635 C CA . PHE B 1 236 ? -10.085 -5.247 -8.115 1 89.79 236 PHE B CA 1
ATOM 4636 C C . PHE B 1 236 ? -8.645 -4.987 -8.542 1 89.79 236 PHE B C 1
ATOM 4638 O O . PHE B 1 236 ? -7.809 -4.599 -7.723 1 89.79 236 PHE B O 1
ATOM 4645 N N . ILE B 1 237 ? -8.346 -5.273 -9.808 1 91.65 237 ILE B N 1
ATOM 4646 C CA . ILE B 1 237 ? -6.999 -5.076 -10.332 1 91.65 237 ILE B CA 1
ATOM 4647 C C . ILE B 1 237 ? -6.882 -3.682 -10.945 1 91.65 237 ILE B C 1
ATOM 4649 O O . ILE B 1 237 ? -7.48 -3.404 -11.987 1 91.65 237 ILE B O 1
ATOM 4653 N N . GLY B 1 238 ? -6.115 -2.848 -10.324 1 88.17 238 GLY B N 1
ATOM 4654 C CA . GLY B 1 238 ? -5.976 -1.477 -10.789 1 88.17 238 GLY B CA 1
ATOM 4655 C C . GLY B 1 238 ? -7.142 -0.591 -10.393 1 88.17 238 GLY B C 1
ATOM 4656 O O . GLY B 1 238 ? -8.172 -1.084 -9.926 1 88.17 238 GLY B O 1
ATOM 4657 N N . GLU B 1 239 ? -6.997 0.622 -10.587 1 87.97 239 GLU B N 1
ATOM 4658 C CA . GLU B 1 239 ? -8.093 1.562 -10.373 1 87.97 239 GLU B CA 1
ATOM 4659 C C . GLU B 1 239 ? -9.073 1.544 -11.543 1 87.97 239 GLU B C 1
ATOM 4661 O O . GLU B 1 239 ? -8.674 1.326 -12.69 1 87.97 239 GLU B O 1
ATOM 4666 N N . SER B 1 240 ? -10.337 1.665 -11.193 1 92.3 240 SER B N 1
ATOM 4667 C CA . SER B 1 240 ? -11.336 1.611 -12.255 1 92.3 240 SER B CA 1
ATOM 4668 C C . SER B 1 240 ? -12.471 2.596 -11.996 1 92.3 240 SER B C 1
ATOM 4670 O O . SER B 1 240 ? -12.736 2.959 -10.848 1 92.3 240 SER B O 1
ATOM 4672 N N . SER B 1 241 ? -12.971 3.12 -13.029 1 94.42 241 SER B N 1
ATOM 4673 C CA . SER B 1 241 ? -14.209 3.892 -13.038 1 94.42 241 SER B CA 1
ATOM 4674 C C . SER B 1 241 ? -15.325 3.139 -13.753 1 94.42 241 SER B C 1
ATOM 4676 O O . SER B 1 241 ? -15.076 2.435 -14.735 1 94.42 241 SER B O 1
ATOM 4678 N N . THR B 1 242 ? -16.488 3.28 -13.226 1 93.82 242 THR B N 1
ATOM 4679 C CA . THR B 1 242 ? -17.618 2.544 -13.784 1 93.82 242 THR B CA 1
ATOM 4680 C C . THR B 1 242 ? -18.815 3.468 -13.991 1 93.82 242 THR B C 1
ATOM 4682 O O . THR B 1 242 ? -19.083 4.341 -13.163 1 93.82 242 THR B O 1
ATOM 4685 N N . LEU B 1 243 ? -19.527 3.238 -15.092 1 93.85 243 LEU B N 1
ATOM 4686 C CA . LEU B 1 243 ? -20.739 3.986 -15.409 1 93.85 243 LEU B CA 1
ATOM 4687 C C . LEU B 1 243 ? -21.833 3.056 -15.924 1 93.85 243 LEU B C 1
ATOM 4689 O O . LEU B 1 243 ? -21.568 2.172 -16.741 1 93.85 243 LEU B O 1
ATOM 4693 N N . PRO B 1 244 ? -23.005 3.225 -15.397 1 93.81 244 PRO B N 1
ATOM 4694 C CA . PRO B 1 244 ? -24.124 2.526 -16.033 1 93.81 244 PRO B CA 1
ATOM 4695 C C . PRO B 1 244 ? -24.433 3.056 -17.431 1 93.81 244 PRO B C 1
ATOM 4697 O O . PRO B 1 244 ? -24.59 4.266 -17.616 1 93.81 244 PRO B O 1
ATOM 4700 N N . VAL B 1 245 ? -24.49 2.121 -18.382 1 93.8 245 VAL B N 1
ATOM 4701 C CA . VAL B 1 245 ? -24.731 2.55 -19.756 1 93.8 245 VAL B CA 1
ATOM 4702 C C . VAL B 1 245 ? -25.762 1.632 -20.41 1 93.8 245 VAL B C 1
ATOM 4704 O O . VAL B 1 245 ? -26.221 0.666 -19.796 1 93.8 245 VAL B O 1
ATOM 4707 N N . ARG B 1 246 ? -26.18 2.065 -21.538 1 94.46 246 ARG B N 1
ATOM 4708 C CA . ARG B 1 246 ? -27.053 1.269 -22.394 1 94.46 246 ARG B CA 1
ATOM 4709 C C . ARG B 1 246 ? -26.422 1.047 -23.765 1 94.46 246 ARG B C 1
ATOM 4711 O O . ARG B 1 246 ? -25.831 1.965 -24.338 1 94.46 246 ARG B O 1
ATOM 4718 N N . VAL B 1 247 ? -26.512 -0.199 -24.159 1 95.51 247 VAL B N 1
ATOM 4719 C CA . VAL B 1 247 ? -26.019 -0.532 -25.492 1 95.51 247 VAL B CA 1
ATOM 4720 C C . VAL B 1 247 ? -27.189 -0.618 -26.469 1 95.51 247 VAL B C 1
ATOM 4722 O O . VAL B 1 247 ? -28.185 -1.293 -26.197 1 95.51 247 VAL B O 1
ATOM 4725 N N . GLU B 1 248 ? -27.085 0.146 -27.545 1 93.89 248 GLU B N 1
ATOM 4726 C CA . GLU B 1 248 ? -28.083 0.125 -28.61 1 93.89 248 GLU B CA 1
ATOM 4727 C C . GLU B 1 248 ? -27.424 0.161 -29.985 1 93.89 248 GLU B C 1
ATOM 4729 O O . GLU B 1 248 ? -26.692 1.1 -30.304 1 93.89 248 GLU B O 1
ATOM 4734 N N . ASN B 1 249 ? -27.728 -0.816 -30.798 1 92.2 249 ASN B N 1
ATOM 4735 C CA . ASN B 1 249 ? -27.227 -0.893 -32.166 1 92.2 249 ASN B CA 1
ATOM 4736 C C . ASN B 1 249 ? -25.709 -0.744 -32.216 1 92.2 249 ASN B C 1
ATOM 4738 O O . ASN B 1 249 ? -25.184 0.045 -33.004 1 92.2 249 ASN B O 1
ATOM 4742 N N . GLY B 1 250 ? -25.083 -1.3 -31.19 1 92.41 250 GLY B N 1
ATOM 4743 C CA . GLY B 1 250 ? -23.629 -1.332 -31.189 1 92.41 250 GLY B CA 1
ATOM 4744 C C . GLY B 1 250 ? -23.005 -0.058 -30.651 1 92.41 250 GLY B C 1
ATOM 4745 O O . GLY B 1 250 ? -21.788 0.124 -30.73 1 92.41 250 GLY B O 1
ATOM 4746 N N . GLU B 1 251 ? -23.893 0.774 -30.129 1 93.7 251 GLU B N 1
ATOM 4747 C CA . GLU B 1 251 ? -23.413 2.034 -29.571 1 93.7 251 GLU B CA 1
ATOM 4748 C C . GLU B 1 251 ? -23.687 2.115 -28.072 1 93.7 251 GLU B C 1
ATOM 4750 O O . GLU B 1 251 ? -24.64 1.51 -27.576 1 93.7 251 GLU B O 1
ATOM 4755 N N . VAL B 1 252 ? -22.834 2.919 -27.401 1 94.61 252 VAL B N 1
ATOM 4756 C CA . VAL B 1 252 ? -22.951 3.038 -25.952 1 94.61 252 VAL B CA 1
ATOM 4757 C C . VAL B 1 252 ? -23.605 4.371 -25.594 1 94.61 252 VAL B C 1
ATOM 4759 O O . VAL B 1 252 ? -23.184 5.425 -26.076 1 94.61 252 VAL B O 1
ATOM 4762 N N . TRP B 1 253 ? -24.587 4.284 -24.773 1 92.63 253 TRP B N 1
ATOM 4763 C CA . TRP B 1 253 ? -25.348 5.465 -24.376 1 92.63 253 TRP B CA 1
ATOM 4764 C C . TRP B 1 253 ? -25.288 5.668 -22.866 1 92.63 253 TRP B C 1
ATOM 4766 O O . TRP B 1 253 ? -25.43 4.714 -22.098 1 92.63 253 TRP B O 1
ATOM 4776 N N . LEU B 1 254 ? -24.957 6.831 -22.444 1 92.04 254 LEU B N 1
ATOM 4777 C CA . LEU B 1 254 ? -25.082 7.259 -21.055 1 92.04 254 LEU B CA 1
ATOM 4778 C C . LEU B 1 254 ? -26.313 8.139 -20.866 1 92.04 254 LEU B C 1
ATOM 4780 O O . LEU B 1 254 ? -26.34 9.284 -21.323 1 92.04 254 LEU B O 1
ATOM 4784 N N . ALA B 1 255 ? -27.212 7.541 -20.133 1 87 255 ALA B N 1
ATOM 4785 C CA . ALA B 1 255 ? -28.521 8.187 -20.099 1 87 255 ALA B CA 1
ATOM 4786 C C . ALA B 1 255 ? -29.054 8.422 -21.51 1 87 255 ALA B C 1
ATOM 4788 O O . ALA B 1 255 ? -29.245 7.473 -22.274 1 87 255 ALA B O 1
ATOM 4789 N N . ASP B 1 256 ? -29.139 9.668 -21.949 1 82.93 256 ASP B N 1
ATOM 4790 C CA . ASP B 1 256 ? -29.734 9.949 -23.253 1 82.93 256 ASP B CA 1
ATOM 4791 C C . ASP B 1 256 ? -28.693 10.505 -24.222 1 82.93 256 ASP B C 1
ATOM 4793 O O . ASP B 1 256 ? -29.044 11.116 -25.234 1 82.93 256 ASP B O 1
ATOM 4797 N N . ARG B 1 257 ? -27.483 10.148 -23.919 1 88.66 257 ARG B N 1
ATOM 4798 C CA . ARG B 1 257 ? -26.434 10.709 -24.764 1 88.66 257 ARG B CA 1
ATOM 4799 C C . ARG B 1 257 ? -25.499 9.618 -25.274 1 88.66 257 ARG B C 1
ATOM 4801 O O . ARG B 1 257 ? -25.049 8.768 -24.502 1 88.66 257 ARG B O 1
ATOM 4808 N N . ASN B 1 258 ? -25.292 9.698 -26.591 1 91.17 258 ASN B N 1
ATOM 4809 C CA . ASN B 1 258 ? -24.271 8.835 -27.176 1 91.17 258 ASN B CA 1
ATOM 4810 C C . ASN B 1 258 ? -22.865 9.309 -26.819 1 91.17 258 ASN B C 1
ATOM 4812 O O . ASN B 1 258 ? -22.503 10.455 -27.094 1 91.17 258 ASN B O 1
ATOM 4816 N N . ILE B 1 259 ? -22.088 8.417 -26.263 1 90.77 259 ILE B N 1
ATOM 4817 C CA . ILE B 1 259 ? -20.799 8.874 -25.753 1 90.77 259 ILE B CA 1
ATOM 4818 C C . ILE B 1 259 ? -19.687 8.454 -26.711 1 90.77 259 ILE B C 1
ATOM 4820 O O . ILE B 1 259 ? -18.506 8.492 -26.357 1 90.77 259 ILE B O 1
ATOM 4824 N N . GLY B 1 260 ? -20.043 7.945 -27.843 1 89.1 260 GLY B N 1
ATOM 4825 C CA . GLY B 1 260 ? -19.107 7.741 -28.937 1 89.1 260 GLY B CA 1
ATOM 4826 C C . GLY B 1 260 ? -18.272 6.484 -28.78 1 89.1 260 GLY B C 1
ATOM 4827 O O . GLY B 1 260 ? -17.18 6.384 -29.344 1 89.1 260 GLY B O 1
ATOM 4828 N N . LEU B 1 261 ? -18.661 5.538 -27.92 1 92.43 261 LEU B N 1
ATOM 4829 C CA . LEU B 1 261 ? -17.94 4.281 -27.752 1 92.43 261 LEU B CA 1
ATOM 4830 C C . LEU B 1 261 ? -18.663 3.14 -28.459 1 92.43 261 LEU B C 1
ATOM 4832 O O . LEU B 1 261 ? -19.896 3.101 -28.483 1 92.43 261 LEU B O 1
ATOM 4836 N N . GLY B 1 262 ? -17.819 2.289 -29.045 1 91.93 262 GLY B N 1
ATOM 4837 C CA . GLY B 1 262 ? -18.381 1.129 -29.718 1 91.93 262 GLY B CA 1
ATOM 4838 C C . GLY B 1 262 ? -18.605 -0.049 -28.789 1 91.93 262 GLY B C 1
ATOM 4839 O O . GLY B 1 262 ? -17.877 -0.221 -27.809 1 91.93 262 GLY B O 1
ATOM 4840 N N . ALA B 1 263 ? -19.72 -0.833 -29.042 1 90.33 263 ALA B N 1
ATOM 4841 C CA . ALA B 1 263 ? -20.04 -2.039 -28.283 1 90.33 263 ALA B CA 1
ATOM 4842 C C . ALA B 1 263 ? -20.23 -3.236 -29.21 1 90.33 263 ALA B C 1
ATOM 4844 O O . ALA B 1 263 ? -21.228 -3.954 -29.11 1 90.33 263 ALA B O 1
ATOM 4845 N N . GLU B 1 264 ? -19.466 -3.499 -30.167 1 78.75 264 GLU B N 1
ATOM 4846 C CA . GLU B 1 264 ? -19.675 -4.445 -31.259 1 78.75 264 GLU B CA 1
ATOM 4847 C C . GLU B 1 264 ? -19.999 -5.838 -30.727 1 78.75 264 GLU B C 1
ATOM 4849 O O . GLU B 1 264 ? -20.811 -6.558 -31.312 1 78.75 264 GLU B O 1
ATOM 4854 N N . ASN B 1 265 ? -19.603 -6.304 -29.581 1 79.98 265 ASN B N 1
ATOM 4855 C CA . ASN B 1 265 ? -19.825 -7.665 -29.104 1 79.98 265 ASN B CA 1
ATOM 4856 C C . ASN B 1 265 ? -20.679 -7.684 -27.84 1 79.98 265 ASN B C 1
ATOM 4858 O O . ASN B 1 265 ? -20.613 -8.632 -27.055 1 79.98 265 ASN B O 1
ATOM 4862 N N . MET B 1 266 ? -21.566 -6.705 -27.876 1 87.58 266 MET B N 1
ATOM 4863 C CA . MET B 1 266 ? -22.443 -6.629 -26.712 1 87.58 266 MET B CA 1
ATOM 4864 C C . MET B 1 266 ? -23.906 -6.545 -27.136 1 87.58 266 MET B C 1
ATOM 4866 O O . MET B 1 266 ? -24.256 -5.765 -28.023 1 87.58 266 MET B O 1
ATOM 4870 N N . PRO B 1 267 ? -24.73 -7.439 -26.691 1 90.22 267 PRO B N 1
ATOM 4871 C CA . PRO B 1 267 ? -26.161 -7.344 -26.991 1 90.22 267 PRO B CA 1
ATOM 4872 C C . PRO B 1 267 ? -26.788 -6.053 -26.469 1 90.22 267 PRO B C 1
ATOM 4874 O O . PRO B 1 267 ? -26.282 -5.459 -25.514 1 90.22 267 PRO B O 1
ATOM 4877 N N . ASP B 1 268 ? -27.876 -5.746 -27.146 1 94.36 268 ASP B N 1
ATOM 4878 C CA . ASP B 1 268 ? -28.602 -4.561 -26.697 1 94.36 268 ASP B CA 1
ATOM 4879 C C . ASP B 1 268 ? -29.117 -4.74 -25.271 1 94.36 268 ASP B C 1
ATOM 4881 O O . ASP B 1 268 ? -29.537 -5.834 -24.89 1 94.36 268 ASP B O 1
ATOM 4885 N N . GLY B 1 269 ? -28.975 -3.662 -24.511 1 93.79 269 GLY B N 1
ATOM 4886 C CA . GLY B 1 269 ? -29.467 -3.713 -23.143 1 93.79 269 GLY B CA 1
ATOM 4887 C C . GLY B 1 269 ? -28.611 -2.924 -22.171 1 93.79 269 GLY B C 1
ATOM 4888 O O . GLY B 1 269 ? -27.737 -2.159 -22.585 1 93.79 269 GLY B O 1
ATOM 4889 N N . ASP B 1 270 ? -28.948 -3.073 -20.947 1 94.52 270 ASP B N 1
ATOM 4890 C CA . ASP B 1 270 ? -28.213 -2.379 -19.894 1 94.52 270 ASP B CA 1
ATOM 4891 C C . ASP B 1 270 ? -26.848 -3.023 -19.661 1 94.52 270 ASP B C 1
ATOM 4893 O O . ASP B 1 270 ? -26.719 -4.249 -19.702 1 94.52 270 ASP B O 1
ATOM 4897 N N . ALA B 1 271 ? -25.866 -2.148 -19.493 1 94.74 271 ALA B N 1
ATOM 4898 C CA . ALA B 1 271 ? -24.5 -2.616 -19.275 1 94.74 271 ALA B CA 1
ATOM 4899 C C . ALA B 1 271 ? -23.741 -1.676 -18.343 1 94.74 271 ALA B C 1
ATOM 4901 O O . ALA B 1 271 ? -24.274 -0.648 -17.918 1 94.74 271 ALA B O 1
ATOM 4902 N N . GLN B 1 272 ? -22.611 -2.103 -17.928 1 94.56 272 GLN B N 1
ATOM 4903 C CA . GLN B 1 272 ? -21.675 -1.297 -17.152 1 94.56 272 GLN B CA 1
ATOM 4904 C C . GLN B 1 272 ? -20.39 -1.041 -17.934 1 94.56 272 GLN B C 1
ATOM 4906 O O . GLN B 1 272 ? -19.773 -1.977 -18.447 1 94.56 272 GLN B O 1
ATOM 4911 N N . LEU B 1 273 ? -20.104 0.231 -18.044 1 94.65 273 LEU B N 1
ATOM 4912 C CA . LEU B 1 273 ? -18.871 0.643 -18.705 1 94.65 273 LEU B CA 1
ATOM 4913 C C . LEU B 1 273 ? -17.727 0.75 -17.704 1 94.65 273 LEU B C 1
ATOM 4915 O O . LEU B 1 273 ? -17.85 1.432 -16.684 1 94.65 273 LEU B O 1
ATOM 4919 N N . TYR B 1 274 ? -16.666 0.002 -17.995 1 95.66 274 TYR B N 1
ATOM 4920 C CA . TYR B 1 274 ? -15.465 0.07 -17.17 1 95.66 274 TYR B CA 1
ATOM 4921 C C . TYR B 1 274 ? -14.307 0.69 -17.943 1 95.66 274 TYR B C 1
ATOM 4923 O O . TYR B 1 274 ? -14.081 0.356 -19.109 1 95.66 274 TYR B O 1
ATOM 4931 N N . PHE B 1 275 ? -13.654 1.639 -17.327 1 95.22 275 PHE B N 1
ATOM 4932 C CA . PHE B 1 275 ? -12.418 2.182 -17.878 1 95.22 275 PHE B CA 1
ATOM 4933 C C . PHE B 1 275 ? -11.46 2.585 -16.764 1 95.22 275 PHE B C 1
ATOM 4935 O O . PHE B 1 275 ? -11.858 2.688 -15.602 1 95.22 275 PHE B O 1
ATOM 4942 N N . ARG B 1 276 ? -10.252 2.676 -17.077 1 95.34 276 ARG B N 1
ATOM 4943 C CA . ARG B 1 276 ? -9.246 3.064 -16.094 1 95.34 276 ARG B CA 1
ATOM 4944 C C . ARG B 1 276 ? -9.065 4.578 -16.064 1 95.34 276 ARG B C 1
ATOM 4946 O O . ARG B 1 276 ? -8.946 5.215 -17.113 1 95.34 276 ARG B O 1
ATOM 4953 N N . PRO B 1 277 ? -8.957 5.168 -14.891 1 94.36 277 PRO B N 1
ATOM 4954 C CA . PRO B 1 277 ? -8.908 6.625 -14.743 1 94.36 277 PRO B CA 1
ATOM 4955 C C . PRO B 1 277 ? -7.738 7.255 -15.496 1 94.36 277 PRO B C 1
ATOM 4957 O O . PRO B 1 277 ? -7.843 8.39 -15.969 1 94.36 277 PRO B O 1
ATOM 4960 N N . HIS B 1 278 ? -6.718 6.527 -15.655 1 90.3 278 HIS B N 1
ATOM 4961 C CA . HIS B 1 278 ? -5.527 7.104 -16.268 1 90.3 278 HIS B CA 1
ATOM 4962 C C . HIS B 1 278 ? -5.571 6.974 -17.786 1 90.3 278 HIS B C 1
ATOM 4964 O O . HIS B 1 278 ? -4.772 7.597 -18.49 1 90.3 278 HIS B O 1
ATOM 4970 N N . ASP B 1 279 ? -6.508 6.193 -18.277 1 90.56 279 ASP B N 1
ATOM 4971 C CA . ASP B 1 279 ? -6.596 5.953 -19.714 1 90.56 279 ASP B CA 1
ATOM 4972 C C . ASP B 1 279 ? -7.73 6.762 -20.339 1 90.56 279 ASP B C 1
ATOM 4974 O O . ASP B 1 279 ? -8.67 6.194 -20.899 1 90.56 279 ASP B O 1
ATOM 4978 N N . VAL B 1 280 ? -7.524 8.065 -20.176 1 93.33 280 VAL B N 1
ATOM 4979 C CA . VAL B 1 280 ? -8.553 8.946 -20.718 1 93.33 280 VAL B CA 1
ATOM 4980 C C . VAL B 1 280 ? -7.905 10.036 -21.568 1 93.33 280 VAL B C 1
ATOM 4982 O O . VAL B 1 280 ? -6.741 10.386 -21.358 1 93.33 280 VAL B O 1
ATOM 4985 N N . GLU B 1 281 ? -8.652 10.421 -22.505 1 92.44 281 GLU B N 1
ATOM 4986 C CA . GLU B 1 281 ? -8.288 11.566 -23.334 1 92.44 281 GLU B CA 1
ATOM 4987 C C . GLU B 1 281 ? -9.196 12.76 -23.056 1 92.44 281 GLU B C 1
ATOM 4989 O O . GLU B 1 281 ? -10.421 12.648 -23.14 1 92.44 281 GLU B O 1
ATOM 4994 N N . LEU B 1 282 ? -8.531 13.836 -22.681 1 91.86 282 LEU B N 1
ATOM 4995 C CA . LEU B 1 282 ? -9.299 15.053 -22.438 1 91.86 282 LEU B CA 1
ATOM 4996 C C . LEU B 1 282 ? -9.709 15.709 -23.752 1 91.86 282 LEU B C 1
ATOM 4998 O O . LEU B 1 282 ? -8.924 15.747 -24.703 1 91.86 282 LEU B O 1
ATOM 5002 N N . LEU B 1 283 ? -10.92 16.165 -23.688 1 90.58 283 LEU B N 1
ATOM 5003 C CA . LEU B 1 283 ? -11.448 16.764 -24.909 1 90.58 283 LEU B CA 1
ATOM 5004 C C . LEU B 1 283 ? -11.908 18.196 -24.656 1 90.58 283 LEU B C 1
ATOM 5006 O O . LEU B 1 283 ? -12.368 18.521 -23.559 1 90.58 283 LEU B O 1
ATOM 5010 N N . ASP B 1 284 ? -11.738 19.145 -25.539 1 80.23 284 ASP B N 1
ATOM 5011 C CA . ASP B 1 284 ? -12.223 20.519 -25.464 1 80.23 284 ASP B CA 1
ATOM 5012 C C . ASP B 1 284 ? -13.692 20.607 -25.873 1 80.23 284 ASP B C 1
ATOM 5014 O O . ASP B 1 284 ? -14.402 21.527 -25.464 1 80.23 284 ASP B O 1
ATOM 5018 N N . GLY B 1 285 ? -14.39 19.521 -26.35 1 70.41 285 GLY B N 1
ATOM 5019 C CA . GLY B 1 285 ? -15.762 19.564 -26.828 1 70.41 285 GLY B CA 1
ATOM 5020 C C . GLY B 1 285 ? -16.461 18.22 -26.757 1 70.41 285 GLY B C 1
ATOM 5021 O O . GLY B 1 285 ? -15.828 17.199 -26.481 1 70.41 285 GLY B O 1
ATOM 5022 N N . CYS B 1 286 ? -17.825 18.258 -26.632 1 65.45 286 CYS B N 1
ATOM 5023 C CA . CYS B 1 286 ? -18.572 17.09 -26.18 1 65.45 286 CYS B CA 1
ATOM 5024 C C . CYS B 1 286 ? -19.136 16.312 -27.362 1 65.45 286 CYS B C 1
ATOM 5026 O O . CYS B 1 286 ? -20.058 15.511 -27.201 1 65.45 286 CYS B O 1
ATOM 5028 N N . GLY B 1 287 ? -18.497 16.352 -28.597 1 68.17 287 GLY B N 1
ATOM 5029 C CA . GLY B 1 287 ? -19.103 15.356 -29.465 1 68.17 287 GLY B CA 1
ATOM 5030 C C . GLY B 1 287 ? -18.646 13.942 -29.162 1 68.17 287 GLY B C 1
ATOM 5031 O O . GLY B 1 287 ? -17.481 13.601 -29.378 1 68.17 287 GLY B O 1
ATOM 5032 N N . GLY B 1 288 ? -19.603 13.021 -28.563 1 83.64 288 GLY B N 1
ATOM 5033 C CA . GLY B 1 288 ? -19.219 11.662 -28.217 1 83.64 288 GLY B CA 1
ATOM 5034 C C . GLY B 1 288 ? -18.234 11.595 -27.065 1 83.64 288 GLY B C 1
ATOM 5035 O O . GLY B 1 288 ? -17.148 11.029 -27.202 1 83.64 288 GLY B O 1
ATOM 5036 N N . CYS B 1 289 ? -18.517 12.295 -26.047 1 89.81 289 CYS B N 1
ATOM 5037 C CA . CYS B 1 289 ? -17.64 12.361 -24.883 1 89.81 289 CYS B CA 1
ATOM 5038 C C . CYS B 1 289 ? -18.429 12.16 -23.594 1 89.81 289 CYS B C 1
ATOM 5040 O O . CYS B 1 289 ? -19.66 12.108 -23.616 1 89.81 289 CYS B O 1
ATOM 5042 N N . ILE B 1 290 ? -17.742 11.922 -22.625 1 92.57 290 ILE B N 1
ATOM 5043 C CA . ILE B 1 290 ? -18.289 11.951 -21.273 1 92.57 290 ILE B CA 1
ATOM 5044 C C . ILE B 1 290 ? -17.944 13.28 -20.604 1 92.57 290 ILE B C 1
ATOM 5046 O O . ILE B 1 290 ? -16.776 13.674 -20.558 1 92.57 290 ILE B O 1
ATOM 5050 N N . ALA B 1 291 ? -18.944 14.004 -20.219 1 90.87 291 ALA B N 1
ATOM 5051 C CA . ALA B 1 291 ? -18.718 15.298 -19.58 1 90.87 291 ALA B CA 1
ATOM 5052 C C . ALA B 1 291 ? -19.215 15.292 -18.137 1 90.87 291 ALA B C 1
ATOM 5054 O O . ALA B 1 291 ? -20.27 14.727 -17.84 1 90.87 291 ALA B O 1
ATOM 5055 N N . GLY B 1 292 ? -18.379 15.886 -17.294 1 90.82 292 GLY B N 1
ATOM 5056 C CA . GLY B 1 292 ? -18.757 15.963 -15.891 1 90.82 292 GLY B CA 1
ATOM 5057 C C . GLY B 1 292 ? -18.21 17.194 -15.193 1 90.82 292 GLY B C 1
ATOM 5058 O O . GLY B 1 292 ? -17.474 17.979 -15.794 1 90.82 292 GLY B O 1
ATOM 5059 N N . THR B 1 293 ? -18.732 17.439 -14.026 1 92.63 293 THR B N 1
ATOM 5060 C CA . THR B 1 293 ? -18.29 18.543 -13.181 1 92.63 293 THR B CA 1
ATOM 5061 C C . THR B 1 293 ? -17.359 18.043 -12.081 1 92.63 293 THR B C 1
ATOM 5063 O O . THR B 1 293 ? -17.642 17.033 -11.433 1 92.63 293 THR B O 1
ATOM 5066 N N . VAL B 1 294 ? -16.295 18.785 -11.869 1 92.8 294 VAL B N 1
ATOM 5067 C CA . VAL B 1 294 ? -15.302 18.405 -10.87 1 92.8 294 VAL B CA 1
ATOM 5068 C C . VAL B 1 294 ? -15.847 18.678 -9.47 1 92.8 294 VAL B C 1
ATOM 5070 O O . VAL B 1 294 ? -16.244 19.804 -9.16 1 92.8 294 VAL B O 1
ATOM 5073 N N . ILE B 1 295 ? -15.804 17.611 -8.71 1 89.43 295 ILE B N 1
ATOM 5074 C CA . ILE B 1 295 ? -16.288 17.75 -7.34 1 89.43 295 ILE B CA 1
ATOM 5075 C C . ILE B 1 295 ? -15.104 17.776 -6.376 1 89.43 295 ILE B C 1
ATOM 5077 O O . ILE B 1 295 ? -15.188 18.367 -5.296 1 89.43 295 ILE B O 1
ATOM 5081 N N . ALA B 1 296 ? -14.08 17.098 -6.783 1 87.47 296 ALA B N 1
ATOM 5082 C CA . ALA B 1 296 ? -12.884 17.041 -5.946 1 87.47 296 ALA B CA 1
ATOM 5083 C C . ALA B 1 296 ? -11.636 16.792 -6.788 1 87.47 296 ALA B C 1
ATOM 5085 O O . ALA B 1 296 ? -11.705 16.139 -7.832 1 87.47 296 ALA B O 1
ATOM 5086 N N . SER B 1 297 ? -10.613 17.347 -6.321 1 88.86 297 SER B N 1
ATOM 5087 C CA . SER B 1 297 ? -9.312 17.201 -6.965 1 88.86 297 SER B CA 1
ATOM 5088 C C . SER B 1 297 ? -8.21 16.963 -5.938 1 88.86 297 SER B C 1
ATOM 5090 O O . SER B 1 297 ? -8.06 17.736 -4.99 1 88.86 297 SER B O 1
ATOM 5092 N N . ARG B 1 298 ? -7.541 15.907 -6.195 1 86.35 298 ARG B N 1
ATOM 5093 C CA . ARG B 1 298 ? -6.496 15.555 -5.24 1 86.35 298 ARG B CA 1
ATOM 5094 C C . ARG B 1 298 ? -5.215 15.144 -5.957 1 86.35 298 ARG B C 1
ATOM 5096 O O . ARG B 1 298 ? -5.26 14.638 -7.08 1 86.35 298 ARG B O 1
ATOM 5103 N N . ARG B 1 299 ? -4.169 15.313 -5.198 1 88.08 299 ARG B N 1
ATOM 5104 C CA . ARG B 1 299 ? -2.881 14.892 -5.741 1 88.08 299 ARG B CA 1
ATOM 5105 C C . ARG B 1 299 ? -2.749 13.372 -5.721 1 88.08 299 ARG B C 1
ATOM 5107 O O . ARG B 1 299 ? -3.149 12.722 -4.753 1 88.08 299 ARG B O 1
ATOM 5114 N N . SER B 1 300 ? -2.297 12.807 -6.799 1 86.38 300 SER B N 1
ATOM 5115 C CA . SER B 1 300 ? -1.988 11.388 -6.943 1 86.38 300 SER B CA 1
ATOM 5116 C C . SER B 1 300 ? -0.681 11.182 -7.702 1 86.38 300 SER B C 1
ATOM 5118 O O . SER B 1 300 ? -0.689 10.986 -8.919 1 86.38 300 SER B O 1
ATOM 5120 N N . GLY B 1 301 ? 0.355 11.13 -6.867 1 82.44 301 GLY B N 1
ATOM 5121 C CA . GLY B 1 301 ? 1.657 11.064 -7.51 1 82.44 301 GLY B CA 1
ATOM 5122 C C . GLY B 1 301 ? 1.922 12.23 -8.442 1 82.44 301 GLY B C 1
ATOM 5123 O O . GLY B 1 301 ? 1.796 13.39 -8.046 1 82.44 301 GLY B O 1
ATOM 5124 N N . GLY B 1 302 ? 2.277 11.894 -9.696 1 83.44 302 GLY B N 1
ATOM 5125 C CA . GLY B 1 302 ? 2.583 12.907 -10.693 1 83.44 302 GLY B CA 1
ATOM 5126 C C . GLY B 1 302 ? 1.351 13.44 -11.4 1 83.44 302 GLY B C 1
ATOM 5127 O O . GLY B 1 302 ? 1.453 14.311 -12.266 1 83.44 302 GLY B O 1
ATOM 5128 N N . LYS B 1 303 ? 0.23 12.97 -10.972 1 89.55 303 LYS B N 1
ATOM 5129 C CA . LYS B 1 303 ? -1.025 13.371 -11.601 1 89.55 303 LYS B CA 1
ATOM 5130 C C . LYS B 1 303 ? -2.026 13.87 -10.562 1 89.55 303 LYS B C 1
ATOM 5132 O O . LYS B 1 303 ? -1.667 14.098 -9.405 1 89.55 303 LYS B O 1
ATOM 5137 N N . ARG B 1 304 ? -3.1 14.273 -11.09 1 91 304 ARG B N 1
ATOM 5138 C CA . ARG B 1 304 ? -4.221 14.669 -10.244 1 91 304 ARG B CA 1
ATOM 5139 C C . ARG B 1 304 ? -5.424 13.759 -10.468 1 91 304 ARG B C 1
ATOM 5141 O O . ARG B 1 304 ? -5.776 13.456 -11.61 1 91 304 ARG B O 1
ATOM 5148 N N . ARG B 1 305 ? -5.884 13.304 -9.405 1 91.65 305 ARG B N 1
ATOM 5149 C CA . ARG B 1 305 ? -7.11 12.515 -9.459 1 91.65 305 ARG B CA 1
ATOM 5150 C C . ARG B 1 305 ? -8.337 13.393 -9.235 1 91.65 305 ARG B C 1
ATOM 5152 O O . ARG B 1 305 ? -8.44 14.076 -8.214 1 91.65 305 ARG B O 1
ATOM 5159 N N . VAL B 1 306 ? -9.248 13.371 -10.193 1 92.81 306 VAL B N 1
ATOM 5160 C CA . VAL B 1 306 ? -10.42 14.238 -10.138 1 92.81 306 VAL B CA 1
ATOM 5161 C C . VAL B 1 306 ? -11.688 13.391 -10.059 1 92.81 306 VAL B C 1
ATOM 5163 O O . VAL B 1 306 ? -11.838 12.416 -10.799 1 92.81 306 VAL B O 1
ATOM 5166 N N . GLU B 1 307 ? -12.409 13.755 -9.156 1 92.52 307 GLU B N 1
ATOM 5167 C CA . GLU B 1 307 ? -13.741 13.165 -9.066 1 92.52 307 GLU B CA 1
ATOM 5168 C C . GLU B 1 307 ? -14.768 13.999 -9.827 1 92.52 307 GLU B C 1
ATOM 5170 O O . GLU B 1 307 ? -14.871 15.21 -9.615 1 92.52 307 GLU B O 1
ATOM 5175 N N . LEU B 1 308 ? -15.513 13.307 -10.681 1 94.12 308 LEU B N 1
ATOM 5176 C CA . LEU B 1 308 ? -16.474 14 -11.532 1 94.12 308 LEU B CA 1
ATOM 5177 C C . LEU B 1 308 ? -17.891 13.501 -11.271 1 94.12 308 LEU B C 1
ATOM 5179 O O . LEU B 1 308 ? -18.092 12.324 -10.96 1 94.12 308 LEU B O 1
ATOM 5183 N N . GLU B 1 309 ? -18.736 14.388 -11.315 1 93.18 309 GLU B N 1
ATOM 5184 C CA . GLU B 1 309 ? -20.148 14.038 -11.436 1 93.18 309 GLU B CA 1
ATOM 5185 C C . GLU B 1 309 ? -20.61 14.102 -12.889 1 93.18 309 GLU B C 1
ATOM 5187 O O . GLU B 1 309 ? -20.483 15.14 -13.542 1 93.18 309 GLU B O 1
ATOM 5192 N N . VAL B 1 310 ? -21.066 12.914 -13.269 1 90.85 310 VAL B N 1
ATOM 5193 C CA . VAL B 1 310 ? -21.387 12.805 -14.688 1 90.85 310 VAL B CA 1
ATOM 5194 C C . VAL B 1 310 ? -22.873 12.5 -14.86 1 90.85 310 VAL B C 1
ATOM 5196 O O . VAL B 1 310 ? -23.45 11.733 -14.086 1 90.85 310 VAL B O 1
ATOM 5199 N N . GLY B 1 311 ? -23.437 13.018 -15.875 1 76.88 311 GLY B N 1
ATOM 5200 C CA . GLY B 1 311 ? -24.794 12.71 -16.294 1 76.88 311 GLY B CA 1
ATOM 5201 C C . GLY B 1 311 ? -25.849 13.258 -15.352 1 76.88 311 GLY B C 1
ATOM 5202 O O . GLY B 1 311 ? -25.535 14.019 -14.435 1 76.88 311 GLY B O 1
ATOM 5203 N N . GLY B 1 312 ? -27.104 12.973 -15.685 1 70.67 312 GLY B N 1
ATOM 5204 C CA . GLY B 1 312 ? -28.263 13.428 -14.932 1 70.67 312 GLY B CA 1
ATOM 5205 C C . GLY B 1 312 ? -28.392 12.761 -13.576 1 70.67 312 GLY B C 1
ATOM 5206 O O . GLY B 1 312 ? -28.773 13.405 -12.595 1 70.67 312 GLY B O 1
ATOM 5207 N N . ALA B 1 313 ? -27.934 11.511 -13.494 1 74.11 313 ALA B N 1
ATOM 5208 C CA . ALA B 1 313 ? -28.066 10.76 -12.249 1 74.11 313 ALA B CA 1
ATOM 5209 C C . ALA B 1 313 ? -26.93 11.091 -11.285 1 74.11 313 ALA B C 1
ATOM 5211 O O . ALA B 1 313 ? -26.864 10.544 -10.182 1 74.11 313 ALA B O 1
ATOM 5212 N N . ARG B 1 314 ? -26.027 11.942 -11.771 1 80.94 314 ARG B N 1
ATOM 5213 C CA . ARG B 1 314 ? -24.91 12.415 -10.959 1 80.94 314 ARG B CA 1
ATOM 5214 C C . ARG B 1 314 ? -24.021 11.255 -10.522 1 80.94 314 ARG B C 1
ATOM 5216 O O . ARG B 1 314 ? -23.703 11.123 -9.338 1 80.94 314 ARG B O 1
ATOM 5223 N N . GLU B 1 315 ? -23.732 10.475 -11.527 1 87.93 315 GLU B N 1
ATOM 5224 C CA . GLU B 1 315 ? -22.801 9.38 -11.27 1 87.93 315 GLU B CA 1
ATOM 5225 C C . GLU B 1 315 ? -21.404 9.907 -10.954 1 87.93 315 GLU B C 1
ATOM 5227 O O . GLU B 1 315 ? -20.932 10.851 -11.592 1 87.93 315 GLU B O 1
ATOM 5232 N N . ARG B 1 316 ? -20.809 9.354 -9.944 1 90.52 316 ARG B N 1
ATOM 5233 C CA . ARG B 1 316 ? -19.47 9.783 -9.555 1 90.52 316 ARG B CA 1
ATOM 5234 C C . ARG B 1 316 ? -18.407 8.863 -10.147 1 90.52 316 ARG B C 1
ATOM 5236 O O . ARG B 1 316 ? -18.516 7.639 -10.054 1 90.52 316 ARG B O 1
ATOM 5243 N N . ILE B 1 317 ? -17.43 9.462 -10.881 1 93.8 317 ILE B N 1
ATOM 5244 C CA . ILE B 1 317 ? -16.316 8.698 -11.432 1 93.8 317 ILE B CA 1
ATOM 5245 C C . ILE B 1 317 ? -15.009 9.455 -11.206 1 93.8 317 ILE B C 1
ATOM 5247 O O . ILE B 1 317 ? -15.022 10.642 -10.873 1 93.8 317 ILE B O 1
ATOM 5251 N N . GLU B 1 318 ? -13.97 8.757 -11.366 1 93.78 318 GLU B N 1
ATOM 5252 C CA . GLU B 1 318 ? -12.653 9.364 -11.2 1 93.78 318 GLU B CA 1
ATOM 5253 C C . GLU B 1 318 ? -11.833 9.263 -12.482 1 93.78 318 GLU B C 1
ATOM 5255 O O . GLU B 1 318 ? -11.893 8.253 -13.186 1 93.78 318 GLU B O 1
ATOM 5260 N N . ILE B 1 319 ? -11.129 10.317 -12.785 1 94.8 319 ILE B N 1
ATOM 5261 C CA . ILE B 1 319 ? -10.153 10.298 -13.869 1 94.8 319 ILE B CA 1
ATOM 5262 C C . ILE B 1 319 ? -8.857 10.961 -13.409 1 94.8 319 ILE B C 1
ATOM 5264 O O . ILE B 1 319 ? -8.844 11.69 -12.414 1 94.8 319 ILE B O 1
ATOM 5268 N N . GLU B 1 320 ? -7.842 10.606 -14.073 1 93.1 320 GLU B N 1
ATOM 5269 C CA . GLU B 1 320 ? -6.55 11.224 -13.791 1 93.1 320 GLU B CA 1
ATOM 5270 C C . GLU B 1 320 ? -6.16 12.211 -14.887 1 93.1 320 GLU B C 1
ATOM 5272 O O . GLU B 1 320 ? -6.281 11.908 -16.075 1 93.1 320 GLU B O 1
ATOM 5277 N N . ILE B 1 321 ? -5.737 13.372 -14.462 1 91.42 321 ILE B N 1
ATOM 5278 C CA . ILE B 1 321 ? -5.314 14.415 -15.39 1 91.42 321 ILE B CA 1
ATOM 5279 C C . ILE B 1 321 ? -3.938 14.939 -14.986 1 91.42 321 ILE B C 1
ATOM 5281 O O . ILE B 1 321 ? -3.465 14.67 -13.878 1 91.42 321 ILE B O 1
ATOM 5285 N N . PRO B 1 322 ? -3.266 15.564 -15.902 1 86.78 322 PRO B N 1
ATOM 5286 C CA . PRO B 1 322 ? -1.981 16.153 -15.52 1 86.78 322 PRO B CA 1
ATOM 5287 C C . PRO B 1 322 ? -2.09 17.069 -14.303 1 86.78 322 PRO B C 1
ATOM 5289 O O . PRO B 1 322 ? -3.08 17.789 -14.155 1 86.78 322 PRO B O 1
ATOM 5292 N N . ALA B 1 323 ? -1.088 17.033 -13.531 1 84.95 323 ALA B N 1
ATOM 5293 C CA . ALA B 1 323 ? -1.099 17.79 -12.281 1 84.95 323 ALA B CA 1
ATOM 5294 C C . ALA B 1 323 ? -1.239 19.286 -12.547 1 84.95 323 ALA B C 1
ATOM 5296 O O . ALA B 1 323 ? -1.823 20.014 -11.74 1 84.95 323 ALA B O 1
ATOM 5297 N N . GLU B 1 324 ? -0.811 19.693 -13.642 1 81.57 324 GLU B N 1
ATOM 5298 C CA . GLU B 1 324 ? -0.796 21.113 -13.978 1 81.57 324 GLU B CA 1
ATOM 5299 C C . GLU B 1 324 ? -2.125 21.552 -14.584 1 81.57 324 GLU B C 1
ATOM 5301 O O . GLU B 1 324 ? -2.347 22.743 -14.811 1 81.57 324 GLU B O 1
ATOM 5306 N N . HIS B 1 325 ? -2.925 20.537 -14.808 1 81.81 325 HIS B N 1
ATOM 5307 C CA . HIS B 1 325 ? -4.211 20.896 -15.393 1 81.81 325 HIS B CA 1
ATOM 5308 C C . HIS B 1 325 ? -5.005 21.807 -14.463 1 81.81 325 HIS B C 1
ATOM 5310 O O . HIS B 1 325 ? -5.103 21.542 -13.262 1 81.81 325 HIS B O 1
ATOM 5316 N N . PRO B 1 326 ? -5.529 22.766 -14.92 1 72.14 326 PRO B N 1
ATOM 5317 C CA . PRO B 1 326 ? -6.192 23.788 -14.107 1 72.14 326 PRO B CA 1
ATOM 5318 C C . PRO B 1 326 ? -7.546 23.329 -13.572 1 72.14 326 PRO B C 1
ATOM 5320 O O . PRO B 1 326 ? -8.23 24.088 -12.879 1 72.14 326 PRO B O 1
ATOM 5323 N N . ALA B 1 327 ? -7.822 22.143 -13.836 1 68.44 327 ALA B N 1
ATOM 5324 C CA . ALA B 1 327 ? -9.149 21.722 -13.393 1 68.44 327 ALA B CA 1
ATOM 5325 C C . ALA B 1 327 ? -9.342 21.993 -11.904 1 68.44 327 ALA B C 1
ATOM 5327 O O . ALA B 1 327 ? -8.537 21.557 -11.078 1 68.44 327 ALA B O 1
ATOM 5328 N N . ALA B 1 328 ? -10.184 22.976 -11.651 1 70.16 328 ALA B N 1
ATOM 5329 C CA . ALA B 1 328 ? -10.552 23.345 -10.287 1 70.16 328 ALA B CA 1
ATOM 5330 C C . ALA B 1 328 ? -11.948 22.837 -9.938 1 70.16 328 ALA B C 1
ATOM 5332 O O . ALA B 1 328 ? -12.691 22.393 -10.817 1 70.16 328 ALA B O 1
ATOM 5333 N N . GLU B 1 329 ? -12.118 22.84 -8.74 1 74.94 329 GLU B N 1
ATOM 5334 C CA . GLU B 1 329 ? -13.462 22.491 -8.287 1 74.94 329 GLU B CA 1
ATOM 5335 C C . GLU B 1 329 ? -14.521 23.307 -9.023 1 74.94 329 GLU B C 1
ATOM 5337 O O . GLU B 1 329 ? -14.354 24.511 -9.228 1 74.94 329 GLU B O 1
ATOM 5342 N N . LYS B 1 330 ? -15.545 22.576 -9.598 1 79.5 330 LYS B N 1
ATOM 5343 C CA . LYS B 1 330 ? -16.722 23.117 -10.272 1 79.5 330 LYS B CA 1
ATOM 5344 C C . LYS B 1 330 ? -16.445 23.355 -11.754 1 79.5 330 LYS B C 1
ATOM 5346 O O . LYS B 1 330 ? -17.329 23.794 -12.493 1 79.5 330 LYS B O 1
ATOM 5351 N N . SER B 1 331 ? -15.247 23.025 -12.184 1 85.96 331 SER B N 1
ATOM 5352 C CA . SER B 1 331 ? -14.963 23.106 -13.613 1 85.96 331 SER B CA 1
ATOM 5353 C C . SER B 1 331 ? -15.525 21.899 -14.357 1 85.96 331 SER B C 1
ATOM 5355 O O . SER B 1 331 ? -15.807 20.864 -13.749 1 85.96 331 SER B O 1
ATOM 5357 N N . ARG B 1 332 ? -15.823 22.165 -15.63 1 89.13 332 ARG B N 1
ATOM 5358 C CA . ARG B 1 332 ? -16.319 21.083 -16.475 1 89.13 332 ARG B CA 1
ATOM 5359 C C . ARG B 1 332 ? -15.182 20.433 -17.256 1 89.13 332 ARG B C 1
ATOM 5361 O O . ARG B 1 332 ? -14.294 21.123 -17.761 1 89.13 332 ARG B O 1
ATOM 5368 N N . ILE B 1 333 ? -15.232 19.114 -17.286 1 91.64 333 ILE B N 1
ATOM 5369 C CA . ILE B 1 333 ? -14.223 18.358 -18.019 1 91.64 333 ILE B CA 1
ATOM 5370 C C . ILE B 1 333 ? -14.904 17.349 -18.942 1 91.64 333 ILE B C 1
ATOM 5372 O O . ILE B 1 333 ? -15.887 16.711 -18.558 1 91.64 333 ILE B O 1
ATOM 5376 N N . ALA B 1 334 ? -14.442 17.34 -20.161 1 92.85 334 ALA B N 1
ATOM 5377 C CA . ALA B 1 334 ? -14.885 16.34 -21.13 1 92.85 334 ALA B CA 1
ATOM 5378 C C . ALA B 1 334 ? -13.753 15.381 -21.485 1 92.85 334 ALA B C 1
ATOM 5380 O O . ALA B 1 334 ? -12.605 15.799 -21.651 1 92.85 334 ALA B O 1
ATOM 5381 N N . PHE B 1 335 ? -14.148 14.088 -21.501 1 94.22 335 PHE B N 1
ATOM 5382 C CA . PHE B 1 335 ? -13.108 13.101 -21.773 1 94.22 335 PHE B CA 1
ATOM 5383 C C . PHE B 1 335 ? -13.692 11.878 -22.469 1 94.22 335 PHE B C 1
ATOM 5385 O O . PHE B 1 335 ? -14.913 11.737 -22.568 1 94.22 335 PHE B O 1
ATOM 5392 N N . ARG B 1 336 ? -12.852 11.064 -23.039 1 94.35 336 ARG B N 1
ATOM 5393 C CA . ARG B 1 336 ? -13.175 9.761 -23.613 1 94.35 336 ARG B CA 1
ATOM 5394 C C . ARG B 1 336 ? -12.171 8.703 -23.168 1 94.35 336 ARG B C 1
ATOM 5396 O O . ARG B 1 336 ? -10.962 8.944 -23.174 1 94.35 336 ARG B O 1
ATOM 5403 N N . PRO B 1 337 ? -12.726 7.549 -22.728 1 94.63 337 PRO B N 1
ATOM 5404 C CA . PRO B 1 337 ? -11.779 6.483 -22.395 1 94.63 337 PRO B CA 1
ATOM 5405 C C . PRO B 1 337 ? -11.03 5.956 -23.617 1 94.63 337 PRO B C 1
ATOM 5407 O O . PRO B 1 337 ? -11.615 5.826 -24.696 1 94.63 337 PRO B O 1
ATOM 5410 N N . ARG B 1 338 ? -9.789 5.718 -23.498 1 92.14 338 ARG B N 1
ATOM 5411 C CA . ARG B 1 338 ? -9 5.129 -24.576 1 92.14 338 ARG B CA 1
ATOM 5412 C C . ARG B 1 338 ? -9.247 3.628 -24.678 1 92.14 338 ARG B C 1
ATOM 5414 O O . ARG B 1 338 ? -9.248 3.067 -25.776 1 92.14 338 ARG B O 1
ATOM 5421 N N . TYR B 1 339 ? -9.376 3.025 -23.554 1 92.47 339 TYR B N 1
ATOM 5422 C CA . TYR B 1 339 ? -9.718 1.611 -23.443 1 92.47 339 TYR B CA 1
ATOM 5423 C C . TYR B 1 339 ? -10.906 1.409 -22.51 1 92.47 339 TYR B C 1
ATOM 5425 O O . TYR B 1 339 ? -11.059 2.133 -21.523 1 92.47 339 TYR B O 1
ATOM 5433 N N . TRP B 1 340 ? -11.777 0.526 -22.868 1 93.65 340 TRP B N 1
ATOM 5434 C CA . TRP B 1 340 ? -12.965 0.287 -22.055 1 93.65 340 TRP B CA 1
ATOM 5435 C C . TRP B 1 340 ? -13.461 -1.145 -22.226 1 93.65 340 TRP B C 1
ATOM 5437 O O . TRP B 1 340 ? -13.069 -1.837 -23.169 1 93.65 340 TRP B O 1
ATOM 5447 N N . THR B 1 341 ? -14.153 -1.611 -21.328 1 94.07 341 THR B N 1
ATOM 5448 C CA . THR B 1 341 ? -14.823 -2.907 -21.367 1 94.07 341 THR B CA 1
ATOM 5449 C C . THR B 1 341 ? -16.271 -2.781 -20.902 1 94.07 341 THR B C 1
ATOM 5451 O O . THR B 1 341 ? -16.578 -1.977 -20.02 1 94.07 341 THR B O 1
ATOM 5454 N N . LEU B 1 342 ? -17.115 -3.523 -21.538 1 94.76 342 LEU B N 1
ATOM 5455 C CA . LEU B 1 342 ? -18.527 -3.551 -21.173 1 94.76 342 LEU B CA 1
ATOM 5456 C C . LEU B 1 342 ? -18.905 -4.898 -20.566 1 94.76 342 LEU B C 1
ATOM 5458 O O . LEU B 1 342 ? -18.475 -5.946 -21.054 1 94.76 342 LEU B O 1
ATOM 5462 N N . PHE B 1 343 ? -19.564 -4.833 -19.488 1 94.13 343 PHE B N 1
ATOM 5463 C CA . PHE B 1 343 ? -20.168 -6.027 -18.909 1 94.13 343 PHE B CA 1
ATOM 5464 C C . PHE B 1 343 ? -21.681 -5.877 -18.815 1 94.13 343 PHE B C 1
ATOM 5466 O O . PHE B 1 343 ? -22.184 -4.801 -18.486 1 94.13 343 PHE B O 1
ATOM 5473 N N . ARG B 1 344 ? -22.43 -6.899 -19.144 1 91.62 344 ARG B N 1
ATOM 5474 C CA . ARG B 1 344 ? -23.886 -6.857 -19.052 1 91.62 344 ARG B CA 1
ATOM 5475 C C . ARG B 1 344 ? -24.337 -6.611 -17.616 1 91.62 344 ARG B C 1
ATOM 5477 O O . ARG B 1 344 ? -23.724 -7.114 -16.672 1 91.62 344 ARG B O 1
ATOM 5484 N N . ALA B 1 345 ? -25.463 -5.81 -17.705 1 82.05 345 ALA B N 1
ATOM 5485 C CA . ALA B 1 345 ? -26.023 -5.56 -16.379 1 82.05 345 ALA B CA 1
ATOM 5486 C C . ALA B 1 345 ? -26.495 -6.857 -15.73 1 82.05 345 ALA B C 1
ATOM 5488 O O . ALA B 1 345 ? -27.11 -7.7 -16.387 1 82.05 345 ALA B O 1
ATOM 5489 N N . GLY B 1 346 ? -26.283 -7.158 -14.616 1 69.49 346 GLY B N 1
ATOM 5490 C CA . GLY B 1 346 ? -26.647 -8.405 -13.963 1 69.49 346 GLY B CA 1
ATOM 5491 C C . GLY B 1 346 ? -25.503 -9.399 -13.893 1 69.49 346 GLY B C 1
ATOM 5492 O O . GLY B 1 346 ? -25.587 -10.403 -13.183 1 69.49 346 GLY B O 1
ATOM 5493 N N . ASP B 1 347 ? -24.795 -9.362 -15.004 1 63.15 347 ASP B N 1
ATOM 5494 C CA . ASP B 1 347 ? -23.595 -10.187 -14.913 1 63.15 347 ASP B CA 1
ATOM 5495 C C . ASP B 1 347 ? -22.855 -9.938 -13.6 1 63.15 347 ASP B C 1
ATOM 5497 O O . ASP B 1 347 ? -22.101 -8.97 -13.481 1 63.15 347 ASP B O 1
ATOM 5501 N N . SER B 1 348 ? -24.026 -9.654 -12.692 1 49.02 348 SER B N 1
ATOM 5502 C CA . SER B 1 348 ? -23.767 -9.156 -11.345 1 49.02 348 SER B CA 1
ATOM 5503 C C . SER B 1 348 ? -22.474 -9.736 -10.781 1 49.02 348 SER B C 1
ATOM 5505 O O . SER B 1 348 ? -22.012 -10.788 -11.228 1 49.02 348 SER B O 1
ATOM 5507 N N . GLU B 1 349 ? -22.147 -8.904 -9.619 1 47.12 349 GLU B N 1
ATOM 5508 C CA . GLU B 1 349 ? -21.427 -8.746 -8.359 1 47.12 349 GLU B CA 1
ATOM 5509 C C . GLU B 1 349 ? -21.494 -10.02 -7.521 1 47.12 349 GLU B C 1
ATOM 5511 O O . GLU B 1 349 ? -22.537 -10.674 -7.46 1 47.12 349 GLU B O 1
ATOM 5516 N N . LEU B 1 350 ? -20.717 -10.701 -7.227 1 39.89 350 LEU B N 1
ATOM 5517 C CA . LEU B 1 350 ? -20.848 -11.736 -6.207 1 39.89 350 LEU B CA 1
ATOM 5518 C C . LEU B 1 350 ? -21.9 -11.35 -5.173 1 39.89 350 LEU B C 1
ATOM 5520 O O . LEU B 1 350 ? -21.931 -10.208 -4.709 1 39.89 350 LEU B O 1
ATOM 5524 N N . PRO B 1 351 ? -23.116 -12.143 -4.986 1 34.12 351 PRO B N 1
ATOM 5525 C CA . PRO B 1 351 ? -24.132 -11.932 -3.954 1 34.12 351 PRO B CA 1
ATOM 5526 C C . PRO B 1 351 ? -23.537 -11.477 -2.623 1 34.12 351 PRO B C 1
ATOM 5528 O O . PRO B 1 351 ? -22.416 -11.863 -2.28 1 34.12 351 PRO B O 1
ATOM 5531 N N . ALA B 1 352 ? -23.969 -10.319 -2.028 1 33.1 352 ALA B N 1
ATOM 5532 C CA . ALA B 1 352 ? -23.644 -10.075 -0.625 1 33.1 352 ALA B CA 1
ATOM 5533 C C . ALA B 1 352 ? -23.888 -11.323 0.22 1 33.1 352 ALA B C 1
ATOM 5535 O O . ALA B 1 352 ? -24.83 -12.077 -0.035 1 33.1 352 ALA B O 1
ATOM 5536 N N . PRO B 1 353 ? -23.022 -11.742 1.146 1 27.68 353 PRO B N 1
ATOM 5537 C CA . PRO B 1 353 ? -23.367 -12.891 1.987 1 27.68 353 PRO B CA 1
ATOM 5538 C C . PRO B 1 353 ? -24.773 -12.791 2.574 1 27.68 353 PRO B C 1
ATOM 5540 O O . PRO B 1 353 ? -25.19 -11.714 3.007 1 27.68 353 PRO B O 1
ATOM 5543 N N . LYS B 1 354 ? -25.748 -13.577 2.158 1 25.83 354 LYS B N 1
ATOM 5544 C CA . LYS B 1 354 ? -27.01 -13.738 2.874 1 25.83 354 LYS B CA 1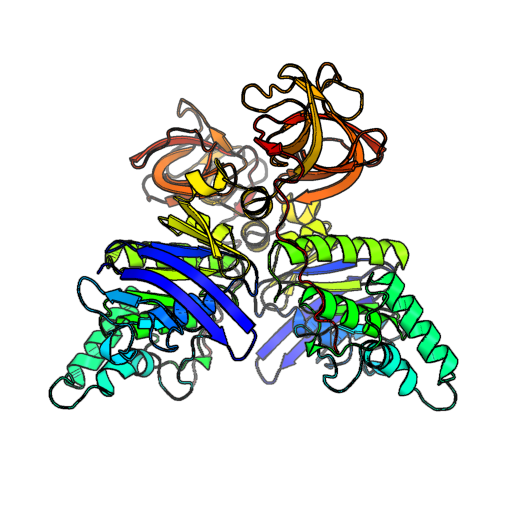
ATOM 5545 C C . LYS B 1 354 ? -26.773 -13.941 4.367 1 25.83 354 LYS B C 1
ATOM 5547 O O . LYS B 1 354 ? -26.056 -14.86 4.769 1 25.83 354 LYS B O 1
ATOM 5552 N N . ALA B 1 355 ? -27.064 -13 5.28 1 26.26 355 ALA B N 1
ATOM 5553 C CA . ALA B 1 355 ? -27.206 -13.26 6.71 1 26.26 355 ALA B CA 1
ATOM 5554 C C . ALA B 1 355 ? -28.086 -14.481 6.961 1 26.26 355 ALA B C 1
ATOM 5556 O O . ALA B 1 355 ? -29.218 -14.549 6.474 1 26.26 355 ALA B O 1
ATOM 5557 N N . ALA B 1 356 ? -27.474 -15.63 7.268 1 23.59 356 ALA B N 1
ATOM 5558 C CA . ALA B 1 356 ? -28.232 -16.728 7.862 1 23.59 356 ALA B CA 1
ATOM 5559 C C . ALA B 1 356 ? -29.236 -16.21 8.888 1 23.59 356 ALA B C 1
ATOM 5561 O O . ALA B 1 356 ? -28.87 -15.473 9.806 1 23.59 356 ALA B O 1
ATOM 5562 N N . ALA B 1 357 ? -30.492 -16.056 8.583 1 23.99 357 ALA B N 1
ATOM 5563 C CA . ALA B 1 357 ? -31.633 -15.972 9.491 1 23.99 357 ALA B CA 1
ATOM 5564 C C . ALA B 1 357 ? -31.55 -17.042 10.577 1 23.99 357 ALA B C 1
ATOM 5566 O O . ALA B 1 357 ? -31.466 -18.235 10.276 1 23.99 357 ALA B O 1
ATOM 5567 N N . THR B 1 358 ? -30.902 -16.772 11.733 1 21.6 358 THR B N 1
ATOM 5568 C CA . THR B 1 358 ? -31.19 -17.555 12.929 1 21.6 358 THR B CA 1
ATOM 5569 C C . THR B 1 358 ? -32.695 -17.728 13.113 1 21.6 358 THR B C 1
ATOM 5571 O O . THR B 1 358 ? -33.426 -16.745 13.248 1 21.6 358 THR B O 1
ATOM 5574 N N . THR B 1 359 ? -33.273 -18.757 12.415 1 20.87 359 THR B N 1
ATOM 5575 C CA . THR B 1 359 ? -34.284 -19.368 13.271 1 20.87 359 THR B CA 1
ATOM 5576 C C . THR B 1 359 ? -33.651 -19.92 14.546 1 20.87 359 THR B C 1
ATOM 5578 O O . THR B 1 359 ? -32.582 -20.532 14.499 1 20.87 359 THR B O 1
#

pLDDT: mean 88.41, std 12.44, range [20.27, 98.25]

Sequence (718 aa):
MEVRVAGVRKEFARFPALHNVSLTIQSGELIALLGPSGSGKTTLLRLIAGLETPTEGMIFFGDEDASQKSVQERNVGFVFQHYALFRHMTVADNIGFGLKVRPGGTRPSTAEIRRRALELLDLVQLSGLEKRYPAQLSGGQRQRVALARAMAIEPRVLLLDEPFGALDAQVRKELRRWLREIHDKTGHTTVFVTHDQDEALELADRVVVMSQGRIEQVGTPDEVYDKPNSPFVYGFIGESSTLPVRVENGEVWLADRNIGLGAENMPDGDAQLYFRPHDVELLDGCGGCIAGTVIASRRSGGKRRVELEVGGARERIEIEIPAEHPAAEKSRIAFRPRYWTLFRAGDSELPAPKAAATTMEVRVAGVRKEFARFPALHNVSLTIQSGELIALLGPSGSGKTTLLRLIAGLETPTEGMIFFGDEDASQKSVQERNVGFVFQHYALFRHMTVADNIGFGLKVRPGGTRPSTAEIRRRALELLDLVQLSGLEKRYPAQLSGGQRQRVALARAMAIEPRVLLLDEPFGALDAQVRKELRRWLREIHDKTGHTTVFVTHDQDEALELADRVVVMSQGRIEQVGTPDEVYDKPNSPFVYGFIGESSTLPVRVENGEVWLADRNIGLGAENMPDGDAQLYFRPHDVELLDGCGGCIAGTVIASRRSGGKRRVELEVGGARERIEIEIPAEHPAAEKSRIAFRPRYWTLFRAGDSELPAPKAAATT

Radius of gyration: 27.33 Å; Cα contacts (8 Å, |Δi|>4): 1565; chains: 2; bounding box: 67×69×70 Å

Organism: Brucella abortus (strain 2308) (NCBI:txid359391)

Nearest PDB structures (foldseek):
  2it1-assembly1_B  TM=8.982E-01  e=1.875E-42  Pyrococcus horikoshii
  1z47-assembly1_B-2  TM=9.113E-01  e=5.060E-41  Alicyclobacillus acidocaldarius
  3fvq-assembly1_B  TM=7.446E-01  e=6.382E-33  Neisseria gonorrhoeae FA 1090
  3fvq-assembly1_A  TM=6.986E-01  e=2.179E-31  Neisseria gonorrhoeae FA 1090
  4p33-assembly1_A  TM=8.777E-01  e=2.303E-23  Escherichia coli K-12